Protein AF-0000000084527258 (afdb_homodimer)

InterPro domains:
  IPR002629 Cobalamin-independent methionine synthase MetE, C-terminal/archaeal [PF01717] (42-334)
  IPR002629 Cobalamin-independent methionine synthase MetE, C-terminal/archaeal [cd03311] (7-337)
  IPR038071 UROD/MetE-like superfamily [G3DSA:3.20.20.210] (1-342)
  IPR038071 UROD/MetE-like superfamily [SSF51726] (8-341)

Solvent-accessible surface area (backbone atoms only — not comparable to full-atom values): 35262 Å² total; per-residue (Å²): 127,83,88,56,65,39,46,26,31,68,64,41,33,35,41,66,55,71,54,49,30,44,59,68,66,50,69,74,44,75,74,47,42,45,90,58,74,83,39,44,65,49,56,79,90,33,31,66,61,45,28,51,51,47,23,52,50,41,40,49,52,42,50,73,29,52,43,47,34,45,40,51,18,52,46,86,37,90,27,85,38,22,66,62,67,70,61,32,44,28,50,36,74,90,55,58,30,60,28,58,44,97,85,66,44,79,37,65,10,37,16,28,69,42,73,55,38,61,78,66,77,80,57,28,66,58,36,37,55,48,52,75,72,47,90,57,49,35,41,48,70,40,55,22,24,44,29,50,53,58,51,29,23,76,70,54,62,91,44,71,53,57,51,15,41,32,36,4,51,30,44,24,56,40,52,52,43,31,42,73,38,59,38,56,29,45,30,33,39,29,39,44,38,50,76,38,38,66,62,21,71,72,36,26,55,62,14,50,41,52,28,43,58,89,63,82,73,48,30,30,39,34,41,37,86,63,54,42,86,76,40,77,82,71,67,81,65,77,81,38,61,58,69,53,56,77,42,86,52,47,28,41,31,36,54,26,38,72,64,61,42,70,42,68,63,46,53,50,34,79,86,41,28,33,33,37,12,42,34,47,66,74,51,79,69,59,57,49,34,65,58,26,26,53,49,54,53,59,36,50,88,40,41,61,63,86,31,38,25,46,22,37,32,48,58,34,50,85,41,58,53,71,43,42,47,44,35,46,29,18,48,29,48,3,36,51,54,50,37,59,69,73,100,126,82,87,54,63,39,46,25,32,68,66,41,33,34,41,64,55,71,53,48,29,45,60,66,66,50,66,72,43,75,73,48,42,44,91,59,73,82,39,46,64,48,57,78,92,32,32,66,62,45,27,52,53,47,24,52,50,40,41,48,51,41,51,73,29,51,43,48,34,45,39,50,19,52,46,86,38,92,27,84,40,22,67,62,66,71,60,31,43,28,51,36,74,91,57,57,30,59,26,58,44,99,84,66,46,79,35,64,12,36,16,28,68,40,73,53,38,62,78,66,75,79,58,28,67,58,36,37,53,48,53,74,72,47,91,58,50,36,41,48,71,40,54,21,25,44,30,51,54,60,52,30,22,76,70,55,63,91,45,72,54,59,50,17,40,32,35,4,51,31,43,23,54,40,52,52,44,31,43,73,38,59,40,56,28,46,30,33,39,27,40,43,37,49,74,39,39,65,62,22,71,72,38,25,56,62,14,49,41,52,28,43,59,88,61,84,72,46,30,30,38,34,40,36,87,62,54,41,85,77,41,80,80,71,66,83,64,76,81,38,60,58,69,52,55,78,42,86,51,47,27,41,30,36,53,28,38,72,65,61,43,72,42,67,64,46,53,50,34,78,86,41,30,32,32,37,12,42,36,46,67,75,51,77,69,58,56,50,34,65,58,26,26,53,50,54,54,61,36,49,88,40,41,61,62,86,33,37,25,45,23,38,30,47,57,33,49,86,41,58,52,71,42,41,48,44,37,44,29,17,46,29,48,3,36,50,54,48,35,59,68,72,100

Structure (mmCIF, N/CA/C/O backbone):
data_AF-0000000084527258-model_v1
#
loop_
_entity.id
_entity.type
_entity.pdbx_description
1 polymer 'Methionine synthase II (Cobalamin-independent)'
#
loop_
_atom_site.group_PDB
_atom_site.id
_atom_site.type_symbol
_atom_site.label_atom_id
_atom_site.label_alt_id
_atom_site.label_comp_id
_atom_site.label_asym_id
_atom_site.label_entity_id
_atom_site.label_seq_id
_atom_site.pdbx_PDB_ins_code
_atom_site.Cartn_x
_atom_site.Cartn_y
_atom_site.Cartn_z
_atom_site.occupancy
_atom_site.B_iso_or_equiv
_atom_site.auth_seq_id
_atom_site.auth_comp_id
_atom_site.auth_asym_id
_atom_site.auth_atom_id
_atom_site.pdbx_PDB_model_num
ATOM 1 N N . MET A 1 1 ? -19.328 -14.703 2.773 1 38.06 1 MET A N 1
ATOM 2 C CA . MET A 1 1 ? -19.266 -14.336 1.36 1 38.06 1 MET A CA 1
ATOM 3 C C . MET A 1 1 ? -19.922 -15.398 0.491 1 38.06 1 MET A C 1
ATOM 5 O O . MET A 1 1 ? -19.625 -16.594 0.613 1 38.06 1 MET A O 1
ATOM 9 N N . THR A 1 2 ? -21.016 -15.156 0.099 1 43.78 2 THR A N 1
ATOM 10 C CA . THR A 1 2 ? -21.844 -16.078 -0.66 1 43.78 2 THR A CA 1
ATOM 11 C C . THR A 1 2 ? -21.047 -16.734 -1.782 1 43.78 2 THR A C 1
ATOM 13 O O . THR A 1 2 ? -20.297 -16.047 -2.498 1 43.78 2 THR A O 1
ATOM 16 N N . GLN A 1 3 ? -20.656 -17.984 -1.571 1 64.56 3 GLN A N 1
ATOM 17 C CA . GLN A 1 3 ? -20.016 -18.828 -2.57 1 64.56 3 GLN A CA 1
ATOM 18 C C . GLN A 1 3 ? -20.766 -18.781 -3.9 1 64.56 3 GLN A C 1
ATOM 20 O O . GLN A 1 3 ? -21.844 -19.344 -4.027 1 64.56 3 GLN A O 1
ATOM 25 N N . HIS A 1 4 ? -20.516 -17.703 -4.688 1 84.12 4 HIS A N 1
ATOM 26 C CA . HIS A 1 4 ? -21.188 -17.562 -5.973 1 84.12 4 HIS A CA 1
ATOM 27 C C . HIS A 1 4 ? -20.438 -18.312 -7.07 1 84.12 4 HIS A C 1
ATOM 29 O O . HIS A 1 4 ? -19.312 -18.766 -6.867 1 84.12 4 HIS A O 1
ATOM 35 N N . LEU A 1 5 ? -21.219 -18.625 -8.109 1 95.88 5 LEU A N 1
ATOM 36 C CA . LEU A 1 5 ? -20.656 -19.297 -9.273 1 95.88 5 LEU A CA 1
ATOM 37 C C . LEU A 1 5 ? -19.516 -18.469 -9.875 1 95.88 5 LEU A C 1
ATOM 39 O O . LEU A 1 5 ? -19.516 -17.25 -9.781 1 95.88 5 LEU A O 1
ATOM 43 N N . PHE A 1 6 ? -18.562 -19.141 -10.359 1 97.81 6 PHE A N 1
ATOM 44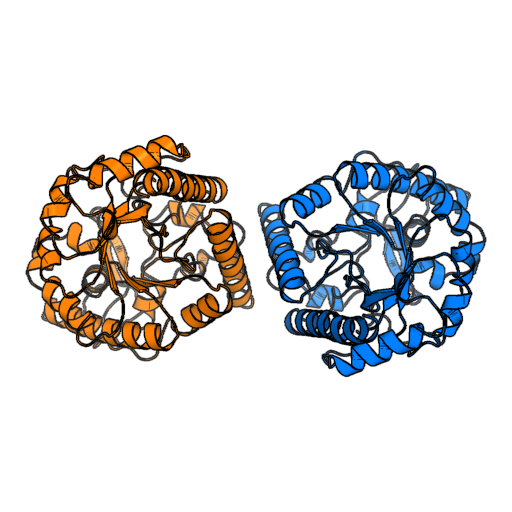 C CA . PHE A 1 6 ? -17.422 -18.578 -11.094 1 97.81 6 PHE A CA 1
ATOM 45 C C . PHE A 1 6 ? -16.609 -17.656 -10.211 1 97.81 6 PHE A C 1
ATOM 47 O O . PHE A 1 6 ? -16.344 -16.516 -10.578 1 97.81 6 PHE A O 1
ATOM 54 N N . PRO A 1 7 ? -16.234 -18.125 -9.031 1 98.12 7 PRO A N 1
ATOM 55 C CA . PRO A 1 7 ? -15.312 -17.281 -8.266 1 98.12 7 PRO A CA 1
ATOM 56 C C . PRO A 1 7 ? -14 -17.016 -9 1 98.12 7 PRO A C 1
ATOM 58 O O . PRO A 1 7 ? -13.453 -17.922 -9.641 1 98.12 7 PRO A O 1
ATOM 61 N N . THR A 1 8 ? -13.523 -15.789 -8.953 1 98.56 8 THR A N 1
ATOM 62 C CA . THR A 1 8 ? -12.352 -15.391 -9.719 1 98.56 8 THR A CA 1
ATOM 63 C C . THR A 1 8 ? -11.109 -15.375 -8.836 1 98.56 8 THR A C 1
ATOM 65 O O . THR A 1 8 ? -11.195 -15.148 -7.629 1 98.56 8 THR A O 1
ATOM 68 N N . SER A 1 9 ? -9.984 -15.609 -9.438 1 98.25 9 SER A N 1
ATOM 69 C CA . SER A 1 9 ? -8.711 -15.617 -8.734 1 98.25 9 SER A CA 1
ATOM 70 C C . SER A 1 9 ? -7.551 -15.352 -9.695 1 98.25 9 SER A C 1
ATOM 72 O O . SER A 1 9 ? -7.684 -15.531 -10.906 1 98.25 9 SER A O 1
ATOM 74 N N . LEU A 1 10 ? -6.473 -14.875 -9.125 1 98.62 10 LEU A N 1
ATOM 75 C CA . LEU A 1 10 ? -5.207 -14.977 -9.844 1 98.62 10 LEU A CA 1
ATOM 76 C C . LEU A 1 10 ? -4.645 -16.391 -9.766 1 98.62 10 LEU A C 1
ATOM 78 O O . LEU A 1 10 ? -5.074 -17.188 -8.93 1 98.62 10 LEU A O 1
ATOM 82 N N . VAL A 1 11 ? -3.725 -16.672 -10.727 1 97.94 11 VAL A N 1
ATOM 83 C CA . VAL A 1 11 ? -2.99 -17.922 -10.586 1 97.94 11 VAL A CA 1
ATOM 84 C C . VAL A 1 11 ? -2.047 -17.844 -9.391 1 97.94 11 VAL A C 1
ATOM 86 O O . VAL A 1 11 ? -2.02 -18.75 -8.555 1 97.94 11 VAL A O 1
ATOM 89 N N . GLY A 1 12 ? -1.3 -16.766 -9.305 1 97 12 GLY A N 1
ATOM 90 C CA . GLY A 1 12 ? -0.417 -16.594 -8.164 1 97 12 GLY A CA 1
ATOM 91 C C . GLY A 1 12 ? 0.171 -15.195 -8.078 1 97 12 GLY A C 1
ATOM 92 O O . GLY A 1 12 ? -0.131 -14.453 -7.145 1 97 12 GLY A O 1
ATOM 93 N N . SER A 1 13 ? 0.917 -14.82 -9.062 1 96.88 13 SER A N 1
ATOM 94 C CA . SER A 1 13 ? 1.695 -13.586 -8.992 1 96.88 13 SER A CA 1
ATOM 95 C C . SER A 1 13 ? 0.913 -12.406 -9.555 1 96.88 13 SER A C 1
ATOM 97 O O . SER A 1 13 ? 0.113 -12.57 -10.484 1 96.88 13 SER A O 1
ATOM 99 N N . TYR A 1 14 ? 1.072 -11.25 -9.008 1 97.88 14 TYR A N 1
ATOM 100 C CA . TYR A 1 14 ? 0.651 -9.938 -9.5 1 97.88 14 TYR A CA 1
ATOM 101 C C . TYR A 1 14 ? 1.853 -9.102 -9.922 1 97.88 14 TYR A C 1
ATOM 103 O O . TYR A 1 14 ? 2.998 -9.531 -9.781 1 97.88 14 TYR A O 1
ATOM 111 N N . ALA A 1 15 ? 1.594 -8 -10.578 1 96.25 15 ALA A N 1
ATOM 112 C CA . ALA A 1 15 ? 2.664 -7.102 -11.008 1 96.25 15 ALA A CA 1
ATOM 113 C C . ALA A 1 15 ? 3.344 -6.449 -9.805 1 96.25 15 ALA A C 1
ATOM 115 O O . ALA A 1 15 ? 2.701 -5.73 -9.039 1 96.25 15 ALA A O 1
ATOM 116 N N . GLN A 1 16 ? 4.668 -6.711 -9.648 1 96.69 16 GLN A N 1
ATOM 117 C CA . GLN A 1 16 ? 5.422 -6.051 -8.586 1 96.69 16 GLN A CA 1
ATOM 118 C C . GLN A 1 16 ? 5.707 -4.594 -8.945 1 96.69 16 GLN A C 1
ATOM 120 O O . GLN A 1 16 ? 5.98 -4.273 -10.102 1 96.69 16 GLN A O 1
ATOM 125 N N . PRO A 1 17 ? 5.617 -3.684 -7.953 1 97.56 17 PRO A N 1
ATOM 126 C CA . PRO A 1 17 ? 5.891 -2.271 -8.234 1 97.56 17 PRO A CA 1
ATOM 127 C C . PRO A 1 17 ? 7.309 -2.037 -8.75 1 97.56 17 PRO A C 1
ATOM 129 O O . PRO A 1 17 ? 8.25 -2.686 -8.289 1 97.56 17 PRO A O 1
ATOM 132 N N . ASP A 1 18 ? 7.43 -1.008 -9.586 1 96.75 18 ASP A N 1
ATOM 133 C CA . ASP A 1 18 ? 8.727 -0.667 -10.164 1 96.75 18 ASP A CA 1
ATOM 134 C C . ASP A 1 18 ? 9.688 -0.16 -9.094 1 96.75 18 ASP A C 1
ATOM 136 O O . ASP A 1 18 ? 10.906 -0.332 -9.211 1 96.75 18 ASP A O 1
ATOM 140 N N . TRP A 1 19 ? 9.156 0.474 -8.055 1 97.75 19 TRP A N 1
ATOM 141 C CA . TRP A 1 19 ? 10.008 1 -6.996 1 97.75 19 TRP A CA 1
ATOM 142 C C . TRP A 1 19 ? 10.57 -0.129 -6.137 1 97.75 19 TRP A C 1
ATOM 144 O O . TRP A 1 19 ? 11.562 0.055 -5.43 1 97.75 19 TRP A O 1
ATOM 154 N N . LEU A 1 20 ? 10.023 -1.337 -6.133 1 97.75 20 LEU A N 1
ATOM 155 C CA . LEU A 1 20 ? 10.414 -2.477 -5.312 1 97.75 20 LEU A CA 1
ATOM 156 C C . LEU A 1 20 ? 11.461 -3.328 -6.023 1 97.75 20 LEU A C 1
ATOM 158 O O . LEU A 1 20 ? 12.469 -3.705 -5.43 1 97.75 20 LEU A O 1
ATOM 162 N N . ILE A 1 21 ? 11.172 -3.588 -7.262 1 95.5 21 ILE A N 1
ATOM 163 C CA . ILE A 1 21 ? 12.016 -4.527 -7.984 1 95.5 21 ILE A CA 1
ATOM 164 C C . ILE A 1 21 ? 12.328 -3.98 -9.375 1 95.5 21 ILE A C 1
ATOM 166 O O . ILE A 1 21 ? 11.547 -3.211 -9.938 1 95.5 21 ILE A O 1
ATOM 170 N N . ASP A 1 22 ? 13.508 -4.359 -9.938 1 94.12 22 ASP A N 1
ATOM 171 C CA . ASP A 1 22 ? 13.898 -4.02 -11.305 1 94.12 22 ASP A CA 1
ATOM 172 C C . ASP A 1 22 ? 13.195 -4.926 -12.312 1 94.12 22 ASP A C 1
ATOM 174 O O . ASP A 1 22 ? 13.727 -5.977 -12.688 1 94.12 22 ASP A O 1
ATOM 178 N N . ARG A 1 23 ? 12.156 -4.496 -12.828 1 89.06 23 ARG A N 1
ATOM 179 C CA . ARG A 1 23 ? 11.32 -5.305 -13.711 1 89.06 23 ARG A CA 1
ATOM 180 C C . ARG A 1 23 ? 11.984 -5.484 -15.078 1 89.06 23 ARG A C 1
ATOM 182 O O . ARG A 1 23 ? 11.727 -6.473 -15.766 1 89.06 23 ARG A O 1
ATOM 189 N N . GLN A 1 24 ? 12.781 -4.547 -15.469 1 86.88 24 GLN A N 1
ATOM 190 C CA . GLN A 1 24 ? 13.484 -4.668 -16.734 1 86.88 24 GLN A CA 1
ATOM 191 C C . GLN A 1 24 ? 14.508 -5.801 -16.703 1 86.88 24 GLN A C 1
ATOM 193 O O . GLN A 1 24 ? 14.602 -6.594 -17.641 1 86.88 24 GLN A O 1
ATOM 198 N N . LYS A 1 25 ? 15.203 -5.84 -15.625 1 86.06 25 LYS A N 1
ATOM 199 C CA . LYS A 1 25 ? 16.172 -6.926 -15.438 1 86.06 25 LYS A CA 1
ATOM 200 C C . LYS A 1 25 ? 15.461 -8.273 -15.336 1 86.06 25 LYS A C 1
ATOM 202 O O . LYS A 1 25 ? 15.953 -9.281 -15.844 1 86.06 25 LYS A O 1
ATOM 207 N N . LEU A 1 26 ? 14.375 -8.266 -14.719 1 84.69 26 LEU A N 1
ATOM 208 C CA . LEU A 1 26 ? 13.586 -9.484 -14.586 1 84.69 26 LEU A CA 1
ATOM 209 C C . LEU A 1 26 ? 13.078 -9.961 -15.938 1 84.69 26 LEU A C 1
ATOM 211 O O . LEU A 1 26 ? 13.117 -11.156 -16.234 1 84.69 26 LEU A O 1
ATOM 215 N N . ALA A 1 27 ? 12.594 -9.07 -16.781 1 79.88 27 ALA A N 1
ATOM 216 C CA . ALA A 1 27 ? 12.023 -9.398 -18.078 1 79.88 27 ALA A CA 1
ATOM 217 C C . ALA A 1 27 ? 13.094 -9.891 -19.047 1 79.88 27 ALA A C 1
ATOM 219 O O . ALA A 1 27 ? 12.797 -10.602 -20.016 1 79.88 27 ALA A O 1
ATOM 220 N N . GLY A 1 28 ? 14.281 -9.516 -18.766 1 74.31 28 GLY A N 1
ATOM 221 C CA . GLY A 1 28 ? 15.359 -9.844 -19.688 1 74.31 28 GLY A CA 1
ATOM 222 C C . GLY A 1 28 ? 15.977 -11.203 -19.422 1 74.31 28 GLY A C 1
ATOM 223 O O . GLY A 1 28 ? 16.938 -11.594 -20.094 1 74.31 28 GLY A O 1
ATOM 224 N N . ARG A 1 29 ? 15.336 -11.867 -18.453 1 74.25 29 ARG A N 1
ATOM 225 C CA . ARG A 1 29 ? 15.906 -13.172 -18.109 1 74.25 29 ARG A CA 1
ATOM 226 C C . ARG A 1 29 ? 14.812 -14.156 -17.703 1 74.25 29 ARG A C 1
ATOM 228 O O . ARG A 1 29 ? 13.672 -13.766 -17.469 1 74.25 29 ARG A O 1
ATOM 235 N N . PHE A 1 30 ? 15.141 -15.438 -17.781 1 76.56 30 PHE A N 1
ATOM 236 C CA . PHE A 1 30 ? 14.266 -16.453 -17.219 1 76.56 30 PHE A CA 1
ATOM 237 C C . PHE A 1 30 ? 14.086 -16.25 -15.719 1 76.56 30 PHE A C 1
ATOM 239 O O . PHE A 1 30 ? 14.992 -15.758 -15.047 1 76.56 30 PHE A O 1
ATOM 246 N N . PRO A 1 31 ? 12.883 -16.609 -15.273 1 75.69 31 PRO A N 1
ATOM 247 C CA . PRO A 1 31 ? 12.688 -16.484 -13.828 1 75.69 31 PRO A CA 1
ATOM 248 C C . PRO A 1 31 ? 13.852 -17.047 -13.023 1 75.69 31 PRO A C 1
ATOM 250 O O . PRO A 1 31 ? 14.266 -18.188 -13.258 1 75.69 31 PRO A O 1
ATOM 253 N N . PRO A 1 32 ? 14.375 -16.203 -12.195 1 73.69 32 PRO A N 1
ATOM 254 C CA . PRO A 1 32 ? 15.508 -16.719 -11.414 1 73.69 32 PRO A CA 1
ATOM 255 C C . PRO A 1 32 ? 15.141 -17.938 -10.57 1 73.69 32 PRO A C 1
ATOM 257 O O . PRO A 1 32 ? 14.047 -17.984 -10.008 1 73.69 32 PRO A O 1
ATOM 260 N N . ARG A 1 33 ? 16.062 -18.828 -10.547 1 83.56 33 ARG A N 1
ATOM 261 C CA . ARG A 1 33 ? 15.844 -20.031 -9.75 1 83.56 33 ARG A CA 1
ATOM 262 C C . ARG A 1 33 ? 16.719 -20.031 -8.492 1 83.56 33 ARG A C 1
ATOM 264 O O . ARG A 1 33 ? 16.562 -20.891 -7.625 1 83.56 33 ARG A O 1
ATOM 271 N N . VAL A 1 34 ? 17.594 -19.094 -8.484 1 84.38 34 VAL A N 1
ATOM 272 C CA . VAL A 1 34 ? 18.406 -18.812 -7.293 1 84.38 34 VAL A CA 1
ATOM 273 C C . VAL A 1 34 ? 18.078 -17.422 -6.77 1 84.38 34 VAL A C 1
ATOM 275 O O . VAL A 1 34 ? 17.406 -16.641 -7.441 1 84.38 34 VAL A O 1
ATOM 278 N N . ARG A 1 35 ? 18.594 -17.172 -5.629 1 82.81 35 ARG A N 1
ATOM 279 C CA . ARG A 1 35 ? 18.344 -15.852 -5.082 1 82.81 35 ARG A CA 1
ATOM 280 C C . ARG A 1 35 ? 19.031 -14.773 -5.91 1 82.81 35 ARG A C 1
ATOM 282 O O . ARG A 1 35 ? 20.188 -14.922 -6.289 1 82.81 35 ARG A O 1
ATOM 289 N N . ALA A 1 36 ? 18.281 -13.859 -6.297 1 85.44 36 ALA A N 1
ATOM 290 C CA . ALA A 1 36 ? 18.766 -12.727 -7.078 1 85.44 36 ALA A CA 1
ATOM 291 C C . ALA A 1 36 ? 18.516 -11.414 -6.344 1 85.44 36 ALA A C 1
ATOM 293 O O . ALA A 1 36 ? 17.656 -10.625 -6.734 1 85.44 36 ALA A O 1
ATOM 294 N N . THR A 1 37 ? 19.297 -11.094 -5.422 1 86.81 37 THR A N 1
ATOM 295 C CA . THR A 1 37 ? 19.125 -9.953 -4.531 1 86.81 37 THR A CA 1
ATOM 296 C C . THR A 1 37 ? 19.266 -8.641 -5.301 1 86.81 37 THR A C 1
ATOM 298 O O . THR A 1 37 ? 18.703 -7.621 -4.902 1 86.81 37 THR A O 1
ATOM 301 N N . GLU A 1 38 ? 19.953 -8.758 -6.414 1 89.44 38 GLU A N 1
ATOM 302 C CA . GLU A 1 38 ? 20.234 -7.57 -7.207 1 89.44 38 GLU A CA 1
ATOM 303 C C . GLU A 1 38 ? 18.969 -7.035 -7.871 1 89.44 38 GLU A C 1
ATOM 305 O O . GLU A 1 38 ? 18.953 -5.906 -8.367 1 89.44 38 GLU A O 1
ATOM 310 N N . LEU A 1 39 ? 17.938 -7.852 -7.848 1 92.5 39 LEU A N 1
ATOM 311 C CA . LEU A 1 39 ? 16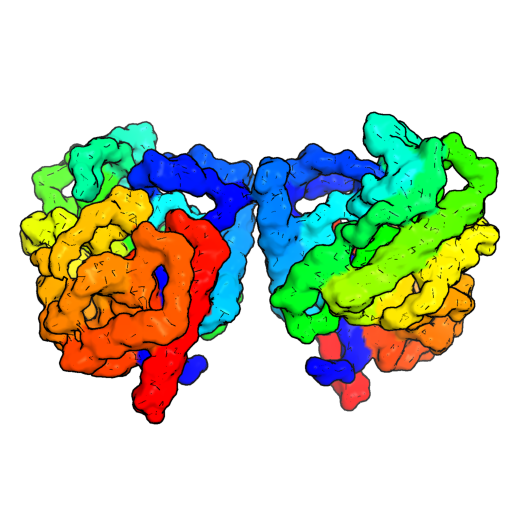.688 -7.434 -8.484 1 92.5 39 LEU A CA 1
ATOM 312 C C . LEU A 1 39 ? 15.938 -6.441 -7.605 1 92.5 39 LEU A C 1
ATOM 314 O O . LEU A 1 39 ? 15.102 -5.688 -8.094 1 92.5 39 LEU A O 1
ATOM 318 N N . TRP A 1 40 ? 16.156 -6.457 -6.34 1 95.12 40 TRP A N 1
ATOM 319 C CA . TRP A 1 40 ? 15.43 -5.602 -5.402 1 95.12 40 TRP A CA 1
ATOM 320 C C . TRP A 1 40 ? 16.031 -4.203 -5.359 1 95.12 40 TRP A C 1
ATOM 322 O O . TRP A 1 40 ? 17.25 -4.055 -5.234 1 95.12 40 TRP A O 1
ATOM 332 N N . ARG A 1 41 ? 15.242 -3.195 -5.473 1 96.56 41 ARG A N 1
ATOM 333 C CA . ARG A 1 41 ? 15.703 -1.812 -5.492 1 96.56 41 ARG A CA 1
ATOM 334 C C . ARG A 1 41 ? 15.789 -1.243 -4.078 1 96.56 41 ARG A C 1
ATOM 336 O O . ARG A 1 41 ? 16.453 -0.231 -3.85 1 96.56 41 ARG A O 1
ATOM 343 N N . VAL A 1 42 ? 15.094 -1.884 -3.117 1 96.31 42 VAL A N 1
ATOM 344 C CA . VAL A 1 42 ? 15.023 -1.423 -1.735 1 96.31 42 VAL A CA 1
ATOM 345 C C . VAL A 1 42 ? 16.156 -2.035 -0.922 1 96.31 42 VAL A C 1
ATOM 347 O O . VAL A 1 42 ? 16.469 -3.223 -1.065 1 96.31 42 VAL A O 1
ATOM 350 N N . ASP A 1 43 ? 16.797 -1.262 -0.07 1 94.88 43 ASP A N 1
ATOM 351 C CA . ASP A 1 43 ? 17.859 -1.756 0.799 1 94.88 43 ASP A CA 1
ATOM 352 C C . ASP A 1 43 ? 17.375 -2.932 1.645 1 94.88 43 ASP A C 1
ATOM 354 O O . ASP A 1 43 ? 16.25 -2.926 2.139 1 94.88 43 ASP A O 1
ATOM 358 N N . PRO A 1 44 ? 18.266 -3.951 1.886 1 95.06 44 PRO A N 1
ATOM 359 C CA . PRO A 1 44 ? 17.891 -5.152 2.633 1 95.06 44 PRO A CA 1
ATOM 360 C C . PRO A 1 44 ? 17.266 -4.832 3.992 1 95.06 44 PRO A C 1
ATOM 362 O O . PRO A 1 44 ? 16.359 -5.531 4.441 1 95.06 44 PRO A O 1
ATOM 365 N N . GLU A 1 45 ? 17.75 -3.738 4.59 1 95.56 45 GLU A N 1
ATOM 366 C CA . GLU A 1 45 ? 17.281 -3.367 5.922 1 95.56 45 GLU A CA 1
ATOM 367 C C . GLU A 1 45 ? 15.797 -3.02 5.91 1 95.56 45 GLU A C 1
ATOM 369 O O . GLU A 1 45 ? 15.109 -3.193 6.914 1 95.56 45 GLU A O 1
ATOM 374 N N . TYR A 1 46 ? 15.305 -2.551 4.746 1 96.62 46 TYR A N 1
ATOM 375 C CA . TYR A 1 46 ? 13.922 -2.082 4.672 1 96.62 46 TYR A CA 1
ATOM 376 C C . TYR A 1 46 ? 13.094 -2.971 3.748 1 96.62 46 TYR A C 1
ATOM 378 O O . TYR A 1 46 ? 11.914 -2.705 3.518 1 96.62 46 TYR A O 1
ATOM 386 N N . LEU A 1 47 ? 13.695 -4.012 3.248 1 96.94 47 LEU A N 1
ATOM 387 C CA . LEU A 1 47 ? 13.094 -4.824 2.199 1 96.94 47 LEU A CA 1
ATOM 388 C C . LEU A 1 47 ? 11.844 -5.531 2.713 1 96.94 47 LEU A C 1
ATOM 390 O O . LEU A 1 47 ? 10.828 -5.59 2.018 1 96.94 47 LEU A O 1
ATOM 394 N N . GLU A 1 48 ? 11.898 -6.098 3.887 1 96.81 48 GLU A N 1
ATOM 395 C CA . GLU A 1 48 ? 10.734 -6.785 4.438 1 96.81 48 GLU A CA 1
ATOM 396 C C . GLU A 1 48 ? 9.531 -5.852 4.531 1 96.81 48 GLU A C 1
ATOM 398 O O . GLU A 1 48 ? 8.43 -6.211 4.117 1 96.81 48 GLU A O 1
ATOM 403 N N . GLN A 1 49 ? 9.695 -4.621 5.039 1 97.38 49 GLN A N 1
ATOM 404 C CA . GLN A 1 49 ? 8.609 -3.646 5.133 1 97.38 49 GLN A CA 1
ATOM 405 C C . GLN A 1 49 ? 8.078 -3.287 3.75 1 97.38 49 GLN A C 1
ATOM 407 O O . GLN A 1 49 ? 6.863 -3.195 3.553 1 97.38 49 GLN A O 1
ATOM 412 N N . ALA A 1 50 ? 9 -3.092 2.838 1 98.25 50 ALA A N 1
ATOM 413 C CA . ALA A 1 50 ? 8.617 -2.746 1.472 1 98.25 50 ALA A CA 1
ATOM 414 C C . ALA A 1 50 ? 7.785 -3.859 0.836 1 98.25 50 ALA A C 1
ATOM 416 O O . ALA A 1 50 ? 6.762 -3.594 0.199 1 98.25 50 ALA A O 1
ATOM 417 N N . GLN A 1 51 ? 8.203 -5.059 1.056 1 98 51 GLN A N 1
ATOM 418 C CA . GLN A 1 51 ? 7.5 -6.215 0.506 1 98 51 GLN A CA 1
ATOM 419 C C . GLN A 1 51 ? 6.133 -6.391 1.162 1 98 51 GLN A C 1
ATOM 421 O O . GLN A 1 51 ? 5.156 -6.738 0.494 1 98 51 GLN A O 1
ATOM 426 N N . ASN A 1 52 ? 6.082 -6.203 2.428 1 98.12 52 ASN A N 1
ATOM 427 C CA . ASN A 1 52 ? 4.793 -6.23 3.113 1 98.12 52 ASN A CA 1
ATOM 428 C C . ASN A 1 52 ? 3.842 -5.176 2.555 1 98.12 52 ASN A C 1
ATOM 430 O O . ASN A 1 52 ? 2.68 -5.469 2.275 1 98.12 52 ASN A O 1
ATOM 434 N N . ASP A 1 53 ? 4.352 -3.986 2.381 1 98.31 53 ASP A N 1
ATOM 435 C CA . ASP A 1 53 ? 3.52 -2.904 1.861 1 98.31 53 ASP A CA 1
ATOM 436 C C . ASP A 1 53 ? 3.064 -3.197 0.434 1 98.31 53 ASP A C 1
ATOM 438 O O . ASP A 1 53 ? 1.908 -2.949 0.083 1 98.31 53 ASP A O 1
ATOM 442 N N . ALA A 1 54 ? 3.961 -3.746 -0.37 1 98.5 54 ALA A N 1
ATOM 443 C CA . ALA A 1 54 ? 3.598 -4.145 -1.727 1 98.5 54 ALA A CA 1
ATOM 444 C C . ALA A 1 54 ? 2.51 -5.215 -1.71 1 98.5 54 ALA A C 1
ATOM 446 O O . ALA A 1 54 ? 1.624 -5.223 -2.568 1 98.5 54 ALA A O 1
ATOM 447 N N . THR A 1 55 ? 2.578 -6.105 -0.735 1 98.62 55 THR A N 1
ATOM 448 C CA . THR A 1 55 ? 1.563 -7.145 -0.596 1 98.62 55 THR A CA 1
ATOM 449 C C . THR A 1 55 ? 0.206 -6.535 -0.26 1 98.62 55 THR A C 1
ATOM 451 O O . THR A 1 55 ? -0.817 -6.941 -0.816 1 98.62 55 THR A O 1
ATOM 454 N N . LEU A 1 56 ? 0.21 -5.547 0.597 1 97.88 56 LEU A N 1
ATOM 455 C CA . LEU A 1 56 ? -1.031 -4.852 0.917 1 97.88 56 LEU A CA 1
ATOM 456 C C . LEU A 1 56 ? -1.632 -4.207 -0.329 1 97.88 56 LEU A C 1
ATOM 458 O O . LEU A 1 56 ? -2.846 -4.27 -0.54 1 97.88 56 LEU A O 1
ATOM 462 N N . ILE A 1 57 ? -0.78 -3.645 -1.142 1 97.56 57 ILE A N 1
ATOM 463 C CA . ILE A 1 57 ? -1.224 -3.004 -2.375 1 97.56 57 ILE A CA 1
ATOM 464 C C . ILE A 1 57 ? -1.815 -4.051 -3.314 1 97.56 57 ILE A C 1
ATOM 466 O O . ILE A 1 57 ? -2.871 -3.834 -3.914 1 97.56 57 ILE A O 1
ATOM 470 N N . ALA A 1 58 ? -1.178 -5.16 -3.395 1 98.38 58 ALA A N 1
ATOM 471 C CA . ALA A 1 58 ? -1.662 -6.238 -4.254 1 98.38 58 ALA A CA 1
ATOM 472 C C . ALA A 1 58 ? -3.023 -6.746 -3.785 1 98.38 58 ALA A C 1
ATOM 474 O O . ALA A 1 58 ? -3.928 -6.957 -4.594 1 98.38 58 ALA A O 1
ATOM 475 N N . ILE A 1 59 ? -3.17 -6.973 -2.482 1 98.06 59 ILE A N 1
ATOM 476 C CA . ILE A 1 59 ? -4.43 -7.43 -1.903 1 98.06 59 ILE A CA 1
ATOM 477 C C . ILE A 1 59 ? -5.543 -6.445 -2.25 1 98.06 59 ILE A C 1
ATOM 479 O O . ILE A 1 59 ? -6.598 -6.84 -2.752 1 98.06 59 ILE A O 1
ATOM 483 N N . ARG A 1 60 ? -5.254 -5.188 -2.088 1 96 60 ARG A N 1
ATOM 484 C CA . ARG A 1 60 ? -6.27 -4.16 -2.309 1 96 60 ARG A CA 1
ATOM 485 C C . ARG A 1 60 ? -6.637 -4.062 -3.785 1 96 60 ARG A C 1
ATOM 487 O O . ARG A 1 60 ? -7.809 -3.896 -4.129 1 96 60 ARG A O 1
ATOM 494 N N . ASP A 1 61 ? -5.645 -4.09 -4.648 1 97.31 61 ASP A N 1
ATOM 495 C CA . ASP A 1 61 ? -5.914 -4.062 -6.086 1 97.31 61 ASP A CA 1
ATOM 496 C C . ASP A 1 61 ? -6.816 -5.223 -6.496 1 97.31 61 ASP A C 1
ATOM 498 O O . ASP A 1 61 ? -7.738 -5.047 -7.293 1 97.31 61 ASP A O 1
ATOM 502 N N . GLN A 1 62 ? -6.523 -6.418 -5.953 1 98.5 62 GLN A N 1
ATOM 503 C CA . GLN A 1 62 ? -7.336 -7.59 -6.27 1 98.5 62 GLN A CA 1
ATOM 504 C C . GLN A 1 62 ? -8.766 -7.414 -5.777 1 98.5 62 GLN A C 1
ATOM 506 O O . GLN A 1 62 ? -9.719 -7.723 -6.5 1 98.5 62 GLN A O 1
ATOM 511 N N . GLU A 1 63 ? -8.906 -6.875 -4.609 1 96.88 63 GLU A N 1
ATOM 512 C CA . GLU A 1 63 ? -10.234 -6.609 -4.062 1 96.88 63 GLU A CA 1
ATOM 513 C C . GLU A 1 63 ? -10.977 -5.566 -4.898 1 96.88 63 GLU A C 1
ATOM 515 O O . GLU A 1 63 ? -12.148 -5.746 -5.227 1 96.88 63 GLU A O 1
ATOM 520 N N . ARG A 1 64 ? -10.305 -4.496 -5.211 1 94.69 64 ARG A N 1
ATOM 521 C CA . ARG A 1 64 ? -10.898 -3.42 -6 1 94.69 64 ARG A CA 1
ATOM 522 C C . ARG A 1 64 ? -11.32 -3.92 -7.375 1 94.69 64 ARG A C 1
ATOM 524 O O . ARG A 1 64 ? -12.328 -3.467 -7.922 1 94.69 64 ARG A O 1
ATOM 531 N N . ALA A 1 65 ? -10.562 -4.828 -7.934 1 97.62 65 ALA A N 1
ATOM 532 C CA . ALA A 1 65 ? -10.883 -5.395 -9.242 1 97.62 65 ALA A CA 1
ATOM 533 C C . ALA A 1 65 ? -12.102 -6.312 -9.164 1 97.62 65 ALA A C 1
ATOM 535 O O . ALA A 1 65 ? -12.711 -6.633 -10.18 1 97.62 65 ALA A O 1
ATOM 536 N N . GLY A 1 66 ? -12.398 -6.809 -7.953 1 97.44 66 GLY A N 1
ATOM 537 C CA . GLY A 1 66 ? -13.578 -7.633 -7.762 1 97.44 66 GLY A CA 1
ATOM 538 C C . GLY A 1 66 ? -13.266 -9.109 -7.672 1 97.44 66 GLY A C 1
ATOM 539 O O . GLY A 1 66 ? -14.156 -9.953 -7.828 1 97.44 66 GLY A O 1
ATOM 540 N N . LEU A 1 67 ? -12.016 -9.477 -7.426 1 98.44 67 LEU A N 1
ATOM 541 C CA . LEU A 1 67 ? -11.656 -10.891 -7.34 1 98.44 67 LEU A CA 1
ATOM 542 C C . LEU A 1 67 ? -12.227 -11.516 -6.07 1 98.44 67 LEU A C 1
ATOM 544 O O . LEU A 1 67 ? -12.328 -10.852 -5.039 1 98.44 67 LEU A O 1
ATOM 548 N N . ASP A 1 68 ? -12.531 -12.766 -6.105 1 98.25 68 ASP A N 1
ATOM 549 C CA . ASP A 1 68 ? -13.164 -13.492 -5.008 1 98.25 68 ASP A CA 1
ATOM 550 C C . ASP A 1 68 ? -12.117 -14.195 -4.137 1 98.25 68 ASP A C 1
ATOM 552 O O . ASP A 1 68 ? -12.289 -14.312 -2.924 1 98.25 68 ASP A O 1
ATOM 556 N N . ILE A 1 69 ? -11.117 -14.711 -4.707 1 98.62 69 ILE A N 1
ATOM 557 C CA . ILE A 1 69 ? -10.023 -15.414 -4.047 1 98.62 69 ILE A CA 1
ATOM 558 C C . ILE A 1 69 ? -8.727 -14.617 -4.195 1 98.62 69 ILE A C 1
ATOM 560 O O . ILE A 1 69 ? -8.281 -14.344 -5.312 1 98.62 69 ILE A O 1
ATOM 564 N N . ILE A 1 70 ? -8.141 -14.266 -3.068 1 98.75 70 ILE A N 1
ATOM 565 C CA . ILE A 1 70 ? -7.043 -13.297 -3.045 1 98.75 70 ILE A CA 1
ATOM 566 C C . ILE A 1 70 ? -5.719 -14.031 -2.826 1 98.75 70 ILE A C 1
ATOM 568 O O . ILE A 1 70 ? -5.633 -14.938 -1.994 1 98.75 70 ILE A O 1
ATOM 572 N N . THR A 1 71 ? -4.73 -13.68 -3.574 1 98.75 71 THR A N 1
ATOM 573 C CA . THR A 1 71 ? -3.369 -14.164 -3.354 1 98.75 71 THR A CA 1
ATOM 574 C C . THR A 1 71 ? -2.486 -13.047 -2.799 1 98.75 71 THR A C 1
ATOM 576 O O . THR A 1 71 ? -2.914 -11.891 -2.713 1 98.75 71 THR A O 1
ATOM 579 N N . ASP A 1 72 ? -1.245 -13.367 -2.422 1 98.25 72 ASP A N 1
ATOM 580 C CA . ASP A 1 72 ? -0.318 -12.344 -1.938 1 98.25 72 ASP A CA 1
ATOM 581 C C . ASP A 1 72 ? 0.403 -11.664 -3.096 1 98.25 72 ASP A C 1
ATOM 583 O O . ASP A 1 72 ? 1.276 -10.82 -2.881 1 98.25 72 ASP A O 1
ATOM 587 N N . GLY A 1 73 ? 0.04 -12.117 -4.305 1 98.12 73 GLY A N 1
ATOM 588 C CA . GLY A 1 73 ? 0.633 -11.547 -5.504 1 98.12 73 GLY A CA 1
ATOM 589 C C . GLY A 1 73 ? 2.098 -11.906 -5.672 1 98.12 73 GLY A C 1
ATOM 590 O O . GLY A 1 73 ? 2.758 -11.422 -6.594 1 98.12 73 GLY A O 1
ATOM 591 N N . GLU A 1 74 ? 2.691 -12.672 -4.75 1 97.38 74 GLU A N 1
ATOM 592 C CA . GLU A 1 74 ? 4.09 -13.086 -4.734 1 97.38 74 GLU A CA 1
ATOM 593 C C . GLU A 1 74 ? 5.023 -11.875 -4.68 1 97.38 74 GLU A C 1
ATOM 595 O O . GLU A 1 74 ? 6.023 -11.828 -5.395 1 97.38 74 GLU A O 1
ATOM 600 N N . MET A 1 75 ? 4.672 -10.938 -3.875 1 97.44 75 MET A N 1
ATOM 601 C CA . MET A 1 75 ? 5.406 -9.68 -3.787 1 97.44 75 MET A CA 1
ATOM 602 C C . MET A 1 75 ? 6.762 -9.883 -3.115 1 97.44 75 MET A C 1
ATOM 604 O O . MET A 1 75 ? 7.668 -9.07 -3.273 1 97.44 75 MET A O 1
ATOM 608 N N . ARG A 1 76 ? 6.926 -11.023 -2.383 1 95.56 76 ARG A N 1
ATOM 609 C CA . ARG A 1 76 ? 8.117 -11.258 -1.572 1 95.56 76 ARG A CA 1
ATOM 610 C C . ARG A 1 76 ? 9.109 -12.148 -2.311 1 95.56 76 ARG A C 1
ATOM 612 O O . ARG A 1 76 ? 10.148 -12.523 -1.758 1 95.56 76 ARG A O 1
ATOM 619 N N . ARG A 1 77 ? 8.727 -12.461 -3.584 1 92.94 77 ARG A N 1
ATOM 620 C CA . ARG A 1 77 ? 9.492 -13.477 -4.297 1 92.94 77 ARG A CA 1
ATOM 621 C C . ARG A 1 77 ? 10.039 -12.93 -5.613 1 92.94 77 ARG A C 1
ATOM 623 O O . ARG A 1 77 ? 9.336 -12.219 -6.336 1 92.94 77 ARG A O 1
ATOM 630 N N . GLU A 1 78 ? 11.266 -13.312 -5.91 1 90.19 78 GLU A N 1
ATOM 631 C CA . GLU A 1 78 ? 11.805 -13 -7.23 1 90.19 78 GLU A CA 1
ATOM 632 C C . GLU A 1 78 ? 11.148 -13.852 -8.312 1 90.19 78 GLU A C 1
ATOM 634 O O . GLU A 1 78 ? 11.016 -13.414 -9.461 1 90.19 78 GLU A O 1
ATOM 639 N N . SER A 1 79 ? 10.852 -15 -7.867 1 89.5 79 SER A N 1
ATOM 640 C CA . SER A 1 79 ? 10.188 -15.961 -8.742 1 89.5 79 SER A CA 1
ATOM 641 C C . SER A 1 79 ? 9.273 -16.891 -7.953 1 89.5 79 SER A C 1
ATOM 643 O O . SER A 1 79 ? 9.328 -16.922 -6.723 1 89.5 79 SER A O 1
ATOM 645 N N . TYR A 1 80 ? 8.477 -17.641 -8.695 1 88.06 80 TYR A N 1
ATOM 646 C CA . TYR A 1 80 ? 7.465 -18.5 -8.07 1 88.06 80 TYR A CA 1
ATOM 647 C C . TYR A 1 80 ? 8.117 -19.625 -7.277 1 88.06 80 TYR A C 1
ATOM 649 O O . TYR A 1 80 ? 7.492 -20.203 -6.383 1 88.06 80 TYR A O 1
ATOM 657 N N . SER A 1 81 ? 9.414 -19.875 -7.492 1 88.81 81 SER A N 1
ATOM 658 C CA . SER A 1 81 ? 9.938 -21.109 -6.914 1 88.81 81 SER A CA 1
ATOM 659 C C . SER A 1 81 ? 11.078 -20.828 -5.945 1 88.81 81 SER A C 1
ATOM 661 O O . SER A 1 81 ? 11.336 -21.594 -5.027 1 88.81 81 SER A O 1
ATOM 663 N N . ASN A 1 82 ? 11.781 -19.812 -6.074 1 88.25 82 ASN A N 1
ATOM 664 C CA . ASN A 1 82 ? 13.102 -19.656 -5.477 1 88.25 82 ASN A CA 1
ATOM 665 C C . ASN A 1 82 ? 13.016 -19.531 -3.959 1 88.25 82 ASN A C 1
ATOM 667 O O . ASN A 1 82 ? 13.883 -20.031 -3.238 1 88.25 82 ASN A O 1
ATOM 671 N N . ARG A 1 83 ? 11.992 -18.906 -3.537 1 89.5 83 ARG A N 1
ATOM 672 C CA . ARG A 1 83 ? 11.898 -18.688 -2.098 1 89.5 83 ARG A CA 1
ATOM 673 C C . ARG A 1 83 ? 11.867 -20 -1.338 1 89.5 83 ARG A C 1
ATOM 675 O O . ARG A 1 83 ? 12.578 -20.172 -0.345 1 89.5 83 ARG A O 1
ATOM 682 N N . PHE A 1 84 ? 11.07 -20.906 -1.812 1 95.5 84 PHE A N 1
ATOM 683 C CA . PHE A 1 84 ? 10.953 -22.203 -1.148 1 95.5 84 PHE A CA 1
ATOM 684 C C . PHE A 1 84 ? 12.133 -23.094 -1.494 1 95.5 84 PHE A C 1
ATOM 686 O O . PHE A 1 84 ? 12.75 -23.688 -0.607 1 95.5 84 PHE A O 1
ATOM 693 N N . ALA A 1 85 ? 12.5 -23.109 -2.742 1 94 85 ALA A N 1
ATOM 694 C CA . ALA A 1 85 ? 13.516 -24.031 -3.24 1 94 85 ALA A CA 1
ATOM 695 C C . ALA A 1 85 ? 14.867 -23.766 -2.564 1 94 85 ALA A C 1
ATOM 697 O O . ALA A 1 85 ? 15.656 -24.703 -2.367 1 94 85 ALA A O 1
ATOM 698 N N . THR A 1 86 ? 15.117 -22.547 -2.17 1 93.12 86 THR A N 1
ATOM 699 C CA . THR A 1 86 ? 16.422 -22.188 -1.631 1 93.12 86 THR A CA 1
ATOM 700 C C . THR A 1 86 ? 16.406 -22.219 -0.105 1 93.12 86 THR A C 1
ATOM 702 O O . THR A 1 86 ? 17.406 -21.875 0.539 1 93.12 86 THR A O 1
ATOM 705 N N . ALA A 1 87 ? 15.328 -22.609 0.467 1 94.94 87 ALA A N 1
ATOM 706 C CA . ALA A 1 87 ? 15.203 -22.625 1.923 1 94.94 87 ALA A CA 1
ATOM 707 C C . ALA A 1 87 ? 15.359 -24.047 2.469 1 94.94 87 ALA A C 1
ATOM 709 O O . ALA A 1 87 ? 15.18 -24.266 3.668 1 94.94 87 ALA A O 1
ATOM 710 N N . LEU A 1 88 ? 15.719 -24.984 1.661 1 97 88 LEU A N 1
ATOM 711 C CA . LEU A 1 88 ? 15.727 -26.406 2.021 1 97 88 LEU A CA 1
ATOM 712 C C . LEU A 1 88 ? 17.141 -26.859 2.379 1 97 88 LEU A C 1
ATOM 714 O O . LEU A 1 88 ? 18.125 -26.312 1.88 1 97 88 LEU A O 1
ATOM 718 N N . GLU A 1 89 ? 17.203 -27.844 3.311 1 96.94 89 GLU A N 1
ATOM 719 C CA . GLU A 1 89 ? 18.438 -28.562 3.535 1 96.94 89 GLU A CA 1
ATOM 720 C C . GLU A 1 89 ? 18.875 -29.344 2.287 1 96.94 89 GLU A C 1
ATOM 722 O O . GLU A 1 89 ? 18.031 -29.734 1.478 1 96.94 89 GLU A O 1
ATOM 727 N N . GLY A 1 90 ? 20.188 -29.5 2.098 1 97.44 90 GLY A N 1
ATOM 728 C CA . GLY A 1 90 ? 20.703 -30.297 0.996 1 97.44 90 GLY A CA 1
ATOM 729 C C . GLY A 1 90 ? 21 -29.469 -0.245 1 97.44 90 GLY A C 1
ATOM 730 O O . GLY A 1 90 ? 21.469 -30 -1.254 1 97.44 90 GLY A O 1
ATOM 731 N N . VAL A 1 91 ? 20.672 -28.188 -0.216 1 95.12 91 VAL A N 1
ATOM 732 C CA . VAL A 1 91 ? 20.875 -27.297 -1.353 1 95.12 91 VAL A CA 1
ATOM 733 C C . VAL A 1 91 ? 22.094 -26.391 -1.103 1 95.12 91 VAL A C 1
ATOM 735 O O . VAL A 1 91 ? 22.188 -25.766 -0.051 1 95.12 91 VAL A O 1
ATOM 738 N N . ASP A 1 92 ? 23.031 -26.359 -2.027 1 93.44 92 ASP A N 1
ATOM 739 C CA . ASP A 1 92 ? 24.203 -25.484 -1.975 1 93.44 92 ASP A CA 1
ATOM 740 C C . ASP A 1 92 ? 23.922 -24.156 -2.67 1 93.44 92 ASP A C 1
ATOM 742 O O . ASP A 1 92 ? 24.031 -24.047 -3.895 1 93.44 92 ASP A O 1
ATOM 746 N N . LEU A 1 93 ? 23.672 -23.219 -1.987 1 85.44 93 LEU A N 1
ATOM 747 C CA . LEU A 1 93 ? 23.266 -21.922 -2.521 1 85.44 93 LEU A CA 1
ATOM 748 C C . LEU A 1 93 ? 24.484 -21.094 -2.928 1 85.44 93 LEU A C 1
ATOM 750 O O . LEU A 1 93 ? 24.391 -20.203 -3.762 1 85.44 93 LEU A O 1
ATOM 754 N N . ASP A 1 94 ? 25.562 -21.359 -2.311 1 89.88 94 ASP A N 1
ATOM 755 C CA . ASP A 1 94 ? 26.781 -20.609 -2.566 1 89.88 94 ASP A CA 1
ATOM 756 C C . ASP A 1 94 ? 27.406 -20.984 -3.908 1 89.88 94 ASP A C 1
ATOM 758 O O . ASP A 1 94 ? 28.078 -20.172 -4.539 1 89.88 94 ASP A O 1
ATOM 762 N N . ASN A 1 95 ? 27.172 -22.156 -4.262 1 93.25 95 ASN A N 1
ATOM 763 C CA . ASN A 1 95 ? 27.672 -22.688 -5.527 1 93.25 95 ASN A CA 1
ATOM 764 C C . ASN A 1 95 ? 26.531 -23.188 -6.414 1 93.25 95 ASN A C 1
ATOM 766 O O . ASN A 1 95 ? 26.297 -24.391 -6.5 1 93.25 95 ASN A O 1
ATOM 770 N N . PRO A 1 96 ? 25.953 -22.266 -7.121 1 91.75 96 PRO A N 1
ATOM 771 C CA . PRO A 1 96 ? 24.812 -22.688 -7.945 1 91.75 96 PRO A CA 1
ATOM 772 C C . PRO A 1 96 ? 25.219 -23.641 -9.062 1 91.75 96 PRO A C 1
ATOM 774 O O . PRO A 1 96 ? 26.375 -23.656 -9.484 1 91.75 96 PRO A O 1
ATOM 777 N N . GLY A 1 97 ? 24.312 -24.5 -9.414 1 93.75 97 GLY A N 1
ATOM 778 C CA . GLY A 1 97 ? 24.484 -25.359 -10.57 1 93.75 97 GLY A CA 1
ATOM 779 C C . GLY A 1 97 ? 23.891 -24.781 -11.836 1 93.75 97 GLY A C 1
ATOM 780 O O . GLY A 1 97 ? 23.688 -23.578 -11.945 1 93.75 97 GLY A O 1
ATOM 781 N N . THR A 1 98 ? 23.781 -25.641 -12.812 1 91.88 98 THR A N 1
ATOM 782 C CA . THR A 1 98 ? 23.203 -25.25 -14.094 1 91.88 98 THR A CA 1
ATOM 783 C C . THR A 1 98 ? 22.188 -26.297 -14.562 1 91.88 98 THR A C 1
ATOM 785 O O . THR A 1 98 ? 22.406 -27.5 -14.391 1 91.88 98 THR A O 1
ATOM 788 N N . ALA A 1 99 ? 21.078 -25.859 -15.023 1 86.81 99 ALA A N 1
ATOM 789 C CA . ALA A 1 99 ? 20.094 -26.734 -15.641 1 86.81 99 ALA A CA 1
ATOM 790 C C . ALA A 1 99 ? 19.484 -26.078 -16.875 1 86.81 99 ALA A C 1
ATOM 792 O O . ALA A 1 99 ? 19.453 -24.844 -16.984 1 86.81 99 ALA A O 1
ATOM 793 N N . LEU A 1 100 ? 19.031 -26.906 -17.781 1 82.56 100 LEU A N 1
ATOM 794 C CA . LEU A 1 100 ? 18.359 -26.391 -18.984 1 82.56 100 LEU A CA 1
ATOM 795 C C . LEU A 1 100 ? 16.953 -25.922 -18.656 1 82.56 100 LEU A C 1
ATOM 797 O O . LEU A 1 100 ? 16.188 -26.625 -18 1 82.56 100 LEU A O 1
ATOM 801 N N . ASP A 1 101 ? 16.656 -24.766 -19.078 1 79.94 101 ASP A N 1
ATOM 802 C CA . ASP A 1 101 ? 15.305 -24.266 -18.859 1 79.94 101 ASP A CA 1
ATOM 803 C C . ASP A 1 101 ? 14.344 -24.828 -19.922 1 79.94 101 ASP A C 1
ATOM 805 O O . ASP A 1 101 ? 14.711 -25.703 -20.688 1 79.94 101 ASP A O 1
ATOM 809 N N . ARG A 1 102 ? 13.086 -24.422 -19.844 1 75.94 102 ARG A N 1
ATOM 810 C CA . ARG A 1 102 ? 12.039 -24.969 -20.703 1 75.94 102 ARG A CA 1
ATOM 811 C C . ARG A 1 102 ? 12.312 -24.656 -22.172 1 75.94 102 ARG A C 1
ATOM 813 O O . ARG A 1 102 ? 11.773 -25.312 -23.062 1 75.94 102 ARG A O 1
ATOM 820 N N . SER A 1 103 ? 13.172 -23.641 -22.344 1 72.5 103 SER A N 1
ATOM 821 C CA . SER A 1 103 ? 13.531 -23.25 -23.703 1 72.5 103 SER A CA 1
ATOM 822 C C . SER A 1 103 ? 14.828 -23.906 -24.156 1 72.5 103 SER A C 1
ATOM 824 O O . SER A 1 103 ? 15.297 -23.672 -25.266 1 72.5 103 SER A O 1
ATOM 826 N N . GLY A 1 104 ? 15.438 -24.562 -23.281 1 74.19 104 GLY A N 1
ATOM 827 C CA . GLY A 1 104 ? 16.641 -25.297 -23.641 1 74.19 104 GLY A CA 1
ATOM 828 C C . GLY A 1 104 ? 17.922 -24.516 -23.375 1 74.19 104 GLY A C 1
ATOM 829 O O . GLY A 1 104 ? 18.984 -24.891 -23.844 1 74.19 104 GLY A O 1
ATOM 830 N N . HIS A 1 105 ? 17.844 -23.453 -22.656 1 81.25 105 HIS A N 1
ATOM 831 C CA . HIS A 1 105 ? 19.016 -22.656 -22.328 1 81.25 105 HIS A CA 1
ATOM 832 C C . HIS A 1 105 ? 19.484 -22.906 -20.891 1 81.25 105 HIS A C 1
ATOM 834 O O . HIS A 1 105 ? 18.656 -23.094 -20 1 81.25 105 HIS A O 1
ATOM 840 N N . PRO A 1 106 ? 20.781 -22.859 -20.766 1 85.44 106 PRO A N 1
ATOM 841 C CA . PRO A 1 106 ? 21.297 -23.078 -19.406 1 85.44 106 PRO A CA 1
ATOM 842 C C . PRO A 1 106 ? 20.984 -21.906 -18.484 1 85.44 106 PRO A C 1
ATOM 844 O O . PRO A 1 106 ? 21.109 -20.75 -18.875 1 85.44 106 PRO A O 1
ATOM 847 N N . ASN A 1 107 ? 20.516 -22.219 -17.359 1 87.62 107 ASN A N 1
ATOM 848 C CA . ASN A 1 107 ? 20.203 -21.25 -16.312 1 87.62 107 ASN A CA 1
ATOM 849 C C . ASN A 1 107 ? 20.75 -21.672 -14.961 1 87.62 107 ASN A C 1
ATOM 851 O O . ASN A 1 107 ? 20.797 -22.859 -14.648 1 87.62 107 ASN A O 1
ATOM 855 N N . PRO A 1 108 ? 21.219 -20.625 -14.227 1 89.81 108 PRO A N 1
ATOM 856 C CA . PRO A 1 108 ? 21.641 -20.969 -12.875 1 89.81 108 PRO A CA 1
ATOM 857 C C . PRO A 1 108 ? 20.5 -21.531 -12.016 1 89.81 108 PRO A C 1
ATOM 859 O O . PRO A 1 108 ? 19.406 -20.953 -12.008 1 89.81 108 PRO A O 1
ATOM 862 N N . VAL A 1 109 ? 20.766 -22.625 -11.367 1 92.75 109 VAL A N 1
ATOM 863 C CA . VAL A 1 109 ? 19.766 -23.281 -10.531 1 92.75 109 VAL A CA 1
ATOM 864 C C . VAL A 1 109 ? 20.406 -23.75 -9.227 1 92.75 109 VAL A C 1
ATOM 866 O O . VAL A 1 109 ? 21.641 -23.766 -9.102 1 92.75 109 VAL A O 1
ATOM 869 N N . PRO A 1 110 ? 19.594 -24.078 -8.203 1 93.75 110 PRO A N 1
ATOM 870 C CA . PRO A 1 110 ? 20.141 -24.656 -6.973 1 93.75 110 PRO A CA 1
ATOM 871 C C . PRO A 1 110 ? 20.906 -25.953 -7.227 1 93.75 110 PRO A C 1
ATOM 873 O O . PRO A 1 110 ? 20.484 -26.766 -8.062 1 93.75 110 PRO A O 1
ATOM 876 N N . ARG A 1 111 ? 21.984 -26.125 -6.504 1 96.31 111 ARG A N 1
ATOM 877 C CA . ARG A 1 111 ? 22.766 -27.359 -6.562 1 96.31 111 ARG A CA 1
ATOM 878 C C . ARG A 1 111 ? 22.453 -28.25 -5.359 1 96.31 111 ARG A C 1
ATOM 880 O O . ARG A 1 111 ? 22.609 -27.828 -4.211 1 96.31 111 ARG A O 1
ATOM 887 N N . VAL A 1 112 ? 21.984 -29.484 -5.633 1 97.75 112 VAL A N 1
ATOM 888 C CA . VAL A 1 112 ? 21.641 -30.422 -4.566 1 97.75 112 VAL A CA 1
ATOM 889 C C . VAL A 1 112 ? 22.859 -31.266 -4.215 1 97.75 112 VAL A C 1
ATOM 891 O O . VAL A 1 112 ? 23.328 -32.094 -5.023 1 97.75 112 VAL A O 1
ATOM 894 N N . THR A 1 113 ? 23.391 -31.078 -3.039 1 97.75 113 THR A N 1
ATOM 895 C CA . THR A 1 113 ? 24.609 -31.75 -2.627 1 97.75 113 THR A CA 1
ATOM 896 C C . THR A 1 113 ? 24.375 -32.625 -1.399 1 97.75 113 THR A C 1
ATOM 898 O O . THR A 1 113 ? 25.312 -33.188 -0.835 1 97.75 113 THR A O 1
ATOM 901 N N . GLY A 1 114 ? 23.219 -32.656 -0.953 1 97.81 114 GLY A N 1
ATOM 902 C CA . GLY A 1 114 ? 22.766 -33.5 0.162 1 97.81 114 GLY A CA 1
ATOM 903 C C . GLY A 1 114 ? 21.281 -33.844 0.094 1 97.81 114 GLY A C 1
ATOM 904 O O . GLY A 1 114 ? 20.594 -33.438 -0.859 1 97.81 114 GLY A O 1
ATOM 905 N N . ARG A 1 115 ? 20.844 -34.562 1.125 1 97.94 115 ARG A N 1
ATOM 906 C CA . ARG A 1 115 ? 19.438 -34.969 1.139 1 97.94 115 ARG A CA 1
ATOM 907 C C . ARG A 1 115 ? 18.516 -33.75 1.337 1 97.94 115 ARG A C 1
ATOM 909 O O . ARG A 1 115 ? 18.75 -32.938 2.232 1 97.94 115 ARG A O 1
ATOM 916 N N . ILE A 1 116 ? 17.484 -33.656 0.538 1 98.12 116 ILE A N 1
ATOM 917 C CA . ILE A 1 116 ? 16.531 -32.562 0.604 1 98.12 116 ILE A CA 1
ATOM 918 C C . ILE A 1 116 ? 15.602 -32.781 1.798 1 98.12 116 ILE A C 1
ATOM 920 O O . ILE A 1 116 ? 15.008 -33.844 1.962 1 98.12 116 ILE A O 1
ATOM 924 N N . ARG A 1 117 ? 15.531 -31.828 2.623 1 97.25 117 ARG A N 1
ATOM 925 C CA . ARG A 1 117 ? 14.617 -31.797 3.762 1 97.25 117 ARG A CA 1
ATOM 926 C C . ARG A 1 117 ? 14.188 -30.375 4.086 1 97.25 117 ARG A C 1
ATOM 928 O O . ARG A 1 117 ? 14.977 -29.438 3.955 1 97.25 117 ARG A O 1
ATOM 935 N N . ARG A 1 118 ? 12.961 -30.297 4.402 1 97.62 118 ARG A N 1
ATOM 936 C CA . ARG A 1 118 ? 12.477 -29 4.883 1 97.62 118 ARG A CA 1
ATOM 937 C C . ARG A 1 118 ? 12.891 -28.766 6.332 1 97.62 118 ARG A C 1
ATOM 939 O O . ARG A 1 118 ? 12.758 -29.656 7.176 1 97.62 118 ARG A O 1
ATOM 946 N N . MET A 1 119 ? 13.367 -27.578 6.703 1 96.88 119 MET A N 1
ATOM 947 C CA . MET A 1 119 ? 13.898 -27.266 8.031 1 96.88 119 MET A CA 1
ATOM 948 C C . MET A 1 119 ? 12.883 -26.484 8.859 1 96.88 119 MET A C 1
ATOM 950 O O . MET A 1 119 ? 12.898 -26.547 10.086 1 96.88 119 MET A O 1
ATOM 954 N N . HIS A 1 120 ? 12.047 -25.734 8.281 1 97.5 120 HIS A N 1
ATOM 955 C CA . HIS A 1 120 ? 11.039 -24.891 8.922 1 97.5 120 HIS A CA 1
ATOM 956 C C . HIS A 1 120 ? 9.945 -24.484 7.93 1 97.5 120 HIS A C 1
ATOM 958 O O . HIS A 1 120 ? 10.086 -24.719 6.727 1 97.5 120 HIS A O 1
ATOM 964 N N . ALA A 1 121 ? 8.852 -24.016 8.461 1 98 121 ALA A N 1
ATOM 965 C CA . ALA A 1 121 ? 7.82 -23.453 7.59 1 98 121 ALA A CA 1
ATOM 966 C C . ALA A 1 121 ? 8.344 -22.219 6.852 1 98 121 ALA A C 1
ATOM 968 O O . ALA A 1 121 ? 8.82 -21.266 7.477 1 98 121 ALA A O 1
ATOM 969 N N . VAL A 1 122 ? 8.281 -22.25 5.594 1 97.56 122 VAL A N 1
ATOM 970 C CA . VAL A 1 122 ? 8.906 -21.203 4.789 1 97.56 122 VAL A CA 1
ATOM 971 C C . VAL A 1 122 ? 7.922 -20.062 4.547 1 97.56 122 VAL A C 1
ATOM 973 O O . VAL A 1 122 ? 8.281 -18.891 4.66 1 97.56 122 VAL A O 1
ATOM 976 N N . GLU A 1 123 ? 6.645 -20.375 4.234 1 97.94 123 GLU A N 1
ATOM 977 C CA . GLU A 1 123 ? 5.707 -19.344 3.787 1 97.94 123 GLU A CA 1
ATOM 978 C C . GLU A 1 123 ? 4.555 -19.188 4.773 1 97.94 123 GLU A C 1
ATOM 980 O O . GLU A 1 123 ? 3.549 -18.547 4.457 1 97.94 123 GLU A O 1
ATOM 985 N N . ALA A 1 124 ? 4.613 -19.797 5.941 1 98.5 124 ALA A N 1
ATOM 986 C CA . ALA A 1 124 ? 3.527 -19.719 6.914 1 98.5 124 ALA A CA 1
ATOM 987 C C . ALA A 1 124 ? 3.246 -18.281 7.309 1 98.5 124 ALA A C 1
ATOM 989 O O . ALA A 1 124 ? 2.086 -17.859 7.402 1 98.5 124 ALA A O 1
ATOM 990 N N . ASP A 1 125 ? 4.309 -17.531 7.566 1 97.81 125 ASP A N 1
ATOM 991 C CA . ASP A 1 125 ? 4.141 -16.125 7.953 1 97.81 125 ASP A CA 1
ATOM 992 C C . ASP A 1 125 ? 3.516 -15.32 6.82 1 97.81 125 ASP A C 1
ATOM 994 O O . ASP A 1 125 ? 2.764 -14.375 7.07 1 97.81 125 ASP A O 1
ATOM 998 N N . ASP A 1 126 ? 3.85 -15.664 5.578 1 97.81 126 ASP A N 1
ATOM 999 C CA . ASP A 1 126 ? 3.211 -15.023 4.434 1 97.81 126 ASP A CA 1
ATOM 1000 C C . ASP A 1 126 ? 1.699 -15.234 4.457 1 97.81 126 ASP A C 1
ATOM 1002 O O . ASP A 1 126 ? 0.933 -14.305 4.18 1 97.81 126 ASP A O 1
ATOM 1006 N N . VAL A 1 127 ? 1.284 -16.438 4.805 1 98.69 127 VAL A N 1
ATOM 1007 C CA . VAL A 1 127 ? -0.133 -16.781 4.848 1 98.69 127 VAL A CA 1
ATOM 1008 C C . VAL A 1 127 ? -0.813 -16.031 5.988 1 98.69 127 VAL A C 1
ATOM 1010 O O . VAL A 1 127 ? -1.908 -15.484 5.82 1 98.69 127 VAL A O 1
ATOM 1013 N N . ARG A 1 128 ? -0.205 -16 7.125 1 98.56 128 ARG A N 1
ATOM 1014 C CA . ARG A 1 128 ? -0.78 -15.289 8.258 1 98.56 128 ARG A CA 1
ATOM 1015 C C . ARG A 1 128 ? -0.968 -13.805 7.93 1 98.56 128 ARG A C 1
ATOM 1017 O O . ARG A 1 128 ? -1.984 -13.211 8.289 1 98.56 128 ARG A O 1
ATOM 1024 N N . PHE A 1 129 ? 0.026 -13.211 7.277 1 98.25 129 PHE A N 1
ATOM 1025 C CA . PHE A 1 129 ? -0.068 -11.82 6.848 1 98.25 129 PHE A CA 1
ATOM 1026 C C . PHE A 1 129 ? -1.231 -11.633 5.887 1 98.25 129 PHE A C 1
ATOM 1028 O O . PHE A 1 129 ? -2.006 -10.68 6.02 1 98.25 129 PHE A O 1
ATOM 1035 N N . LEU A 1 130 ? -1.289 -12.508 4.934 1 98.25 130 LEU A N 1
ATOM 1036 C CA . LEU A 1 130 ? -2.371 -12.469 3.955 1 98.25 130 LEU A CA 1
ATOM 1037 C C . LEU A 1 130 ? -3.729 -12.57 4.641 1 98.25 130 LEU A C 1
ATOM 1039 O O . LEU A 1 130 ? -4.625 -11.766 4.375 1 98.25 130 LEU A O 1
ATOM 1043 N N . ARG A 1 131 ? -3.914 -13.508 5.531 1 98.19 131 ARG A N 1
ATOM 1044 C CA . ARG A 1 131 ? -5.16 -13.727 6.258 1 98.19 131 ARG A CA 1
ATOM 1045 C C . ARG A 1 131 ? -5.531 -12.516 7.098 1 98.19 131 ARG A C 1
ATOM 1047 O O . ARG A 1 131 ? -6.699 -12.125 7.152 1 98.19 131 ARG A O 1
ATOM 1054 N N . ALA A 1 132 ? -4.566 -11.898 7.645 1 96.38 132 ALA A N 1
ATOM 1055 C CA . ALA A 1 132 ? -4.793 -10.758 8.531 1 96.38 132 ALA A CA 1
ATOM 1056 C C . ALA A 1 132 ? -5.262 -9.539 7.746 1 96.38 132 ALA A C 1
ATOM 1058 O O . ALA A 1 132 ? -5.77 -8.578 8.328 1 96.38 132 ALA A O 1
ATOM 1059 N N . ASN A 1 133 ? -5.137 -9.57 6.426 1 96.5 133 ASN A N 1
ATOM 1060 C CA . ASN A 1 133 ? -5.34 -8.328 5.691 1 96.5 133 ASN A CA 1
ATOM 1061 C C . ASN A 1 133 ? -6.465 -8.461 4.668 1 96.5 133 ASN A C 1
ATOM 1063 O O . ASN A 1 133 ? -6.648 -7.582 3.822 1 96.5 133 ASN A O 1
ATOM 1067 N N . THR A 1 134 ? -7.262 -9.539 4.719 1 96.56 134 THR A N 1
ATOM 1068 C CA . THR A 1 134 ? -8.461 -9.68 3.902 1 96.56 134 THR A CA 1
ATOM 1069 C C . THR A 1 134 ? -9.438 -10.664 4.539 1 96.56 134 THR A C 1
ATOM 1071 O O . THR A 1 134 ? -9.023 -11.625 5.195 1 96.56 134 THR A O 1
ATOM 1074 N N . ASP A 1 135 ? -10.68 -10.461 4.289 1 95.5 135 ASP A N 1
ATOM 1075 C CA . ASP A 1 135 ? -11.711 -11.367 4.789 1 95.5 135 ASP A CA 1
ATOM 1076 C C . ASP A 1 135 ? -12.156 -12.344 3.705 1 95.5 135 ASP A C 1
ATOM 1078 O O . ASP A 1 135 ? -12.984 -13.227 3.955 1 95.5 135 ASP A O 1
ATOM 1082 N N . ARG A 1 136 ? -11.633 -12.227 2.512 1 97.44 136 ARG A N 1
ATOM 1083 C CA . ARG A 1 136 ? -11.969 -13.117 1.408 1 97.44 136 ARG A CA 1
ATOM 1084 C C . ARG A 1 136 ? -11.164 -14.406 1.482 1 97.44 136 ARG A C 1
ATOM 1086 O O . ARG A 1 136 ? -10.266 -14.539 2.32 1 97.44 136 ARG A O 1
ATOM 1093 N N . ARG A 1 137 ? -11.562 -15.352 0.699 1 98.06 137 ARG A N 1
ATOM 1094 C CA . ARG A 1 137 ? -10.766 -1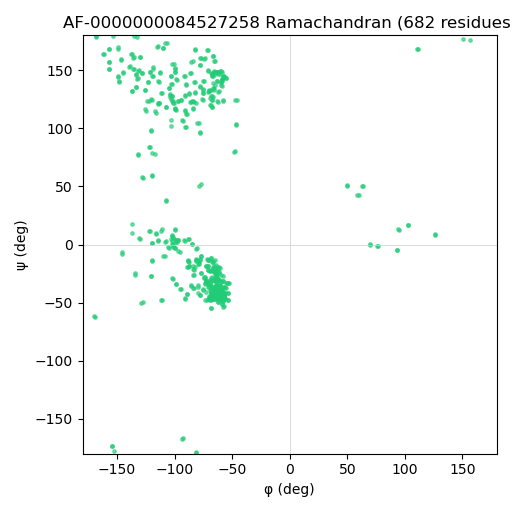6.578 0.593 1 98.06 137 ARG A CA 1
ATOM 1095 C C . ARG A 1 137 ? -9.359 -16.266 0.09 1 98.06 137 ARG A C 1
ATOM 1097 O O . ARG A 1 137 ? -9.18 -15.422 -0.787 1 98.06 137 ARG A O 1
ATOM 1104 N N . ILE A 1 138 ? -8.398 -16.969 0.692 1 98.69 138 ILE A N 1
ATOM 1105 C CA . ILE A 1 138 ? -7.023 -16.688 0.292 1 98.69 138 ILE A CA 1
ATOM 1106 C C . ILE A 1 138 ? -6.391 -17.953 -0.289 1 98.69 138 ILE A C 1
ATOM 1108 O O . ILE A 1 138 ? -6.688 -19.062 0.157 1 98.69 138 ILE A O 1
ATOM 1112 N N . LYS A 1 139 ? -5.539 -17.766 -1.276 1 98.75 139 LYS A N 1
ATOM 1113 C CA . LYS A 1 139 ? -4.781 -18.812 -1.95 1 98.75 139 LYS A CA 1
ATOM 1114 C C . LYS A 1 139 ? -3.285 -18.516 -1.934 1 98.75 139 LYS A C 1
ATOM 1116 O O . LYS A 1 139 ? -2.879 -17.359 -2.143 1 98.75 139 LYS A O 1
ATOM 1121 N N . ILE A 1 140 ? -2.48 -19.469 -1.6 1 98.62 140 ILE A N 1
ATOM 1122 C CA . ILE A 1 140 ? -1.025 -19.359 -1.623 1 98.62 140 ILE A CA 1
ATOM 1123 C C . ILE A 1 140 ? -0.445 -20.422 -2.545 1 98.62 140 ILE A C 1
ATOM 1125 O O . ILE A 1 140 ? -1.055 -21.484 -2.744 1 98.62 140 ILE A O 1
ATOM 1129 N N . THR A 1 141 ? 0.659 -20.109 -3.174 1 98.44 141 THR A N 1
ATOM 1130 C CA . THR A 1 141 ? 1.259 -21.031 -4.129 1 98.44 141 THR A CA 1
ATOM 1131 C C . THR A 1 141 ? 2.596 -21.547 -3.611 1 98.44 141 THR A C 1
ATOM 1133 O O . THR A 1 141 ? 3.309 -20.844 -2.895 1 98.44 141 THR A O 1
ATOM 1136 N N . VAL A 1 142 ? 2.918 -22.75 -3.943 1 98.12 142 VAL A N 1
ATOM 1137 C CA . VAL A 1 142 ? 4.219 -23.359 -3.701 1 98.12 142 VAL A CA 1
ATOM 1138 C C . VAL A 1 142 ? 4.699 -24.078 -4.965 1 98.12 142 VAL A C 1
ATOM 1140 O O . VAL A 1 142 ? 3.889 -24.562 -5.758 1 98.12 142 VAL A O 1
ATOM 1143 N N . PRO A 1 143 ? 6.023 -24.062 -5.176 1 97.5 143 PRO A N 1
ATOM 1144 C CA . PRO A 1 143 ? 6.516 -24.859 -6.309 1 97.5 143 PRO A CA 1
ATOM 1145 C C . PRO A 1 143 ? 6.328 -26.359 -6.105 1 97.5 143 PRO A C 1
ATOM 1147 O O . PRO A 1 143 ? 6.449 -26.859 -4.98 1 97.5 143 PRO A O 1
ATOM 1150 N N . GLY A 1 144 ? 6.059 -27.031 -7.141 1 98.12 144 GLY A N 1
ATOM 1151 C CA . GLY A 1 144 ? 5.848 -28.469 -7.066 1 98.12 144 GLY A CA 1
ATOM 1152 C C . GLY A 1 144 ? 7.141 -29.266 -6.969 1 98.12 144 GLY A C 1
ATOM 1153 O O . GLY A 1 144 ? 8.203 -28.781 -7.379 1 98.12 144 GLY A O 1
ATOM 1154 N N . PRO A 1 145 ? 7.02 -30.438 -6.391 1 98.44 145 PRO A N 1
ATOM 1155 C CA . PRO A 1 145 ? 8.219 -31.266 -6.207 1 98.44 145 PRO A CA 1
ATOM 1156 C C . PRO A 1 145 ? 8.867 -31.656 -7.527 1 98.44 145 PRO A C 1
ATOM 1158 O O . PRO A 1 145 ? 10.102 -31.672 -7.637 1 98.44 145 PRO A O 1
ATOM 1161 N N . PHE A 1 146 ? 8.117 -31.984 -8.547 1 98.12 146 PHE A N 1
ATOM 1162 C CA . PHE A 1 146 ? 8.695 -32.375 -9.828 1 98.12 146 PHE A CA 1
ATOM 1163 C C . PHE A 1 146 ? 9.383 -31.172 -10.477 1 98.12 146 PHE A C 1
ATOM 1165 O O . PHE A 1 146 ? 10.531 -31.281 -10.93 1 98.12 146 PHE A O 1
ATOM 1172 N N . THR A 1 147 ? 8.672 -30.031 -10.492 1 96.69 147 THR A N 1
ATOM 1173 C CA . THR A 1 147 ? 9.242 -28.812 -11.07 1 96.69 147 THR A CA 1
ATOM 1174 C C . THR A 1 147 ? 10.562 -28.469 -10.391 1 96.69 147 THR A C 1
ATOM 1176 O O . THR A 1 147 ? 11.555 -28.172 -11.062 1 96.69 147 THR A O 1
ATOM 1179 N N . MET A 1 148 ? 10.602 -28.531 -9.07 1 96.56 148 MET A N 1
ATOM 1180 C CA . MET A 1 148 ? 11.836 -28.219 -8.359 1 96.56 148 MET A CA 1
ATOM 1181 C C . MET A 1 148 ? 12.945 -29.188 -8.719 1 96.56 148 MET A C 1
ATOM 1183 O O . MET A 1 148 ? 14.102 -28.797 -8.867 1 96.56 148 MET A O 1
ATOM 1187 N N . SER A 1 149 ? 12.617 -30.469 -8.93 1 96.56 149 SER A N 1
ATOM 1188 C CA . SER A 1 149 ? 13.609 -31.484 -9.281 1 96.56 149 SER A CA 1
ATOM 1189 C C . SER A 1 149 ? 14.172 -31.234 -10.68 1 96.56 149 SER A C 1
ATOM 1191 O O . SER A 1 149 ? 15.32 -31.594 -10.969 1 96.56 149 SER A O 1
ATOM 1193 N N . GLN A 1 150 ? 13.336 -30.594 -11.57 1 94.56 150 GLN A N 1
ATOM 1194 C CA . GLN A 1 150 ? 13.766 -30.297 -12.93 1 94.56 150 GLN A CA 1
ATOM 1195 C C . GLN A 1 150 ? 14.586 -29.016 -12.984 1 94.56 150 GLN A C 1
ATOM 1197 O O . GLN A 1 150 ? 15.305 -28.766 -13.953 1 94.56 150 GLN A O 1
ATOM 1202 N N . GLN A 1 151 ? 14.43 -28.203 -11.93 1 92.88 151 GLN A N 1
ATOM 1203 C CA . GLN A 1 151 ? 15.094 -26.906 -11.859 1 92.88 151 GLN A CA 1
ATOM 1204 C C . GLN A 1 151 ? 16.234 -26.922 -10.836 1 92.88 151 GLN A C 1
ATOM 1206 O O . GLN A 1 151 ? 16.391 -25.984 -10.062 1 92.88 151 GLN A O 1
ATOM 1211 N N . ALA A 1 152 ? 16.922 -27.984 -10.758 1 94.25 152 ALA A N 1
ATOM 1212 C CA . ALA A 1 152 ? 18.062 -28.156 -9.867 1 94.25 152 ALA A CA 1
ATOM 1213 C C . ALA A 1 152 ? 19.141 -29.031 -10.516 1 94.25 152 ALA A C 1
ATOM 1215 O O . ALA A 1 152 ? 18.828 -29.828 -11.406 1 94.25 152 ALA A O 1
ATOM 1216 N N . GLN A 1 153 ? 20.359 -28.734 -10.18 1 95.38 153 GLN A N 1
ATOM 1217 C CA . GLN A 1 153 ? 21.422 -29.688 -10.5 1 95.38 153 GLN A CA 1
ATOM 1218 C C . GLN A 1 153 ? 21.562 -30.75 -9.406 1 95.38 153 GLN A C 1
ATOM 1220 O O . GLN A 1 153 ? 21.75 -30.406 -8.234 1 95.38 153 GLN A O 1
ATOM 1225 N N . ASN A 1 154 ? 21.438 -32 -9.773 1 96.75 154 ASN A N 1
ATOM 1226 C CA . ASN A 1 154 ? 21.484 -33.125 -8.828 1 96.75 154 ASN A CA 1
ATOM 1227 C C . ASN A 1 154 ? 22.906 -33.688 -8.711 1 96.75 154 ASN A C 1
ATOM 1229 O O . ASN A 1 154 ? 23.359 -34.406 -9.609 1 96.75 154 ASN A O 1
ATOM 1233 N N . ASP A 1 155 ? 23.547 -33.438 -7.648 1 97.44 155 ASP A N 1
ATOM 1234 C CA . ASP A 1 155 ? 24.891 -33.969 -7.406 1 97.44 155 ASP A CA 1
ATOM 1235 C C . ASP A 1 155 ? 24.875 -35 -6.273 1 97.44 155 ASP A C 1
ATOM 1237 O O . ASP A 1 155 ? 25.938 -35.375 -5.777 1 97.44 155 ASP A O 1
ATOM 1241 N N . TRP A 1 156 ? 23.781 -35.438 -5.844 1 97.69 156 TRP A N 1
ATOM 1242 C CA . TRP A 1 156 ? 23.734 -36.25 -4.645 1 97.69 156 TRP A CA 1
ATOM 1243 C C . TRP A 1 156 ? 22.969 -37.562 -4.91 1 97.69 156 TRP A C 1
ATOM 1245 O O . TRP A 1 156 ? 23.453 -38.656 -4.602 1 97.69 156 TRP A O 1
ATOM 1255 N N . TYR A 1 157 ? 21.828 -37.438 -5.492 1 98 157 TYR A N 1
ATOM 1256 C CA . TYR A 1 157 ? 20.953 -38.594 -5.668 1 98 157 TYR A CA 1
ATOM 1257 C C . TYR A 1 157 ? 21.359 -39.406 -6.895 1 98 157 TYR A C 1
ATOM 1259 O O . TYR A 1 157 ? 21.656 -38.844 -7.949 1 98 157 TYR A O 1
ATOM 1267 N N . ASP A 1 158 ? 21.328 -40.719 -6.82 1 97.19 158 ASP A N 1
ATOM 1268 C CA . ASP A 1 158 ? 21.547 -41.594 -7.969 1 97.19 158 ASP A CA 1
ATOM 1269 C C . ASP A 1 158 ? 20.281 -41.688 -8.82 1 97.19 158 ASP A C 1
ATOM 1271 O O . ASP A 1 158 ? 20.359 -41.75 -10.047 1 97.19 158 ASP A O 1
ATOM 1275 N N . ASP A 1 159 ? 19.172 -41.688 -8.195 1 96 159 ASP A N 1
ATOM 1276 C CA . ASP A 1 159 ? 17.859 -41.781 -8.812 1 96 159 ASP A CA 1
ATOM 1277 C C . ASP A 1 159 ? 17.109 -40.469 -8.758 1 96 159 ASP A C 1
ATOM 1279 O O . ASP A 1 159 ? 16.766 -40 -7.672 1 96 159 ASP A O 1
ATOM 1283 N N . PRO A 1 160 ? 16.797 -39.938 -9.977 1 94.94 160 PRO A N 1
ATOM 1284 C CA . PRO A 1 160 ? 16.047 -38.688 -9.977 1 94.94 160 PRO A CA 1
ATOM 1285 C C . PRO A 1 160 ? 14.695 -38.781 -9.273 1 94.94 160 PRO A C 1
ATOM 1287 O O . PRO A 1 160 ? 14.234 -37.812 -8.672 1 94.94 160 PRO A O 1
ATOM 1290 N N . GLY A 1 161 ? 14.109 -39.906 -9.328 1 97.44 161 GLY A N 1
ATOM 1291 C CA . GLY A 1 161 ? 12.844 -40.125 -8.633 1 97.44 161 GLY A CA 1
ATOM 1292 C C . GLY A 1 161 ? 12.961 -39.969 -7.129 1 97.44 161 GLY A C 1
ATOM 1293 O O . GLY A 1 161 ? 12.023 -39.531 -6.473 1 97.44 161 GLY A O 1
ATOM 1294 N N . GLU A 1 162 ? 14.07 -40.438 -6.594 1 98.06 162 GLU A N 1
ATOM 1295 C CA . GLU A 1 162 ? 14.297 -40.312 -5.16 1 98.06 162 GLU A CA 1
ATOM 1296 C C . GLU A 1 162 ? 14.383 -38.844 -4.742 1 98.06 162 GLU A C 1
ATOM 1298 O O . GLU A 1 162 ? 13.852 -38.438 -3.701 1 98.06 162 GLU A O 1
ATOM 1303 N N . MET A 1 163 ? 15.094 -38.031 -5.516 1 98.06 163 MET A N 1
ATOM 1304 C CA . MET A 1 163 ? 15.156 -36.594 -5.25 1 98.06 163 MET A CA 1
ATOM 1305 C C . MET A 1 163 ? 13.766 -35.969 -5.27 1 98.06 163 MET A C 1
ATOM 1307 O O . MET A 1 163 ? 13.414 -35.188 -4.379 1 98.06 163 MET A O 1
ATOM 1311 N N . ALA A 1 164 ? 12.969 -36.312 -6.27 1 98.56 164 ALA A N 1
ATOM 1312 C CA . ALA A 1 164 ? 11.609 -35.781 -6.395 1 98.56 164 ALA A CA 1
ATOM 1313 C C . ALA A 1 164 ? 10.766 -36.188 -5.188 1 98.56 164 ALA A C 1
ATOM 1315 O O . ALA A 1 164 ? 9.945 -35.375 -4.715 1 98.56 164 ALA A O 1
ATOM 1316 N N . GLN A 1 165 ? 10.984 -37.375 -4.676 1 98.56 165 GLN A N 1
ATOM 1317 C CA . GLN A 1 165 ? 10.227 -37.844 -3.516 1 98.56 165 GLN A CA 1
ATOM 1318 C C . GLN A 1 165 ? 10.602 -37.062 -2.266 1 98.56 165 GLN A C 1
ATOM 1320 O O . GLN A 1 165 ? 9.75 -36.781 -1.421 1 98.56 165 GLN A O 1
ATOM 1325 N N . ASP A 1 166 ? 11.859 -36.75 -2.105 1 98.69 166 ASP A N 1
ATOM 1326 C CA . ASP A 1 166 ? 12.281 -35.938 -0.967 1 98.69 166 ASP A CA 1
ATOM 1327 C C . ASP A 1 166 ? 11.734 -34.5 -1.076 1 98.69 166 ASP A C 1
ATOM 1329 O O . ASP A 1 166 ? 11.328 -33.906 -0.076 1 98.69 166 ASP A O 1
ATOM 1333 N N . TYR A 1 167 ? 11.773 -33.906 -2.289 1 98.56 167 TYR A N 1
ATOM 1334 C CA . TYR A 1 167 ? 11.094 -32.625 -2.502 1 98.56 167 TYR A CA 1
ATOM 1335 C C . TYR A 1 167 ? 9.617 -32.719 -2.131 1 98.56 167 TYR A C 1
ATOM 1337 O O . TYR A 1 167 ? 9.055 -31.812 -1.521 1 98.56 167 TYR A O 1
ATOM 1345 N N . ALA A 1 168 ? 8.984 -33.844 -2.521 1 98.81 168 ALA A N 1
ATOM 1346 C CA . ALA A 1 168 ? 7.566 -34.062 -2.252 1 98.81 168 ALA A CA 1
ATOM 1347 C C . ALA A 1 168 ? 7.285 -34.062 -0.752 1 98.81 168 ALA A C 1
ATOM 1349 O O . ALA A 1 168 ? 6.301 -33.469 -0.3 1 98.81 168 ALA A O 1
ATOM 1350 N N . ALA A 1 169 ? 8.117 -34.719 -0.022 1 98.75 169 ALA A N 1
ATOM 1351 C CA . ALA A 1 169 ? 7.973 -34.719 1.432 1 98.75 169 ALA A CA 1
ATOM 1352 C C . ALA A 1 169 ? 8.078 -33.312 2 1 98.75 169 ALA A C 1
ATOM 1354 O O . ALA A 1 169 ? 7.309 -32.938 2.895 1 98.75 169 ALA A O 1
ATOM 1355 N N . ALA A 1 170 ? 9.055 -32.562 1.529 1 98.69 170 ALA A N 1
ATOM 1356 C CA . ALA A 1 170 ? 9.234 -31.188 1.962 1 98.69 170 ALA A CA 1
ATOM 1357 C C . ALA A 1 170 ? 8 -30.344 1.638 1 98.69 170 ALA A C 1
ATOM 1359 O O . ALA A 1 170 ? 7.527 -29.578 2.479 1 98.69 170 ALA A O 1
ATOM 1360 N N . VAL A 1 171 ? 7.465 -30.469 0.465 1 98.75 171 VAL A N 1
ATOM 1361 C CA . VAL A 1 171 ? 6.293 -29.719 0.019 1 98.75 171 VAL A CA 1
ATOM 1362 C C . VAL A 1 171 ? 5.078 -30.109 0.855 1 98.75 171 VAL A C 1
ATOM 1364 O O . VAL A 1 171 ? 4.277 -29.266 1.238 1 98.75 171 VAL A O 1
ATOM 1367 N N . ASN A 1 172 ? 4.91 -31.422 1.079 1 98.81 172 ASN A N 1
ATOM 1368 C CA . ASN A 1 172 ? 3.809 -31.906 1.907 1 98.81 172 ASN A CA 1
ATOM 1369 C C . ASN A 1 172 ? 3.801 -31.234 3.277 1 98.81 172 ASN A C 1
ATOM 1371 O O . ASN A 1 172 ? 2.764 -30.75 3.727 1 98.81 172 ASN A O 1
ATOM 1375 N N . GLU A 1 173 ? 4.98 -31.203 3.889 1 98.69 173 GLU A N 1
ATOM 1376 C CA . GLU A 1 173 ? 5.109 -30.547 5.184 1 98.69 173 GLU A CA 1
ATOM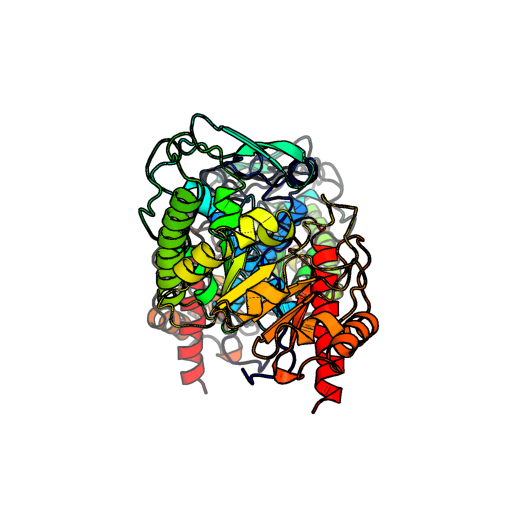 1377 C C . GLU A 1 173 ? 4.75 -29.078 5.09 1 98.69 173 GLU A C 1
ATOM 1379 O O . GLU A 1 173 ? 4.086 -28.531 5.977 1 98.69 173 GLU A O 1
ATOM 1384 N N . GLU A 1 174 ? 5.211 -28.453 4.066 1 98.75 174 GLU A N 1
ATOM 1385 C CA . GLU A 1 174 ? 4.918 -27.031 3.865 1 98.75 174 GLU A CA 1
ATOM 1386 C C . GLU A 1 174 ? 3.418 -26.797 3.705 1 98.75 174 GLU A C 1
ATOM 1388 O O . GLU A 1 174 ? 2.85 -25.906 4.348 1 98.75 174 GLU A O 1
ATOM 1393 N N . ILE A 1 175 ? 2.771 -27.578 2.885 1 98.81 175 ILE A N 1
ATOM 1394 C CA . ILE A 1 175 ? 1.345 -27.453 2.615 1 98.81 175 ILE A CA 1
ATOM 1395 C C . ILE A 1 175 ? 0.559 -27.547 3.92 1 98.81 175 ILE A C 1
ATOM 1397 O O . ILE A 1 175 ? -0.34 -26.75 4.176 1 98.81 175 ILE A O 1
ATOM 1401 N N . ARG A 1 176 ? 0.902 -28.516 4.711 1 98.62 176 ARG A N 1
ATOM 1402 C CA . ARG A 1 176 ? 0.223 -28.688 5.988 1 98.62 176 ARG A CA 1
ATOM 1403 C C . ARG A 1 176 ? 0.369 -27.453 6.867 1 98.62 176 ARG A C 1
ATOM 1405 O O . ARG A 1 176 ? -0.601 -27 7.48 1 98.62 176 ARG A O 1
ATOM 1412 N N . ASP A 1 177 ? 1.561 -26.922 6.906 1 98.62 177 ASP A N 1
ATOM 1413 C CA . ASP A 1 177 ? 1.802 -25.719 7.707 1 98.62 177 ASP A CA 1
ATOM 1414 C C . ASP A 1 177 ? 1.06 -24.516 7.133 1 98.62 177 ASP A C 1
ATOM 1416 O O . ASP A 1 177 ? 0.613 -23.641 7.883 1 98.62 177 ASP A O 1
ATOM 1420 N N . LEU A 1 178 ? 0.97 -24.422 5.82 1 98.81 178 LEU A N 1
ATOM 1421 C CA . LEU A 1 178 ? 0.254 -23.328 5.191 1 98.81 178 LEU A CA 1
ATOM 1422 C C . LEU A 1 178 ? -1.229 -23.359 5.543 1 98.81 178 LEU A C 1
ATOM 1424 O O . LEU A 1 178 ? -1.835 -22.328 5.824 1 98.81 178 LEU A O 1
ATOM 1428 N N . PHE A 1 179 ? -1.872 -24.531 5.555 1 98.81 179 PHE A N 1
ATOM 1429 C CA . PHE A 1 179 ? -3.26 -24.672 5.984 1 98.81 179 PHE A CA 1
ATOM 1430 C C . PHE A 1 179 ? -3.404 -24.328 7.461 1 98.81 179 PHE A C 1
ATOM 1432 O O . PHE A 1 179 ? -4.352 -23.656 7.859 1 98.81 179 PHE A O 1
ATOM 1439 N N . ALA A 1 180 ? -2.439 -24.797 8.25 1 98.44 180 ALA A N 1
ATOM 1440 C CA . ALA A 1 180 ? -2.461 -24.484 9.672 1 98.44 180 ALA A CA 1
ATOM 1441 C C . ALA A 1 180 ? -2.363 -22.969 9.898 1 98.44 180 ALA A C 1
ATOM 1443 O O . ALA A 1 180 ? -2.916 -22.438 10.867 1 98.44 180 ALA A O 1
ATOM 1444 N N . ALA A 1 181 ? -1.691 -22.312 9 1 98.56 181 ALA A N 1
ATOM 1445 C CA . ALA A 1 181 ? -1.486 -20.859 9.109 1 98.56 181 ALA A CA 1
ATOM 1446 C C . ALA A 1 181 ? -2.727 -20.094 8.656 1 98.56 181 ALA A C 1
ATOM 1448 O O . ALA A 1 181 ? -2.84 -18.891 8.891 1 98.56 181 ALA A O 1
ATOM 1449 N N . GLY A 1 182 ? -3.639 -20.781 7.926 1 98.38 182 GLY A N 1
ATOM 1450 C CA . GLY A 1 182 ? -4.906 -20.125 7.629 1 98.38 182 GLY A CA 1
ATOM 1451 C C . GLY A 1 182 ? -5.227 -20.094 6.145 1 98.38 182 GLY A C 1
ATOM 1452 O O . GLY A 1 182 ? -6.195 -19.453 5.727 1 98.38 182 GLY A O 1
ATOM 1453 N N . ALA A 1 183 ? -4.484 -20.766 5.301 1 98.62 183 ALA A N 1
ATOM 1454 C CA . ALA A 1 183 ? -4.766 -20.812 3.867 1 98.62 183 ALA A CA 1
ATOM 1455 C C . ALA A 1 183 ? -6.086 -21.516 3.584 1 98.62 183 ALA A C 1
ATOM 1457 O O . ALA A 1 183 ? -6.398 -22.531 4.219 1 98.62 183 ALA A O 1
ATOM 1458 N N . ASP A 1 184 ? -6.898 -20.984 2.676 1 98.5 184 ASP A N 1
ATOM 1459 C CA . ASP A 1 184 ? -8.094 -21.688 2.209 1 98.5 184 ASP A CA 1
ATOM 1460 C C . ASP A 1 184 ? -7.758 -22.641 1.065 1 98.5 184 ASP A C 1
ATOM 1462 O O . ASP A 1 184 ? -8.375 -23.703 0.934 1 98.5 184 ASP A O 1
ATOM 1466 N N . ILE A 1 185 ? -6.801 -22.234 0.216 1 98.81 185 ILE A N 1
ATOM 1467 C CA . ILE A 1 185 ? -6.367 -23.016 -0.941 1 98.81 185 ILE A CA 1
ATOM 1468 C C . ILE A 1 185 ? -4.844 -22.984 -1.04 1 98.81 185 ILE A C 1
ATOM 1470 O O . ILE A 1 185 ? -4.227 -21.922 -0.892 1 98.81 185 ILE A O 1
ATOM 1474 N N . VAL A 1 186 ? -4.266 -24.109 -1.224 1 98.88 186 VAL A N 1
ATOM 1475 C CA . VAL A 1 186 ? -2.842 -24.188 -1.541 1 98.88 186 VAL A CA 1
ATOM 1476 C C . VAL A 1 186 ? -2.65 -24.75 -2.947 1 98.88 186 VAL A C 1
ATOM 1478 O O . VAL A 1 186 ? -3.152 -25.828 -3.264 1 98.88 186 VAL A O 1
ATOM 1481 N N . GLN A 1 187 ? -2.01 -23.984 -3.77 1 98.88 187 GLN A N 1
ATOM 1482 C CA . GLN A 1 187 ? -1.765 -24.359 -5.156 1 98.88 187 GLN A CA 1
ATOM 1483 C C . GLN A 1 187 ? -0.317 -24.797 -5.359 1 98.88 187 GLN A C 1
ATOM 1485 O O . GLN A 1 187 ? 0.612 -24.109 -4.938 1 98.88 187 GLN A O 1
ATOM 1490 N N . ILE A 1 188 ? -0.156 -25.922 -5.953 1 98.75 188 ILE A N 1
ATOM 1491 C CA . ILE A 1 188 ? 1.157 -26.422 -6.34 1 98.75 188 ILE A CA 1
ATOM 1492 C C . ILE A 1 188 ? 1.427 -26.094 -7.805 1 98.75 188 ILE A C 1
ATOM 1494 O O . ILE A 1 188 ? 0.646 -26.469 -8.688 1 98.75 188 ILE A O 1
ATOM 1498 N N . ASP A 1 189 ? 2.5 -25.406 -8.078 1 97.94 189 ASP A N 1
ATOM 1499 C CA . ASP A 1 189 ? 2.859 -25.031 -9.438 1 97.94 189 ASP A CA 1
ATOM 1500 C C . ASP A 1 189 ? 3.76 -26.094 -10.086 1 97.94 189 ASP A C 1
ATOM 1502 O O . ASP A 1 189 ? 4.906 -26.266 -9.664 1 97.94 189 ASP A O 1
ATOM 1506 N N . GLU A 1 190 ? 3.277 -26.734 -11.125 1 96.94 190 GLU A N 1
ATOM 1507 C CA . GLU A 1 190 ? 4.004 -27.812 -11.781 1 96.94 190 GLU A CA 1
ATOM 1508 C C . GLU A 1 190 ? 4.09 -27.578 -13.289 1 96.94 190 GLU A C 1
ATOM 1510 O O . GLU A 1 190 ? 3.721 -28.453 -14.078 1 96.94 190 GLU A O 1
ATOM 1515 N N . PRO A 1 191 ? 4.652 -26.453 -13.711 1 93.75 191 PRO A N 1
ATOM 1516 C CA . PRO A 1 191 ? 4.719 -26.188 -15.156 1 93.75 191 PRO A CA 1
ATOM 1517 C C . PRO A 1 191 ? 5.602 -27.203 -15.891 1 93.75 191 PRO A C 1
ATOM 1519 O O . PRO A 1 191 ? 5.391 -27.453 -17.078 1 93.75 191 PRO A O 1
ATOM 1522 N N . TYR A 1 192 ? 6.523 -27.812 -15.203 1 94.44 192 TYR A N 1
ATOM 1523 C CA . TYR A 1 192 ? 7.48 -28.688 -15.867 1 94.44 192 TYR A CA 1
ATOM 1524 C C . TYR A 1 192 ? 6.859 -30.047 -16.156 1 94.44 192 TYR A C 1
ATOM 1526 O O . TYR A 1 192 ? 7.41 -30.844 -16.922 1 94.44 192 TYR A O 1
ATOM 1534 N N . MET A 1 193 ? 5.715 -30.375 -15.531 1 95.75 193 MET A N 1
ATOM 1535 C CA . MET A 1 193 ? 5.023 -31.609 -15.898 1 95.75 193 MET A CA 1
ATOM 1536 C C . MET A 1 193 ? 4.531 -31.562 -17.344 1 95.75 193 MET A C 1
ATOM 1538 O O . MET A 1 193 ? 4.531 -32.562 -18.047 1 95.75 193 MET A O 1
ATOM 1542 N N . GLN A 1 194 ? 4.129 -30.375 -17.719 1 92.62 194 GLN A N 1
ATOM 1543 C CA . GLN A 1 194 ? 3.723 -30.156 -19.094 1 92.62 194 GLN A CA 1
ATOM 1544 C C . GLN A 1 194 ? 4.934 -30.078 -20.016 1 92.62 194 GLN A C 1
ATOM 1546 O O . GLN A 1 194 ? 4.914 -30.594 -21.141 1 92.62 194 GLN A O 1
ATOM 1551 N N . ALA A 1 195 ? 6 -29.469 -19.594 1 90.69 195 ALA A N 1
ATOM 1552 C CA . ALA A 1 195 ? 7.188 -29.25 -20.422 1 90.69 195 ALA A CA 1
ATOM 1553 C C . ALA A 1 195 ? 7.957 -30.547 -20.625 1 90.69 195 ALA A C 1
ATOM 1555 O O . ALA A 1 195 ? 8.609 -30.734 -21.656 1 90.69 195 ALA A O 1
ATOM 1556 N N . ARG A 1 196 ? 7.926 -31.453 -19.641 1 93.81 196 ARG A N 1
ATOM 1557 C CA . ARG A 1 196 ? 8.625 -32.719 -19.672 1 93.81 196 ARG A CA 1
ATOM 1558 C C . ARG A 1 196 ? 7.699 -33.875 -19.266 1 93.81 196 ARG A C 1
ATOM 1560 O O . ARG A 1 196 ? 7.883 -34.469 -18.219 1 93.81 196 ARG A O 1
ATOM 1567 N N . PRO A 1 197 ? 6.82 -34.281 -20.219 1 95.25 197 PRO A N 1
ATOM 1568 C CA . PRO A 1 197 ? 5.77 -35.25 -19.875 1 95.25 197 PRO A CA 1
ATOM 1569 C C . PRO A 1 197 ? 6.32 -36.625 -19.578 1 95.25 197 PRO A C 1
ATOM 1571 O O . PRO A 1 197 ? 5.77 -37.375 -18.75 1 95.25 197 PRO A O 1
ATOM 1574 N N . ASP A 1 198 ? 7.418 -37.031 -20.219 1 96.44 198 ASP A N 1
ATOM 1575 C CA . ASP A 1 198 ? 7.926 -38.406 -20.062 1 96.44 198 ASP A CA 1
ATOM 1576 C C . ASP A 1 198 ? 8.453 -38.625 -18.641 1 96.44 198 ASP A C 1
ATOM 1578 O O . ASP A 1 198 ? 7.988 -39.531 -17.938 1 96.44 198 ASP A O 1
ATOM 1582 N N . PRO A 1 199 ? 9.375 -37.781 -18.203 1 96.56 199 PRO A N 1
ATOM 1583 C CA . PRO A 1 199 ? 9.773 -37.969 -16.812 1 96.56 199 PRO A CA 1
ATOM 1584 C C . PRO A 1 199 ? 8.641 -37.719 -15.828 1 96.56 199 PRO A C 1
ATOM 1586 O O . PRO A 1 199 ? 8.586 -38.344 -14.766 1 96.56 199 PRO A O 1
ATOM 1589 N N . ALA A 1 200 ? 7.723 -36.812 -16.141 1 97.25 200 ALA A N 1
ATOM 1590 C CA . ALA A 1 200 ? 6.57 -36.594 -15.281 1 97.25 200 ALA A CA 1
ATOM 1591 C C . ALA A 1 200 ? 5.758 -37.844 -15.07 1 97.25 200 ALA A C 1
ATOM 1593 O O . ALA A 1 200 ? 5.324 -38.156 -13.953 1 97.25 200 ALA A O 1
ATOM 1594 N N . ARG A 1 201 ? 5.574 -38.625 -16.156 1 97.31 201 ARG A N 1
ATOM 1595 C CA . ARG A 1 201 ? 4.867 -39.906 -16.062 1 97.31 201 ARG A CA 1
ATOM 1596 C C . ARG A 1 201 ? 5.676 -40.938 -15.266 1 97.31 201 ARG A C 1
ATOM 1598 O O . ARG A 1 201 ? 5.109 -41.75 -14.523 1 97.31 201 ARG A O 1
ATOM 1605 N N . ALA A 1 202 ? 6.98 -40.844 -15.445 1 97.5 202 ALA A N 1
ATOM 1606 C CA . ALA A 1 202 ? 7.863 -41.844 -14.82 1 97.5 202 ALA A CA 1
ATOM 1607 C C . ALA A 1 202 ? 7.879 -41.656 -13.305 1 97.5 202 ALA A C 1
ATOM 1609 O O . ALA A 1 202 ? 7.836 -42.656 -12.562 1 97.5 202 ALA A O 1
ATOM 1610 N N . TYR A 1 203 ? 8.008 -40.406 -12.828 1 97.75 203 TYR A N 1
ATOM 1611 C CA . TYR A 1 203 ? 8.141 -40.281 -11.383 1 97.75 203 TYR A CA 1
ATOM 1612 C C . TYR A 1 203 ? 7.469 -39 -10.875 1 97.75 203 TYR A C 1
ATOM 1614 O O . TYR A 1 203 ? 7.352 -38.812 -9.672 1 97.75 203 TYR A O 1
ATOM 1622 N N . GLY A 1 204 ? 7.008 -38.156 -11.75 1 97.88 204 GLY A N 1
ATOM 1623 C CA . GLY A 1 204 ? 6.41 -36.875 -11.352 1 97.88 204 GLY A CA 1
ATOM 1624 C C . GLY A 1 204 ? 5.059 -37.062 -10.68 1 97.88 204 GLY A C 1
ATOM 1625 O O . GLY A 1 204 ? 4.773 -36.375 -9.68 1 97.88 204 GLY A O 1
ATOM 1626 N N . VAL A 1 205 ? 4.18 -37.875 -11.266 1 98 205 VAL A N 1
ATOM 1627 C CA . VAL A 1 205 ? 2.85 -38.125 -10.719 1 98 205 VAL A CA 1
ATOM 1628 C C . VAL A 1 205 ? 2.963 -38.688 -9.305 1 98 205 VAL A C 1
ATOM 1630 O O . VAL A 1 205 ? 2.264 -38.25 -8.391 1 98 205 VAL A O 1
ATOM 1633 N N . ALA A 1 206 ? 3.871 -39.656 -9.148 1 97.94 206 ALA A N 1
ATOM 1634 C CA . ALA A 1 206 ? 4.086 -40.25 -7.84 1 97.94 206 ALA A CA 1
ATOM 1635 C C . ALA A 1 206 ? 4.559 -39.219 -6.828 1 97.94 206 ALA A C 1
ATOM 1637 O O . ALA A 1 206 ? 4.145 -39.219 -5.668 1 97.94 206 ALA A O 1
ATOM 1638 N N . ALA A 1 207 ? 5.457 -38.344 -7.219 1 98.44 207 ALA A N 1
ATOM 1639 C CA . ALA A 1 207 ? 5.949 -37.281 -6.348 1 98.44 207 ALA A CA 1
ATOM 1640 C C . ALA A 1 207 ? 4.824 -36.312 -5.949 1 98.44 207 ALA A C 1
ATOM 1642 O O . ALA A 1 207 ? 4.715 -35.938 -4.785 1 98.44 207 ALA A O 1
ATOM 1643 N N . LEU A 1 208 ? 4.035 -35.938 -6.883 1 98.69 208 LEU A N 1
ATOM 1644 C CA . LEU A 1 208 ? 2.914 -35.031 -6.621 1 98.69 208 LEU A CA 1
ATOM 1645 C C . LEU A 1 208 ? 1.916 -35.688 -5.664 1 98.69 208 LEU A C 1
ATOM 1647 O O . LEU A 1 208 ? 1.395 -35.031 -4.766 1 98.69 208 LEU A O 1
ATOM 1651 N N . GLN A 1 209 ? 1.634 -36.969 -5.871 1 98.38 209 GLN A N 1
ATOM 1652 C CA . GLN A 1 209 ? 0.754 -37.719 -4.969 1 98.38 209 GLN A CA 1
ATOM 1653 C C . GLN A 1 209 ? 1.312 -37.719 -3.547 1 98.38 209 GLN A C 1
ATOM 1655 O O . GLN A 1 209 ? 0.566 -37.531 -2.582 1 98.38 209 GLN A O 1
ATOM 1660 N N . ARG A 1 210 ? 2.57 -37.938 -3.447 1 98.38 210 ARG A N 1
ATOM 1661 C CA . ARG A 1 210 ? 3.219 -37.906 -2.141 1 98.38 210 ARG A CA 1
ATOM 1662 C C . ARG A 1 210 ? 3.104 -36.531 -1.493 1 98.38 210 ARG A C 1
ATOM 1664 O O . ARG A 1 210 ? 2.881 -36.438 -0.285 1 98.38 210 ARG A O 1
ATOM 1671 N N . ALA A 1 211 ? 3.289 -35.438 -2.256 1 98.75 211 ALA A N 1
ATOM 1672 C CA . ALA A 1 211 ? 3.195 -34.094 -1.758 1 98.75 211 ALA A CA 1
ATOM 1673 C C . ALA A 1 211 ? 1.803 -33.781 -1.204 1 98.75 211 ALA A C 1
ATOM 1675 O O . ALA A 1 211 ? 1.642 -32.938 -0.317 1 98.75 211 ALA A O 1
ATOM 1676 N N . LEU A 1 212 ? 0.798 -34.5 -1.65 1 98.69 212 LEU A N 1
ATOM 1677 C CA . LEU A 1 212 ? -0.588 -34.219 -1.29 1 98.69 212 LEU A CA 1
ATOM 1678 C C . LEU A 1 212 ? -1.104 -35.25 -0.287 1 98.69 212 LEU A C 1
ATOM 1680 O O . LEU A 1 212 ? -2.246 -35.156 0.169 1 98.69 212 LEU A O 1
ATOM 1684 N N . GLU A 1 213 ? -0.269 -36.219 0.04 1 98.06 213 GLU A N 1
ATOM 1685 C CA . GLU A 1 213 ? -0.68 -37.281 0.921 1 98.06 213 GLU A CA 1
ATOM 1686 C C . GLU A 1 213 ? -1.155 -36.75 2.271 1 98.06 213 GLU A C 1
ATOM 1688 O O . GLU A 1 213 ? -0.423 -36.031 2.953 1 98.06 213 GLU A O 1
ATOM 1693 N N . GLY A 1 214 ? -2.334 -37.094 2.619 1 97.5 214 GLY A N 1
ATOM 1694 C CA . GLY A 1 214 ? -2.863 -36.781 3.938 1 97.5 214 GLY A CA 1
ATOM 1695 C C . GLY A 1 214 ? -3.266 -35.312 4.094 1 97.5 214 GLY A C 1
ATOM 1696 O O . GLY A 1 214 ? -3.617 -34.875 5.188 1 97.5 214 GLY A O 1
ATOM 1697 N N . VAL A 1 215 ? -3.09 -34.531 3.107 1 97.5 215 VAL A N 1
ATOM 1698 C CA . VAL A 1 215 ? -3.441 -33.125 3.172 1 97.5 215 VAL A CA 1
ATOM 1699 C C . VAL A 1 215 ? -4.957 -32.969 3.252 1 97.5 215 VAL A C 1
ATOM 1701 O O . VAL A 1 215 ? -5.695 -33.594 2.498 1 97.5 215 VAL A O 1
ATOM 1704 N N . GLU A 1 216 ? -5.25 -32.125 4.371 1 92 216 GLU A N 1
ATOM 1705 C CA . GLU A 1 216 ? -6.656 -31.766 4.559 1 92 216 GLU A CA 1
ATOM 1706 C C . GLU A 1 216 ? -6.938 -30.344 4.098 1 92 216 GLU A C 1
ATOM 1708 O O . GLU A 1 216 ? -6.125 -29.438 4.324 1 92 216 GLU A O 1
ATOM 1713 N N . GLY A 1 217 ? -7.559 -30 3.07 1 96.75 217 GLY A N 1
ATOM 1714 C CA . GLY A 1 217 ? -7.898 -28.703 2.518 1 96.75 217 GLY A CA 1
ATOM 1715 C C . GLY A 1 217 ? -8.008 -28.703 1.004 1 96.75 217 GLY A C 1
ATOM 1716 O O . GLY A 1 217 ? -7.688 -29.703 0.357 1 96.75 217 GLY A O 1
ATOM 1717 N N . GLU A 1 218 ? -8.359 -27.594 0.579 1 98.38 218 GLU A N 1
ATOM 1718 C CA . GLU A 1 218 ? -8.523 -27.5 -0.868 1 98.38 218 GLU A CA 1
ATOM 1719 C C . GLU A 1 218 ? -7.191 -27.25 -1.562 1 98.38 218 GLU A C 1
ATOM 1721 O O . GLU A 1 218 ? -6.484 -26.297 -1.234 1 98.38 218 GLU A O 1
ATOM 1726 N N . THR A 1 219 ? -6.816 -28.094 -2.463 1 98.75 219 THR A N 1
ATOM 1727 C CA . THR A 1 219 ? -5.535 -27.984 -3.152 1 98.75 219 THR A CA 1
ATOM 1728 C C . THR A 1 219 ? -5.746 -27.812 -4.656 1 98.75 219 THR A C 1
ATOM 1730 O O . THR A 1 219 ? -6.777 -28.219 -5.191 1 98.75 219 THR A O 1
ATOM 1733 N N . ALA A 1 220 ? -4.84 -27.156 -5.262 1 98.75 220 ALA A N 1
ATOM 1734 C CA . ALA A 1 220 ? -4.84 -26.953 -6.711 1 98.75 220 ALA A CA 1
ATOM 1735 C C . ALA A 1 220 ? -3.477 -27.297 -7.309 1 98.75 220 ALA A C 1
ATOM 1737 O O . ALA A 1 220 ? -2.455 -27.219 -6.621 1 98.75 220 ALA A O 1
ATOM 1738 N N . VAL A 1 221 ? -3.447 -27.734 -8.508 1 98.69 221 VAL A N 1
ATOM 1739 C CA . VAL A 1 221 ? -2.223 -27.922 -9.273 1 98.69 221 VAL A CA 1
ATOM 1740 C C . VAL A 1 221 ? -2.258 -27.062 -10.539 1 98.69 221 VAL A C 1
ATOM 1742 O O . VAL A 1 221 ? -3.213 -27.125 -11.312 1 98.69 221 VAL A O 1
ATOM 1745 N N . HIS A 1 222 ? -1.274 -26.25 -10.727 1 98.25 222 HIS A N 1
ATOM 1746 C CA . HIS A 1 222 ? -1.198 -25.359 -11.883 1 98.25 222 HIS A CA 1
ATOM 1747 C C . HIS A 1 222 ? -0.235 -25.906 -12.93 1 98.25 222 HIS A C 1
ATOM 1749 O O . HIS A 1 222 ? 0.929 -26.188 -12.633 1 98.25 222 HIS A O 1
ATOM 1755 N N . ILE A 1 223 ? -0.771 -26.062 -14.094 1 95.38 223 ILE A N 1
ATOM 1756 C CA . ILE A 1 223 ? 0.028 -26.516 -15.219 1 95.38 223 ILE A CA 1
ATOM 1757 C C . ILE A 1 223 ? -0.106 -25.531 -16.375 1 95.38 223 ILE A C 1
ATOM 1759 O O . ILE A 1 223 ? -1.212 -25.281 -16.859 1 95.38 223 ILE A O 1
ATOM 1763 N N . CYS A 1 224 ? 1.006 -24.922 -16.734 1 91.69 224 CYS A N 1
ATOM 1764 C CA . CYS A 1 224 ? 0.968 -23.953 -17.828 1 91.69 224 CYS A CA 1
ATOM 1765 C C . CYS A 1 224 ? 2.125 -24.172 -18.781 1 91.69 224 CYS A C 1
ATOM 1767 O O . CYS A 1 224 ? 2.873 -25.141 -18.656 1 91.69 224 CYS A O 1
ATOM 1769 N N . PHE A 1 225 ? 2.139 -23.344 -19.797 1 89.94 225 PHE A N 1
ATOM 1770 C CA . PHE A 1 225 ? 3.15 -23.453 -20.844 1 89.94 225 PHE A CA 1
ATOM 1771 C C . PHE A 1 225 ? 4.285 -22.469 -20.609 1 89.94 225 PHE A C 1
ATOM 1773 O O . PHE A 1 225 ? 5.211 -22.375 -21.406 1 89.94 225 PHE A O 1
ATOM 1780 N N . GLY A 1 226 ? 4.191 -21.734 -19.516 1 84.56 226 GLY A N 1
ATOM 1781 C CA . GLY A 1 226 ? 5.188 -20.719 -19.188 1 84.56 226 GLY A CA 1
ATOM 1782 C C . GLY A 1 226 ? 4.656 -19.312 -19.312 1 84.56 226 GLY A C 1
ATOM 1783 O O . GLY A 1 226 ? 3.602 -19.078 -19.906 1 84.56 226 GLY A O 1
ATOM 1784 N N . TYR A 1 227 ? 5.434 -18.422 -18.797 1 84.19 227 TYR A N 1
ATOM 1785 C CA . TYR A 1 227 ? 5.074 -17 -18.906 1 84.19 227 TYR A CA 1
ATOM 1786 C C . TYR A 1 227 ? 5.113 -16.547 -20.359 1 84.19 227 TYR A C 1
ATOM 1788 O O . TYR A 1 227 ? 6.105 -16.766 -21.062 1 84.19 227 TYR A O 1
ATOM 1796 N N . ALA A 1 228 ? 4.094 -15.836 -20.703 1 82.56 228 ALA A N 1
ATOM 1797 C CA . ALA A 1 228 ? 3.977 -15.391 -22.094 1 82.56 228 ALA A CA 1
ATOM 1798 C C . ALA A 1 228 ? 5.109 -14.43 -22.453 1 82.56 228 ALA A C 1
ATOM 1800 O O . ALA A 1 228 ? 5.523 -14.367 -23.609 1 82.56 228 ALA A O 1
ATOM 1801 N N . ALA A 1 229 ? 5.59 -13.758 -21.5 1 78.31 229 ALA A N 1
ATOM 1802 C CA . ALA A 1 229 ? 6.676 -12.805 -21.719 1 78.31 229 ALA A CA 1
ATOM 1803 C C . ALA A 1 229 ? 7.965 -13.523 -22.109 1 78.31 229 ALA A C 1
ATOM 1805 O O . ALA A 1 229 ? 8.875 -12.914 -22.672 1 78.31 229 ALA A O 1
ATOM 1806 N N . ILE A 1 230 ? 8.023 -14.75 -21.781 1 78.31 230 ILE A N 1
ATOM 1807 C CA . ILE A 1 230 ? 9.266 -15.508 -21.938 1 78.31 230 ILE A CA 1
ATOM 1808 C C . ILE A 1 230 ? 9.086 -16.562 -23.031 1 78.31 230 ILE A C 1
ATOM 1810 O O . ILE A 1 230 ? 9.953 -16.719 -23.906 1 78.31 230 ILE A O 1
ATOM 1814 N N . ILE A 1 231 ? 7.98 -17.25 -22.891 1 79 231 ILE A N 1
ATOM 1815 C CA . ILE A 1 231 ? 7.668 -18.312 -23.844 1 79 231 ILE A CA 1
ATOM 1816 C C . ILE A 1 231 ? 6.66 -17.797 -24.875 1 79 231 ILE A C 1
ATOM 1818 O O . ILE A 1 231 ? 5.484 -17.609 -24.547 1 79 231 ILE A O 1
ATOM 1822 N N . HIS A 1 232 ? 7.07 -17.75 -26.141 1 79.38 232 HIS A N 1
ATOM 1823 C CA . HIS A 1 232 ? 6.234 -17.125 -27.156 1 79.38 232 HIS A CA 1
ATOM 1824 C C . HIS A 1 232 ? 5.445 -18.172 -27.938 1 79.38 232 HIS A C 1
ATOM 1826 O O . HIS A 1 232 ? 4.309 -17.922 -28.344 1 79.38 232 HIS A O 1
ATOM 1832 N N . GLU A 1 233 ? 6.086 -19.297 -28.109 1 81.06 233 GLU A N 1
ATOM 1833 C CA . GLU A 1 233 ? 5.406 -20.359 -28.844 1 81.06 233 GLU A CA 1
ATOM 1834 C C . GLU A 1 233 ? 4.617 -21.266 -27.891 1 81.06 233 GLU A C 1
ATOM 1836 O O . GLU A 1 233 ? 5.156 -21.75 -26.891 1 81.06 233 GLU A O 1
ATOM 1841 N N . ARG A 1 234 ? 3.346 -21.453 -28.219 1 84.38 234 ARG A N 1
ATOM 1842 C CA . ARG A 1 234 ? 2.473 -22.281 -27.406 1 84.38 234 ARG A CA 1
ATOM 1843 C C . ARG A 1 234 ? 2.047 -23.531 -28.172 1 84.38 234 ARG A C 1
ATOM 1845 O O . ARG A 1 234 ? 1.773 -23.469 -29.359 1 84.38 234 ARG A O 1
ATOM 1852 N N . PRO A 1 235 ? 2.039 -24.594 -27.406 1 85.19 235 PRO A N 1
ATOM 1853 C CA . PRO A 1 235 ? 1.515 -25.797 -28.062 1 85.19 235 PRO A CA 1
ATOM 1854 C C . PRO A 1 235 ? 0.008 -25.719 -28.297 1 85.19 235 PRO A C 1
ATOM 1856 O O . PRO A 1 235 ? -0.667 -24.844 -27.766 1 85.19 235 PRO A O 1
ATOM 1859 N N . GLU A 1 236 ? -0.487 -26.656 -29.125 1 84.19 236 GLU A N 1
ATOM 1860 C CA . GLU A 1 236 ? -1.903 -26.703 -29.469 1 84.19 236 GLU A CA 1
ATOM 1861 C C . GLU A 1 236 ? -2.721 -27.391 -28.375 1 84.19 236 GLU A C 1
ATOM 1863 O O . GLU A 1 236 ? -3.951 -27.297 -28.375 1 84.19 236 GLU A O 1
ATOM 1868 N N . GLY A 1 237 ? -2.041 -28 -27.531 1 89.31 237 GLY A N 1
ATOM 1869 C CA . GLY A 1 237 ? -2.738 -28.703 -26.453 1 89.31 237 GLY A CA 1
ATOM 1870 C C . GLY A 1 237 ? -1.814 -29.156 -25.344 1 89.31 237 GLY A C 1
ATOM 1871 O O . GLY A 1 237 ? -0.612 -28.891 -25.375 1 89.31 237 GLY A O 1
ATOM 1872 N N . TYR A 1 238 ? -2.43 -29.781 -24.344 1 92.38 238 TYR A N 1
ATOM 1873 C CA . TYR A 1 238 ? -1.679 -30.312 -23.219 1 92.38 238 TYR A CA 1
ATOM 1874 C C . TYR A 1 238 ? -1.2 -31.734 -23.5 1 92.38 238 TYR A C 1
ATOM 1876 O O . TYR A 1 238 ? -1.982 -32.594 -23.938 1 92.38 238 TYR A O 1
ATOM 1884 N N . SER A 1 239 ? 0.049 -32.031 -23.297 1 89.62 239 SER A N 1
ATOM 1885 C CA . SER A 1 239 ? 0.63 -33.344 -23.469 1 89.62 239 SER A CA 1
ATOM 1886 C C . SER A 1 239 ? 0.511 -34.156 -22.188 1 89.62 239 SER A C 1
ATOM 1888 O O . SER A 1 239 ? 0.712 -35.375 -22.188 1 89.62 239 SER A O 1
ATOM 1890 N N . PHE A 1 240 ? 0.19 -33.594 -21.094 1 93.88 240 PHE A N 1
ATOM 1891 C CA . PHE A 1 240 ? 0.227 -34.281 -19.797 1 93.88 240 PHE A CA 1
ATOM 1892 C C . PHE A 1 240 ? -1.009 -33.938 -18.984 1 93.88 240 PHE A C 1
ATOM 1894 O O . PHE A 1 240 ? -1.234 -34.5 -17.922 1 93.88 240 PHE A O 1
ATOM 1901 N N . LEU A 1 241 ? -2.01 -33.375 -19.266 1 95.44 241 LEU A N 1
ATOM 1902 C CA . LEU A 1 241 ? -3.135 -32.906 -18.484 1 95.44 241 LEU A CA 1
ATOM 1903 C C . LEU A 1 241 ? -4.004 -34.062 -18 1 95.44 241 LEU A C 1
ATOM 1905 O O . LEU A 1 241 ? -4.363 -34.125 -16.828 1 95.44 241 LEU A O 1
ATOM 1909 N N . PRO A 1 242 ? -4.312 -35.125 -18.781 1 95.56 242 PRO A N 1
ATOM 1910 C CA . PRO A 1 242 ? -5.199 -36.219 -18.359 1 95.56 242 PRO A CA 1
ATOM 1911 C C . PRO A 1 242 ? -4.641 -37 -17.172 1 95.56 242 PRO A C 1
ATOM 1913 O O . PRO A 1 242 ? -5.406 -37.562 -16.375 1 95.56 242 PRO A O 1
ATOM 1916 N N . GLU A 1 243 ? -3.33 -37.031 -17.031 1 96.31 243 GLU A N 1
ATOM 1917 C CA . GLU A 1 243 ? -2.676 -37.781 -15.953 1 96.31 243 GLU A CA 1
ATOM 1918 C C . GLU A 1 243 ? -3.039 -37.188 -14.594 1 96.31 243 GLU A C 1
ATOM 1920 O O . GLU A 1 243 ? -2.943 -37.875 -13.57 1 96.31 243 GLU A O 1
ATOM 1925 N N . LEU A 1 244 ? -3.502 -35.906 -14.539 1 97.12 244 LEU A N 1
ATOM 1926 C CA . LEU A 1 244 ? -3.822 -35.25 -13.281 1 97.12 244 LEU A CA 1
ATOM 1927 C C . LEU A 1 244 ? -5.164 -35.719 -12.742 1 97.12 244 LEU A C 1
ATOM 1929 O O . LEU A 1 244 ? -5.496 -35.469 -11.578 1 97.12 244 LEU A O 1
ATOM 1933 N N . ALA A 1 245 ? -5.969 -36.406 -13.57 1 96.38 245 ALA A N 1
ATOM 1934 C CA . ALA A 1 245 ? -7.246 -36.938 -13.102 1 96.38 245 ALA A CA 1
ATOM 1935 C C . ALA A 1 245 ? -7.043 -37.875 -11.914 1 96.38 245 ALA A C 1
ATOM 1937 O O . ALA A 1 245 ? -7.891 -37.938 -11.016 1 96.38 245 ALA A O 1
ATOM 1938 N N . ALA A 1 246 ? -5.93 -38.562 -11.859 1 93.25 246 ALA A N 1
ATOM 1939 C CA . ALA A 1 246 ? -5.668 -39.562 -10.82 1 93.25 246 ALA A CA 1
ATOM 1940 C C . ALA A 1 246 ? -5.027 -38.906 -9.594 1 93.25 246 ALA A C 1
ATOM 1942 O O . ALA A 1 246 ? -4.895 -39.562 -8.547 1 93.25 246 ALA A O 1
ATOM 1943 N N . VAL A 1 247 ? -4.547 -37.719 -9.695 1 96.44 247 VAL A N 1
ATOM 1944 C CA . VAL A 1 247 ? -3.9 -37 -8.602 1 96.44 247 VAL A CA 1
ATOM 1945 C C . VAL A 1 247 ? -4.953 -36.5 -7.609 1 96.44 247 VAL A C 1
ATOM 1947 O O . VAL A 1 247 ? -5.996 -35.969 -8.016 1 96.44 247 VAL A O 1
ATOM 1950 N N . PRO A 1 248 ? -4.727 -36.688 -6.312 1 96.62 248 PRO A N 1
ATOM 1951 C CA . PRO A 1 248 ? -5.734 -36.312 -5.32 1 96.62 248 PRO A CA 1
ATOM 1952 C C . PRO A 1 248 ? -5.738 -34.812 -5.039 1 96.62 248 PRO A C 1
ATOM 1954 O O . PRO A 1 248 ? -5.633 -34.406 -3.881 1 96.62 248 PRO A O 1
ATOM 1957 N N . CYS A 1 249 ? -5.789 -33.938 -5.988 1 97.88 249 CYS A N 1
ATOM 1958 C CA . CYS A 1 249 ? -6.016 -32.5 -5.848 1 97.88 249 CYS A CA 1
ATOM 1959 C C . CYS A 1 249 ? -7.457 -32.156 -6.18 1 97.88 249 CYS A C 1
ATOM 1961 O O . CYS A 1 249 ? -8.148 -32.906 -6.875 1 97.88 249 CYS A O 1
ATOM 1963 N N . ASP A 1 250 ? -7.91 -31.047 -5.633 1 98.12 250 ASP A N 1
ATOM 1964 C CA . ASP A 1 250 ? -9.297 -30.625 -5.832 1 98.12 250 ASP A CA 1
ATOM 1965 C C . ASP A 1 250 ? -9.453 -29.859 -7.145 1 98.12 250 ASP A C 1
ATOM 1967 O O . ASP A 1 250 ? -10.469 -30 -7.832 1 98.12 250 ASP A O 1
ATOM 1971 N N . CYS A 1 251 ? -8.445 -29.047 -7.5 1 98.38 251 CYS A N 1
ATOM 1972 C CA . CYS A 1 251 ? -8.523 -28.141 -8.641 1 98.38 251 CYS A CA 1
ATOM 1973 C C . CYS A 1 251 ? -7.324 -28.328 -9.562 1 98.38 251 CYS A C 1
ATOM 1975 O O . CYS A 1 251 ? -6.23 -28.672 -9.109 1 98.38 251 CYS A O 1
ATOM 1977 N N . VAL A 1 252 ? -7.543 -28.125 -10.812 1 98.56 252 VAL A N 1
ATOM 1978 C CA . VAL A 1 252 ? -6.465 -28.047 -11.797 1 98.56 252 VAL A CA 1
ATOM 1979 C C . VAL A 1 252 ? -6.547 -26.719 -12.539 1 98.56 252 VAL A C 1
ATOM 1981 O O . VAL A 1 252 ? -7.609 -26.344 -13.039 1 98.56 252 VAL A O 1
ATOM 1984 N N . SER A 1 253 ? -5.496 -25.969 -12.516 1 98.31 253 SER A N 1
ATOM 1985 C CA . SER A 1 253 ? -5.383 -24.672 -13.172 1 98.31 253 SER A CA 1
ATOM 1986 C C . SER A 1 253 ? -4.746 -24.812 -14.555 1 98.31 253 SER A C 1
ATOM 1988 O O . SER A 1 253 ? -3.635 -25.328 -14.68 1 98.31 253 SER A O 1
ATOM 1990 N N . ILE A 1 254 ? -5.43 -24.328 -15.602 1 97.25 254 ILE A N 1
ATOM 1991 C CA . ILE A 1 254 ? -4.922 -24.5 -16.953 1 97.25 254 ILE A CA 1
ATOM 1992 C C . ILE A 1 254 ? -5.055 -23.188 -17.734 1 97.25 254 ILE A C 1
ATOM 1994 O O . ILE A 1 254 ? -5.801 -22.297 -17.328 1 97.25 254 ILE A O 1
ATOM 1998 N N . GLU A 1 255 ? -4.301 -23.094 -18.828 1 95.88 255 GLU A N 1
ATOM 1999 C CA . GLU A 1 255 ? -4.387 -21.938 -19.734 1 95.88 255 GLU A CA 1
ATOM 2000 C C . GLU A 1 255 ? -5.184 -22.281 -20.984 1 95.88 255 GLU A C 1
ATOM 2002 O O . GLU A 1 255 ? -5.027 -23.359 -21.547 1 95.88 255 GLU A O 1
ATOM 2007 N N . THR A 1 256 ? -6.02 -21.375 -21.391 1 96.5 256 THR A N 1
ATOM 2008 C CA . THR A 1 256 ? -6.781 -21.625 -22.609 1 96.5 256 THR A CA 1
ATOM 2009 C C . THR A 1 256 ? -6.777 -20.391 -23.516 1 96.5 256 THR A C 1
ATOM 2011 O O . THR A 1 256 ? -6.961 -20.5 -24.719 1 96.5 256 THR A O 1
ATOM 2014 N N . ALA A 1 257 ? -6.613 -19.203 -22.953 1 96.06 257 ALA A N 1
ATOM 2015 C CA . ALA A 1 257 ? -6.863 -17.953 -23.656 1 96.06 257 ALA A CA 1
ATOM 2016 C C . ALA A 1 257 ? -5.781 -17.688 -24.703 1 96.06 257 ALA A C 1
ATOM 2018 O O . ALA A 1 257 ? -6.082 -17.375 -25.859 1 96.06 257 ALA A O 1
ATOM 2019 N N . GLN A 1 258 ? -4.531 -17.828 -24.312 1 93.38 258 GLN A N 1
ATOM 2020 C CA . GLN A 1 258 ? -3.414 -17.453 -25.172 1 93.38 258 GLN A CA 1
ATOM 2021 C C . GLN A 1 258 ? -3.389 -18.312 -26.438 1 93.38 258 GLN A C 1
ATOM 2023 O O . GLN A 1 258 ? -3.162 -17.797 -27.531 1 93.38 258 GLN A O 1
ATOM 2028 N N . SER A 1 259 ? -3.637 -19.625 -26.312 1 90.69 259 SER A N 1
ATOM 2029 C CA . SER A 1 259 ? -3.543 -20.547 -27.438 1 90.69 259 SER A CA 1
ATOM 2030 C C . SER A 1 259 ? -4.922 -20.906 -27.969 1 90.69 259 SER A C 1
ATOM 2032 O O . SER A 1 259 ? -5.043 -21.719 -28.891 1 90.69 259 SER A O 1
ATOM 2034 N N . ASN A 1 260 ? -5.906 -20.297 -27.391 1 93 260 ASN A N 1
ATOM 2035 C CA . ASN A 1 260 ? -7.273 -20.641 -27.766 1 93 260 ASN A CA 1
ATOM 2036 C C . ASN A 1 260 ? -7.5 -22.156 -27.734 1 93 260 ASN A C 1
ATOM 2038 O O . ASN A 1 260 ? -7.957 -22.734 -28.719 1 93 260 ASN A O 1
ATOM 2042 N N . LEU A 1 261 ? -7.156 -22.766 -26.703 1 94.75 261 LEU A N 1
ATOM 2043 C CA . LEU A 1 261 ? -7.207 -24.219 -26.594 1 94.75 261 LEU A CA 1
ATOM 2044 C C . LEU A 1 261 ? -8.648 -24.703 -26.609 1 94.75 261 LEU A C 1
ATOM 2046 O O . LEU A 1 261 ? -9.547 -24.031 -26.109 1 94.75 261 LEU A O 1
ATOM 2050 N N . ASP A 1 262 ? -8.812 -25.875 -27.203 1 95.38 262 ASP A N 1
ATOM 2051 C CA . ASP A 1 262 ? -10.102 -26.562 -27.203 1 95.38 262 ASP A CA 1
ATOM 2052 C C . ASP A 1 262 ? -10.477 -27.031 -25.797 1 95.38 262 ASP A C 1
ATOM 2054 O O . ASP A 1 262 ? -9.758 -27.828 -25.188 1 95.38 262 ASP A O 1
ATOM 2058 N N . CYS A 1 263 ? -11.633 -26.656 -25.266 1 96.38 263 CYS A N 1
ATOM 2059 C CA . CYS A 1 263 ? -12.016 -26.906 -23.891 1 96.38 263 CYS A CA 1
ATOM 2060 C C . CYS A 1 263 ? -12.531 -28.328 -23.719 1 96.38 263 CYS A C 1
ATOM 2062 O O . CYS A 1 263 ? -12.781 -28.781 -22.594 1 96.38 263 CYS A O 1
ATOM 2064 N N . SER A 1 264 ? -12.641 -29.125 -24.781 1 96.56 264 SER A N 1
ATOM 2065 C CA . SER A 1 264 ? -13.039 -30.516 -24.656 1 96.56 264 SER A CA 1
ATOM 2066 C C . SER A 1 264 ? -12.055 -31.297 -23.797 1 96.56 264 SER A C 1
ATOM 2068 O O . SER A 1 264 ? -12.391 -32.344 -23.234 1 96.56 264 SER A O 1
ATOM 2070 N N . ILE A 1 265 ? -10.844 -30.766 -23.656 1 95.44 265 ILE A N 1
ATOM 2071 C CA . ILE A 1 265 ? -9.797 -31.406 -22.859 1 95.44 265 ILE A CA 1
ATOM 2072 C C . ILE A 1 265 ? -10.227 -31.469 -21.391 1 95.44 265 ILE A C 1
ATOM 2074 O O . ILE A 1 265 ? -9.734 -32.312 -20.641 1 95.44 265 ILE A O 1
ATOM 2078 N N . LEU A 1 266 ? -11.133 -30.609 -20.984 1 96.94 266 LEU A N 1
ATOM 2079 C CA . LEU A 1 266 ? -11.617 -30.562 -19.609 1 96.94 266 LEU A CA 1
ATOM 2080 C C . LEU A 1 266 ? -12.344 -31.859 -19.25 1 96.94 266 LEU A C 1
ATOM 2082 O O . LEU A 1 266 ? -12.453 -32.219 -18.062 1 96.94 266 LEU A O 1
ATOM 2086 N N . GLU A 1 267 ? -12.852 -32.562 -20.234 1 97.31 267 GLU A N 1
ATOM 2087 C CA . GLU A 1 267 ? -13.57 -33.812 -20.016 1 97.31 267 GLU A CA 1
ATOM 2088 C C . GLU A 1 267 ? -12.648 -34.875 -19.484 1 97.31 267 GLU A C 1
ATOM 2090 O O . GLU A 1 267 ? -13.117 -35.875 -18.922 1 97.31 267 GLU A O 1
ATOM 2095 N N . THR A 1 268 ? -11.359 -34.688 -19.656 1 96.75 268 THR A N 1
ATOM 2096 C CA . THR A 1 268 ? -10.391 -35.625 -19.125 1 96.75 268 THR A CA 1
ATOM 2097 C C . THR A 1 268 ? -10.211 -35.438 -17.609 1 96.75 268 THR A C 1
ATOM 2099 O O . THR A 1 268 ? -9.562 -36.25 -16.953 1 96.75 268 THR A O 1
ATOM 2102 N N . LEU A 1 269 ? -10.742 -34.406 -17 1 97.5 269 LEU A N 1
ATOM 2103 C CA . LEU A 1 269 ? -10.703 -34.094 -15.578 1 97.5 269 LEU A CA 1
ATOM 2104 C C . LEU A 1 269 ? -12.109 -34.031 -14.992 1 97.5 269 LEU A C 1
ATOM 2106 O O . LEU A 1 269 ? -12.5 -33.031 -14.406 1 97.5 269 LEU A O 1
ATOM 2110 N N . PRO A 1 270 ? -12.867 -35.094 -15.078 1 94.12 270 PRO A N 1
ATOM 2111 C CA . PRO A 1 270 ? -14.297 -35.062 -14.789 1 94.12 270 PRO A CA 1
ATOM 2112 C C . PRO A 1 270 ? -14.594 -34.719 -13.328 1 94.12 270 PRO A C 1
ATOM 2114 O O . PRO A 1 270 ? -15.664 -34.188 -13.023 1 94.12 270 PRO A O 1
ATOM 2117 N N . GLU A 1 271 ? -13.742 -34.969 -12.422 1 94.88 271 GLU A N 1
ATOM 2118 C CA . GLU A 1 271 ? -14.047 -34.781 -11.008 1 94.88 271 GLU A CA 1
ATOM 2119 C C . GLU A 1 271 ? -13.32 -33.562 -10.43 1 94.88 271 GLU A C 1
ATOM 2121 O O . GLU A 1 271 ? -13.375 -33.312 -9.227 1 94.88 271 GLU A O 1
ATOM 2126 N N . LYS A 1 272 ? -12.602 -32.844 -11.25 1 98.06 272 LYS A N 1
ATOM 2127 C CA . LYS A 1 272 ? -11.797 -31.734 -10.773 1 98.06 272 LYS A CA 1
ATOM 2128 C C . LYS A 1 272 ? -12.516 -30.406 -10.984 1 98.06 272 LYS A C 1
ATOM 2130 O O . LYS A 1 272 ? -13.234 -30.219 -11.977 1 98.06 272 LYS A O 1
ATOM 2135 N N . LYS A 1 273 ? -12.367 -29.484 -10.008 1 97.94 273 LYS A N 1
ATOM 2136 C CA . LYS A 1 273 ? -12.602 -28.078 -10.328 1 97.94 273 LYS A CA 1
ATOM 2137 C C . LYS A 1 273 ? -11.523 -27.547 -11.273 1 97.94 273 LYS A C 1
ATOM 2139 O O . LYS A 1 273 ? -10.375 -27.984 -11.227 1 97.94 273 LYS A O 1
ATOM 2144 N N . ILE A 1 274 ? -11.977 -26.609 -12.125 1 98.38 274 ILE A N 1
ATOM 2145 C CA . ILE A 1 274 ? -11.055 -26.109 -13.141 1 98.38 274 ILE A CA 1
ATOM 2146 C C . ILE A 1 274 ? -10.797 -24.625 -12.914 1 98.38 274 ILE A C 1
ATOM 2148 O O . ILE A 1 274 ? -11.719 -23.812 -12.984 1 98.38 274 ILE A O 1
ATOM 2152 N N . ILE A 1 275 ? -9.586 -24.281 -12.555 1 98.69 275 ILE A N 1
ATOM 2153 C CA . ILE A 1 275 ? -9.156 -22.891 -12.648 1 98.69 275 ILE A CA 1
ATOM 2154 C C . ILE A 1 275 ? -8.805 -22.547 -14.094 1 98.69 275 ILE A C 1
ATOM 2156 O O . ILE A 1 275 ? -7.75 -22.953 -14.594 1 98.69 275 ILE A O 1
ATOM 2160 N N . LEU A 1 276 ? -9.664 -21.844 -14.711 1 98.69 276 LEU A N 1
ATOM 2161 C CA . LEU A 1 276 ? -9.672 -21.703 -16.156 1 98.69 276 LEU A CA 1
ATOM 2162 C C . LEU A 1 276 ? -9.008 -20.406 -16.578 1 98.69 276 LEU A C 1
ATOM 2164 O O . LEU A 1 276 ? -9.516 -19.312 -16.281 1 98.69 276 LEU A O 1
ATOM 2168 N N . GLY A 1 277 ? -7.898 -20.547 -17.297 1 98.62 277 GLY A N 1
ATOM 2169 C CA . GLY A 1 277 ? -7.262 -19.359 -17.859 1 98.62 277 GLY A CA 1
ATOM 2170 C C . GLY A 1 277 ? -8.078 -18.719 -18.969 1 98.62 277 GLY A C 1
ATOM 2171 O O . GLY A 1 277 ? -8.312 -19.328 -20.016 1 98.62 277 GLY A O 1
ATOM 2172 N N . VAL A 1 278 ? -8.43 -17.453 -18.703 1 98.75 278 VAL A N 1
ATOM 2173 C CA . VAL A 1 278 ? -9.305 -16.797 -19.656 1 98.75 278 VAL A CA 1
ATOM 2174 C C . VAL A 1 278 ? -8.734 -15.43 -20.031 1 98.75 278 VAL A C 1
ATOM 2176 O O . VAL A 1 278 ? -9.406 -14.625 -20.688 1 98.75 278 VAL A O 1
ATOM 2179 N N . LEU A 1 279 ? -7.605 -15.109 -19.562 1 98.62 279 LEU A N 1
ATOM 2180 C CA . LEU A 1 279 ? -6.918 -13.883 -19.922 1 98.62 279 LEU A CA 1
ATOM 2181 C C . LEU A 1 279 ? -5.668 -14.18 -20.75 1 98.62 279 LEU A C 1
ATOM 2183 O O . LEU A 1 279 ? -4.855 -15.023 -20.375 1 98.62 279 LEU A O 1
ATOM 2187 N N . ASP A 1 280 ? -5.531 -13.484 -21.859 1 96.88 280 ASP A N 1
ATOM 2188 C CA . ASP A 1 280 ? -4.359 -13.586 -22.719 1 96.88 280 ASP A CA 1
ATOM 2189 C C . ASP A 1 280 ? -3.23 -12.68 -22.234 1 96.88 280 ASP A C 1
ATOM 2191 O O . ASP A 1 280 ? -3.35 -11.453 -22.281 1 96.88 280 ASP A O 1
ATOM 2195 N N . LEU A 1 281 ? -2.121 -13.258 -21.859 1 96.06 281 LEU A N 1
ATOM 2196 C CA . LEU A 1 281 ? -1.033 -12.5 -21.25 1 96.06 281 LEU A CA 1
ATOM 2197 C C . LEU A 1 281 ? 0.075 -12.234 -22.266 1 96.06 281 LEU A C 1
ATOM 2199 O O . LEU A 1 281 ? 1.125 -11.688 -21.922 1 96.06 281 LEU A O 1
ATOM 2203 N N . SER A 1 282 ? -0.144 -12.602 -23.547 1 93.62 282 SER A N 1
ATOM 2204 C CA . SER A 1 282 ? 0.85 -12.391 -24.594 1 93.62 282 SER A CA 1
ATOM 2205 C C . SER A 1 282 ? 0.811 -10.961 -25.125 1 93.62 282 SER A C 1
ATOM 2207 O O . SER A 1 282 ? 1.705 -10.539 -25.859 1 93.62 282 SER A O 1
ATOM 2209 N N . THR A 1 283 ? -0.251 -10.25 -24.781 1 94.38 283 THR A N 1
ATOM 2210 C CA . THR A 1 283 ? -0.396 -8.852 -25.172 1 94.38 283 THR A CA 1
ATOM 2211 C C . THR A 1 283 ? -0.759 -7.988 -23.969 1 94.38 283 THR A C 1
ATOM 2213 O O . THR A 1 283 ? -1.272 -8.492 -22.969 1 94.38 283 THR A O 1
ATOM 2216 N N . HIS A 1 284 ? -0.526 -6.695 -24.141 1 96.25 284 HIS A N 1
ATOM 2217 C CA . HIS A 1 284 ? -0.863 -5.754 -23.094 1 96.25 284 HIS A CA 1
ATOM 2218 C C . HIS A 1 284 ? -2.279 -5.215 -23.25 1 96.25 284 HIS A C 1
ATOM 2220 O O . HIS A 1 284 ? -2.721 -4.359 -22.484 1 96.25 284 HIS A O 1
ATOM 2226 N N . GLU A 1 285 ? -2.945 -5.715 -24.219 1 97.62 285 GLU A N 1
ATOM 2227 C CA . GLU A 1 285 ? -4.324 -5.281 -24.422 1 97.62 285 GLU A CA 1
ATOM 2228 C C . GLU A 1 285 ? -5.234 -5.816 -23.312 1 97.62 285 GLU A C 1
ATOM 2230 O O . GLU A 1 285 ? -5.199 -7.004 -23 1 97.62 285 GLU A O 1
ATOM 2235 N N . VAL A 1 286 ? -6.035 -4.953 -22.766 1 98.5 286 VAL A N 1
ATOM 2236 C CA . VAL A 1 286 ? -6.996 -5.348 -21.734 1 98.5 286 VAL A CA 1
ATOM 2237 C C . VAL A 1 286 ? -8.266 -5.875 -22.406 1 98.5 286 VAL A C 1
ATOM 2239 O O . VAL A 1 286 ? -8.875 -5.191 -23.234 1 98.5 286 VAL A O 1
ATOM 2242 N N . GLU A 1 287 ? -8.633 -7.062 -22.078 1 98.62 287 GLU A N 1
ATOM 2243 C CA . GLU A 1 287 ? -9.844 -7.668 -22.625 1 98.62 287 GLU A CA 1
ATOM 2244 C C . GLU A 1 287 ? -11.094 -6.91 -22.188 1 98.62 287 GLU A C 1
ATOM 2246 O O . GLU A 1 287 ? -11.109 -6.316 -21.109 1 98.62 287 GLU A O 1
ATOM 2251 N N . THR A 1 288 ? -12.117 -6.887 -23.031 1 98.56 288 THR A N 1
ATOM 2252 C CA . THR A 1 288 ? -13.43 -6.457 -22.562 1 98.56 288 THR A CA 1
ATOM 2253 C C . THR A 1 288 ? -14.07 -7.527 -21.688 1 98.56 288 THR A C 1
ATOM 2255 O O . THR A 1 288 ? -13.68 -8.695 -21.75 1 98.56 288 THR A O 1
ATOM 2258 N N . ALA A 1 289 ? -15.031 -7.09 -20.906 1 98.69 289 ALA A N 1
ATOM 2259 C CA . ALA A 1 289 ? -15.797 -8.039 -20.094 1 98.69 289 ALA A CA 1
ATOM 2260 C C . ALA A 1 289 ? -16.438 -9.109 -20.969 1 98.69 289 ALA A C 1
ATOM 2262 O O . ALA A 1 289 ? -16.469 -10.289 -20.609 1 98.69 289 ALA A O 1
ATOM 2263 N N . GLU A 1 290 ? -16.891 -8.719 -22.125 1 98.69 290 GLU A N 1
ATOM 2264 C CA . GLU A 1 290 ? -17.562 -9.641 -23.031 1 98.69 290 GLU A CA 1
ATOM 2265 C C . GLU A 1 290 ? -16.609 -10.688 -23.578 1 98.69 290 GLU A C 1
ATOM 2267 O O . GLU A 1 290 ? -16.984 -11.852 -23.75 1 98.69 290 GLU A O 1
ATOM 2272 N N . THR A 1 291 ? -15.414 -10.305 -23.891 1 98.75 291 THR A N 1
ATOM 2273 C CA . THR A 1 291 ? -14.406 -11.25 -24.359 1 98.75 291 THR A CA 1
ATOM 2274 C C . THR A 1 291 ? -14.125 -12.312 -23.312 1 98.75 291 THR A C 1
ATOM 2276 O O . THR A 1 291 ? -14.078 -13.5 -23.609 1 98.75 291 THR A O 1
ATOM 2279 N N . VAL A 1 292 ? -14 -11.883 -22.062 1 98.88 292 VAL A N 1
ATOM 2280 C CA . VAL A 1 292 ? -13.727 -12.797 -20.953 1 98.88 292 VAL A CA 1
ATOM 2281 C C . VAL A 1 292 ? -14.914 -13.734 -20.75 1 98.88 292 VAL A C 1
ATOM 2283 O O . VAL A 1 292 ? -14.742 -14.945 -20.609 1 98.88 292 VAL A O 1
ATOM 2286 N N . ALA A 1 293 ? -16.125 -13.141 -20.797 1 98.81 293 ALA A N 1
ATOM 2287 C CA . ALA A 1 293 ? -17.328 -13.945 -20.656 1 98.81 293 ALA A CA 1
ATOM 2288 C C . ALA A 1 293 ? -17.406 -15.031 -21.734 1 98.81 293 ALA A C 1
ATOM 2290 O O . ALA A 1 293 ? -17.734 -16.188 -21.438 1 98.81 293 ALA A O 1
ATOM 2291 N N . ALA A 1 294 ? -17.109 -14.656 -22.953 1 98.69 294 ALA A N 1
ATOM 2292 C CA . ALA A 1 294 ? -17.125 -15.609 -24.062 1 98.69 294 ALA A CA 1
ATOM 2293 C C . ALA A 1 294 ? -16.141 -16.75 -23.828 1 98.69 294 ALA A C 1
ATOM 2295 O O . ALA A 1 294 ? -16.438 -17.906 -24.125 1 98.69 294 ALA A O 1
ATOM 2296 N N . ARG A 1 295 ? -15.016 -16.469 -23.281 1 98.69 295 ARG A N 1
ATOM 2297 C CA . ARG A 1 295 ? -13.992 -17.469 -23.031 1 98.69 295 ARG A CA 1
ATOM 2298 C C . ARG A 1 295 ? -14.406 -18.406 -21.906 1 98.69 295 ARG A C 1
ATOM 2300 O O . ARG A 1 295 ? -14.109 -19.609 -21.938 1 98.69 295 ARG A O 1
ATOM 2307 N N . ILE A 1 296 ? -15.094 -17.859 -20.891 1 98.62 296 ILE A N 1
ATOM 2308 C CA . ILE A 1 296 ? -15.641 -18.703 -19.828 1 98.62 296 ILE A CA 1
ATOM 2309 C C . ILE A 1 296 ? -16.688 -19.656 -20.406 1 98.62 296 ILE A C 1
ATOM 2311 O O . ILE A 1 296 ? -16.688 -20.844 -20.125 1 98.62 296 ILE A O 1
ATOM 2315 N N . ARG A 1 297 ? -17.531 -19.172 -21.328 1 98.19 297 ARG A N 1
ATOM 2316 C CA . ARG A 1 297 ? -18.625 -19.938 -21.922 1 98.19 297 ARG A CA 1
ATOM 2317 C C . ARG A 1 297 ? -18.094 -21.125 -22.703 1 98.19 297 ARG A C 1
ATOM 2319 O O . ARG A 1 297 ? -18.75 -22.172 -22.781 1 98.19 297 ARG A O 1
ATOM 2326 N N . ARG A 1 298 ? -16.953 -20.969 -23.25 1 98.06 298 ARG A N 1
ATOM 2327 C CA . ARG A 1 298 ? -16.359 -22.047 -24.031 1 98.06 298 ARG A CA 1
ATOM 2328 C C . ARG A 1 298 ? -16.188 -23.312 -23.203 1 98.06 298 ARG A C 1
ATOM 2330 O O . ARG A 1 298 ? -16.172 -24.422 -23.734 1 98.06 298 ARG A O 1
ATOM 2337 N N . ALA A 1 299 ? -16.047 -23.172 -21.891 1 97.94 299 ALA A N 1
ATOM 2338 C CA . ALA A 1 299 ? -15.766 -24.297 -21.016 1 97.94 299 ALA A CA 1
ATOM 2339 C C . ALA A 1 299 ? -17.047 -24.984 -20.562 1 97.94 299 ALA A C 1
ATOM 2341 O O . ALA A 1 299 ? -17.031 -26.141 -20.141 1 97.94 299 ALA A O 1
ATOM 2342 N N . LEU A 1 300 ? -18.172 -24.344 -20.656 1 97.5 300 LEU A N 1
ATOM 2343 C CA . LEU A 1 300 ? -19.422 -24.734 -20 1 97.5 300 LEU A CA 1
ATOM 2344 C C . LEU A 1 300 ? -20 -25.984 -20.641 1 97.5 300 LEU A C 1
ATOM 2346 O O . LEU A 1 300 ? -20.672 -26.781 -19.969 1 97.5 300 LEU A O 1
ATOM 2350 N N . PRO A 1 301 ? -19.812 -26.234 -21.969 1 97.62 301 PRO A N 1
ATOM 2351 C CA . PRO A 1 301 ? -20.281 -27.516 -22.531 1 97.62 301 PRO A CA 1
ATOM 2352 C C . PRO A 1 301 ? -19.5 -28.719 -21.984 1 97.62 301 PRO A C 1
ATOM 2354 O O . PRO A 1 301 ? -19.938 -29.859 -22.125 1 97.62 301 PRO A O 1
ATOM 2357 N N . HIS A 1 302 ? -18.391 -28.516 -21.344 1 97.94 302 HIS A N 1
ATOM 2358 C CA . HIS A 1 302 ? -17.469 -29.609 -21.031 1 97.94 302 HIS A CA 1
ATOM 2359 C C . HIS A 1 302 ? -17.281 -29.75 -19.516 1 97.94 302 HIS A C 1
ATOM 2361 O O . HIS A 1 302 ? -16.734 -30.75 -19.047 1 97.94 302 HIS A O 1
ATOM 2367 N N . ALA A 1 303 ? -17.656 -28.859 -18.734 1 96.69 303 ALA A N 1
ATOM 2368 C CA . ALA A 1 303 ? -17.578 -28.859 -17.266 1 96.69 303 ALA A CA 1
ATOM 2369 C C . ALA A 1 303 ? -18.719 -28.062 -16.656 1 96.69 303 ALA A C 1
ATOM 2371 O O . ALA A 1 303 ? -19.125 -27.031 -17.172 1 96.69 303 ALA A O 1
ATOM 2372 N N . ASP A 1 304 ? -19.203 -28.562 -15.508 1 96.06 304 ASP A N 1
ATOM 2373 C CA . ASP A 1 304 ? -20.281 -27.875 -14.797 1 96.06 304 ASP A CA 1
ATOM 2374 C C . ASP A 1 304 ? -19.828 -26.484 -14.344 1 96.06 304 ASP A C 1
ATOM 2376 O O . ASP A 1 304 ? -18.688 -26.312 -13.906 1 96.06 304 ASP A O 1
ATOM 2380 N N . ALA A 1 305 ? -20.781 -25.547 -14.344 1 96.5 305 ALA A N 1
ATOM 2381 C CA . ALA A 1 305 ? -20.516 -24.172 -13.945 1 96.5 305 ALA A CA 1
ATOM 2382 C C . ALA A 1 305 ? -19.906 -24.109 -12.547 1 96.5 305 ALA A C 1
ATOM 2384 O O . ALA A 1 305 ? -19.031 -23.297 -12.273 1 96.5 305 ALA A O 1
ATOM 2385 N N . ALA A 1 306 ? -20.359 -24.953 -11.711 1 95.94 306 ALA A N 1
ATOM 2386 C CA . ALA A 1 306 ? -19.953 -24.938 -10.305 1 95.94 306 ALA A CA 1
ATOM 2387 C C . ALA A 1 306 ? -18.5 -25.344 -10.156 1 95.94 306 ALA A C 1
ATOM 2389 O O . ALA A 1 306 ? -17.891 -25.125 -9.102 1 95.94 306 ALA A O 1
ATOM 2390 N N . ARG A 1 307 ? -17.875 -25.875 -11.234 1 97.38 307 ARG A N 1
ATOM 2391 C CA . ARG A 1 307 ? -16.5 -26.375 -11.164 1 97.38 307 ARG A CA 1
ATOM 2392 C C . ARG A 1 307 ? -15.531 -25.359 -11.766 1 97.38 307 ARG A C 1
ATOM 2394 O O . ARG A 1 307 ? -14.32 -25.578 -11.758 1 97.38 307 ARG A O 1
ATOM 2401 N N . ILE A 1 308 ? -16.062 -24.266 -12.266 1 98.06 308 ILE A N 1
ATOM 2402 C CA . ILE A 1 308 ? -15.211 -23.375 -13.039 1 98.06 308 ILE A CA 1
ATOM 2403 C C . ILE A 1 308 ? -14.805 -22.172 -12.18 1 98.06 308 ILE A C 1
ATOM 2405 O O . ILE A 1 308 ? -15.656 -21.516 -11.586 1 98.06 308 ILE A O 1
ATOM 2409 N N . VAL A 1 309 ? -13.523 -21.906 -12.102 1 98.44 309 VAL A N 1
ATOM 2410 C CA . VAL A 1 309 ? -12.93 -20.75 -11.438 1 98.44 309 VAL A CA 1
ATOM 2411 C C . VAL A 1 309 ? -12.117 -19.938 -12.453 1 98.44 309 VAL A C 1
ATOM 2413 O O . VAL A 1 309 ? -10.961 -20.266 -12.734 1 98.44 309 VAL A O 1
ATOM 2416 N N . PRO A 1 310 ? -12.688 -18.859 -13 1 98.75 310 PRO A N 1
ATOM 2417 C CA . PRO A 1 310 ? -11.961 -18.062 -13.992 1 98.75 310 PRO A CA 1
ATOM 2418 C C . PRO A 1 310 ? -10.695 -17.422 -13.422 1 98.75 310 PRO A C 1
ATOM 2420 O O . PRO A 1 310 ? -10.703 -16.938 -12.289 1 98.75 310 PRO A O 1
ATOM 2423 N N . ALA A 1 311 ? -9.656 -17.391 -14.156 1 98.75 311 ALA A N 1
ATOM 2424 C CA . ALA A 1 311 ? -8.336 -16.875 -13.781 1 98.75 311 ALA A CA 1
ATOM 2425 C C . ALA A 1 311 ? -7.527 -16.484 -15.016 1 98.75 311 ALA A C 1
ATOM 2427 O O . ALA A 1 311 ? -7.953 -16.719 -16.141 1 98.75 311 ALA A O 1
ATOM 2428 N N . PRO A 1 312 ? -6.402 -15.781 -14.836 1 98.69 312 PRO A N 1
ATOM 2429 C CA . PRO A 1 312 ? -5.488 -15.602 -15.961 1 98.69 312 PRO A CA 1
ATOM 2430 C C . PRO A 1 312 ? -4.828 -16.906 -16.406 1 98.69 312 PRO A C 1
ATOM 2432 O O . PRO A 1 312 ? -4.816 -17.875 -15.648 1 98.69 312 PRO A O 1
ATOM 2435 N N . ASP A 1 313 ? -4.297 -16.891 -17.609 1 97.62 313 ASP A N 1
ATOM 2436 C CA . ASP A 1 313 ? -3.609 -18.062 -18.125 1 97.62 313 ASP A CA 1
ATOM 2437 C C . ASP A 1 313 ? -2.406 -18.422 -17.25 1 97.62 313 ASP A C 1
ATOM 2439 O O . ASP A 1 313 ? -2.027 -19.594 -17.156 1 97.62 313 ASP A O 1
ATOM 2443 N N . CYS A 1 314 ? -1.794 -17.453 -16.734 1 96.19 314 CYS A N 1
ATOM 2444 C CA . CYS A 1 314 ? -0.605 -17.594 -15.898 1 96.19 314 CYS A CA 1
ATOM 2445 C C . CYS A 1 314 ? -0.474 -16.406 -14.945 1 96.19 314 CYS A C 1
ATOM 2447 O O . CYS A 1 314 ? -1.438 -15.672 -14.727 1 96.19 314 CYS A O 1
ATOM 2449 N N . GLY A 1 315 ? 0.61 -16.328 -14.227 1 95.69 315 GLY A N 1
ATOM 2450 C CA . GLY A 1 315 ? 0.842 -15.195 -13.344 1 95.69 315 GLY A CA 1
ATOM 2451 C C . GLY A 1 315 ? 1.005 -13.875 -14.086 1 95.69 315 GLY A C 1
ATOM 2452 O O . GLY A 1 315 ? 1.448 -13.852 -15.234 1 95.69 315 GLY A O 1
ATOM 2453 N N . LEU A 1 316 ? 0.77 -12.766 -13.414 1 96.69 316 LEU A N 1
ATOM 2454 C CA . LEU A 1 316 ? 0.753 -11.445 -14.039 1 96.69 316 LEU A CA 1
ATOM 2455 C C . LEU A 1 316 ? 2.07 -10.711 -13.797 1 96.69 316 LEU A C 1
ATOM 2457 O O . LEU A 1 316 ? 2.186 -9.523 -14.078 1 96.69 316 LEU A O 1
ATOM 2461 N N . LYS A 1 317 ? 3.053 -11.383 -13.352 1 93.5 317 LYS A N 1
ATOM 2462 C CA . LYS A 1 317 ? 4.305 -10.82 -12.844 1 93.5 317 LYS A CA 1
ATOM 2463 C C . LYS A 1 317 ? 4.949 -9.906 -13.875 1 93.5 317 LYS A C 1
ATOM 2465 O O . LYS A 1 317 ? 5.531 -8.875 -13.523 1 93.5 317 LYS A O 1
ATOM 2470 N N . TYR A 1 318 ? 4.816 -10.164 -15.094 1 92.94 318 TYR A N 1
ATOM 2471 C CA . TYR A 1 318 ? 5.617 -9.492 -16.109 1 92.94 318 TYR A CA 1
ATOM 2472 C C . TYR A 1 318 ? 4.812 -8.398 -16.812 1 92.94 318 TYR A C 1
ATOM 2474 O O . TYR A 1 318 ? 5.309 -7.742 -17.719 1 92.94 318 TYR A O 1
ATOM 2482 N N . LEU A 1 319 ? 3.629 -8.188 -16.469 1 95.12 319 LEU A N 1
ATOM 2483 C CA . LEU A 1 319 ? 2.797 -7.125 -17.016 1 95.12 319 LEU A CA 1
ATOM 2484 C C . LEU A 1 319 ? 3 -5.816 -16.266 1 95.12 319 LEU A C 1
ATOM 2486 O O . LEU A 1 319 ? 3.256 -5.828 -15.055 1 95.12 319 LEU A O 1
ATOM 2490 N N . PRO A 1 320 ? 2.871 -4.691 -17.031 1 95.12 320 PRO A N 1
ATOM 2491 C CA . PRO A 1 320 ? 2.729 -3.441 -16.281 1 95.12 320 PRO A CA 1
ATOM 2492 C C . PRO A 1 320 ? 1.534 -3.457 -15.328 1 95.12 320 PRO A C 1
ATOM 2494 O O . PRO A 1 320 ? 0.499 -4.051 -15.648 1 95.12 320 PRO A O 1
ATOM 2497 N N . ARG A 1 321 ? 1.701 -2.836 -14.234 1 96.12 321 ARG A N 1
ATOM 2498 C CA . ARG A 1 321 ? 0.696 -2.918 -13.18 1 96.12 321 ARG A CA 1
ATOM 2499 C C . ARG A 1 321 ? -0.663 -2.439 -13.68 1 96.12 321 ARG A C 1
ATOM 2501 O O . ARG A 1 321 ? -1.695 -3.02 -13.336 1 96.12 321 ARG A O 1
ATOM 2508 N N . ASP A 1 322 ? -0.707 -1.319 -14.453 1 96.12 322 ASP A N 1
ATOM 2509 C CA . ASP A 1 322 ? -1.974 -0.801 -14.953 1 96.12 322 ASP A CA 1
ATOM 2510 C C . ASP A 1 322 ? -2.652 -1.811 -15.883 1 96.12 322 ASP A C 1
ATOM 2512 O O . ASP A 1 322 ? -3.875 -1.968 -15.844 1 96.12 322 ASP A O 1
ATOM 2516 N N . VAL A 1 323 ? -1.896 -2.518 -16.672 1 97.94 323 VAL A N 1
ATOM 2517 C CA . VAL A 1 323 ? -2.406 -3.562 -17.547 1 97.94 323 VAL A CA 1
ATOM 2518 C C . VAL A 1 323 ? -2.916 -4.738 -16.719 1 97.94 323 VAL A C 1
ATOM 2520 O O . VAL A 1 323 ? -4.016 -5.242 -16.953 1 97.94 323 VAL A O 1
ATOM 2523 N N . ALA A 1 324 ? -2.102 -5.133 -15.766 1 98.38 324 ALA A N 1
ATOM 2524 C CA . ALA A 1 324 ? -2.494 -6.234 -14.891 1 98.38 324 ALA A CA 1
ATOM 2525 C C . ALA A 1 324 ? -3.814 -5.934 -14.188 1 98.38 324 ALA A C 1
ATOM 2527 O O . ALA A 1 324 ? -4.707 -6.785 -14.133 1 98.38 324 ALA A O 1
ATOM 2528 N N . PHE A 1 325 ? -3.959 -4.742 -13.664 1 98.31 325 PHE A N 1
ATOM 2529 C CA . PHE A 1 325 ? -5.191 -4.352 -12.984 1 98.31 325 PHE A CA 1
ATOM 2530 C C . PHE A 1 325 ? -6.371 -4.383 -13.953 1 98.31 325 PHE A C 1
ATOM 2532 O O . PHE A 1 325 ? -7.441 -4.891 -13.609 1 98.31 325 PHE A O 1
ATOM 2539 N N . GLY A 1 326 ? -6.164 -3.742 -15.094 1 98.62 326 GLY A N 1
ATOM 2540 C CA . GLY A 1 326 ? -7.219 -3.756 -16.094 1 98.62 326 GLY A CA 1
ATOM 2541 C C . GLY A 1 326 ? -7.684 -5.156 -16.453 1 98.62 326 GLY A C 1
ATOM 2542 O O . GLY A 1 326 ? -8.883 -5.406 -16.578 1 98.62 326 GLY A O 1
ATOM 2543 N N . LYS A 1 327 ? -6.773 -6.051 -16.594 1 98.75 327 LYS A N 1
ATOM 2544 C CA . LYS A 1 327 ? -7.102 -7.434 -16.938 1 98.75 327 LYS A CA 1
ATOM 2545 C C . LYS A 1 327 ? -7.844 -8.117 -15.789 1 98.75 327 LYS A C 1
ATOM 2547 O O . LYS A 1 327 ? -8.773 -8.891 -16.016 1 98.75 327 LYS A O 1
ATOM 2552 N N . MET A 1 328 ? -7.441 -7.828 -14.547 1 98.69 328 MET A N 1
ATOM 2553 C CA . MET A 1 328 ? -8.164 -8.367 -13.391 1 98.69 328 MET A CA 1
ATOM 2554 C C . MET A 1 328 ? -9.609 -7.879 -13.375 1 98.69 328 MET A C 1
ATOM 2556 O O . MET A 1 328 ? -10.523 -8.656 -13.102 1 98.69 328 MET A O 1
ATOM 2560 N N . LYS A 1 329 ? -9.766 -6.574 -13.641 1 98.5 329 LYS A N 1
ATOM 2561 C CA . LYS A 1 329 ? -11.117 -6.012 -13.672 1 98.5 329 LYS A CA 1
ATOM 2562 C C . LYS A 1 329 ? -11.961 -6.664 -14.758 1 98.5 329 LYS A C 1
ATOM 2564 O O . LYS A 1 329 ? -13.117 -7.012 -14.531 1 98.5 329 LYS A O 1
ATOM 2569 N N . ALA A 1 330 ? -11.352 -6.84 -15.906 1 98.81 330 ALA A N 1
ATOM 2570 C CA . ALA A 1 330 ? -12.039 -7.531 -17 1 98.81 330 ALA A CA 1
ATOM 2571 C C . ALA A 1 330 ? -12.438 -8.945 -16.578 1 98.81 330 ALA A C 1
ATOM 2573 O O . ALA A 1 330 ? -13.523 -9.414 -16.922 1 98.81 330 ALA A O 1
ATOM 2574 N N . LEU A 1 331 ? -11.57 -9.625 -15.898 1 98.81 331 LEU A N 1
ATOM 2575 C CA . LEU A 1 331 ? -11.82 -10.969 -15.398 1 98.81 331 LEU A CA 1
ATOM 2576 C C . LEU A 1 331 ? -13.055 -11.008 -14.508 1 98.81 331 LEU A C 1
ATOM 2578 O O . LEU A 1 331 ? -13.953 -11.828 -14.719 1 98.81 331 LEU A O 1
ATOM 2582 N N . ALA A 1 332 ? -13.102 -10.133 -13.484 1 98.62 332 ALA A N 1
ATOM 2583 C CA . ALA A 1 332 ? -14.211 -10.078 -12.539 1 98.62 332 ALA A CA 1
ATOM 2584 C C . ALA A 1 332 ? -15.516 -9.703 -13.242 1 98.62 332 ALA A C 1
ATOM 2586 O O . ALA A 1 332 ? -16.547 -10.32 -13.008 1 98.62 332 ALA A O 1
ATOM 2587 N N . ASP A 1 333 ? -15.414 -8.711 -14.141 1 98.62 333 ASP A N 1
ATOM 2588 C CA . ASP A 1 333 ? -16.594 -8.25 -14.852 1 98.62 333 ASP A CA 1
ATOM 2589 C C . ASP A 1 333 ? -17.125 -9.328 -15.797 1 98.62 333 ASP A C 1
ATOM 2591 O O . ASP A 1 333 ? -18.344 -9.508 -15.922 1 98.62 333 ASP A O 1
ATOM 2595 N N . GLY A 1 334 ? -16.219 -9.977 -16.5 1 98.81 334 GLY A N 1
ATOM 2596 C CA . GLY A 1 334 ? -16.641 -11.062 -17.375 1 98.81 334 GLY A CA 1
ATOM 2597 C C . GLY A 1 334 ? -17.281 -12.211 -16.641 1 98.81 334 GLY A C 1
ATOM 2598 O O . GLY A 1 334 ? -18.297 -12.758 -17.078 1 98.81 334 GLY A O 1
ATOM 2599 N N . ALA A 1 335 ? -16.688 -12.586 -15.516 1 98.56 335 ALA A N 1
ATOM 2600 C CA . ALA A 1 335 ? -17.266 -13.641 -14.688 1 98.56 335 ALA A CA 1
ATOM 2601 C C . ALA A 1 335 ? -18.656 -13.242 -14.195 1 98.56 335 ALA A C 1
ATOM 2603 O O . ALA A 1 335 ? -19.547 -14.086 -14.117 1 98.56 335 ALA A O 1
ATOM 2604 N N . ALA A 1 336 ? -18.828 -12 -13.82 1 97.88 336 ALA A N 1
ATOM 2605 C CA . ALA A 1 336 ? -20.109 -11.5 -13.359 1 97.88 336 ALA A CA 1
ATOM 2606 C C . ALA A 1 336 ? -21.188 -11.664 -14.438 1 97.88 336 ALA A C 1
ATOM 2608 O O . ALA A 1 336 ? -22.328 -11.984 -14.141 1 97.88 336 ALA A O 1
ATOM 2609 N N . ILE A 1 337 ? -20.781 -11.391 -15.688 1 98.06 337 ILE A N 1
ATOM 2610 C CA . ILE A 1 337 ? -21.703 -11.539 -16.812 1 98.06 337 ILE A CA 1
ATOM 2611 C C . ILE A 1 337 ? -22.203 -12.984 -16.875 1 98.06 337 ILE A C 1
ATOM 2613 O O . ILE A 1 337 ? -23.406 -13.227 -16.938 1 98.06 337 ILE A O 1
ATOM 2617 N N . VAL A 1 338 ? -21.312 -13.938 -16.859 1 98.06 338 VAL A N 1
ATOM 2618 C CA . VAL A 1 338 ? -21.672 -15.344 -16.984 1 98.06 338 VAL A CA 1
ATOM 2619 C C . VAL A 1 338 ? -22.453 -15.797 -15.766 1 98.06 338 VAL A C 1
ATOM 2621 O O . VAL A 1 338 ? -23.375 -16.609 -15.875 1 98.06 338 VAL A O 1
ATOM 2624 N N . ARG A 1 339 ? -22.062 -15.289 -14.578 1 96.25 339 ARG A N 1
ATOM 2625 C CA . ARG A 1 339 ? -22.781 -15.602 -13.344 1 96.25 339 ARG A CA 1
ATOM 2626 C C . ARG A 1 339 ? -24.234 -15.18 -13.43 1 96.25 339 ARG A C 1
ATOM 2628 O O . ARG A 1 339 ? -25.125 -15.898 -12.969 1 96.25 339 ARG A O 1
ATOM 2635 N N . ALA A 1 340 ? -24.484 -14.07 -13.953 1 94.94 340 ALA A N 1
ATOM 2636 C CA . ALA A 1 340 ? -25.844 -13.547 -14.094 1 94.94 340 ALA A CA 1
ATOM 2637 C C . ALA A 1 340 ? -26.672 -14.422 -15.047 1 94.94 340 ALA A C 1
ATOM 2639 O O . ALA A 1 340 ? -27.875 -14.547 -14.883 1 94.94 340 ALA A O 1
ATOM 2640 N N . GLU A 1 341 ? -25.953 -14.977 -15.969 1 93.94 341 GLU A N 1
ATOM 2641 C CA . GLU A 1 341 ? -26.625 -15.859 -16.922 1 93.94 341 GLU A CA 1
ATOM 2642 C C . GLU A 1 341 ? -27 -17.188 -16.281 1 93.94 341 GLU A C 1
ATOM 2644 O O . GLU A 1 341 ? -27.938 -17.859 -16.719 1 93.94 341 GLU A O 1
ATOM 2649 N N . ALA A 1 342 ? -26.156 -17.609 -15.359 1 86.06 342 ALA A N 1
ATOM 2650 C CA . ALA A 1 342 ? -26.344 -18.922 -14.727 1 86.06 342 ALA A CA 1
ATOM 2651 C C . ALA A 1 342 ? -27.344 -18.828 -13.57 1 86.06 342 ALA A C 1
ATOM 2653 O O . ALA A 1 342 ? -27.891 -19.844 -13.141 1 86.06 342 ALA A O 1
ATOM 2654 N N . SER A 1 343 ? -27.641 -17.688 -12.93 1 71.75 343 SER A N 1
ATOM 2655 C CA . SER A 1 343 ? -28.609 -17.5 -11.852 1 71.75 343 SER A CA 1
ATOM 2656 C C . SER A 1 343 ? -30.016 -17.344 -12.406 1 71.75 343 SER A C 1
ATOM 2658 O O . SER A 1 343 ? -30.219 -16.828 -13.508 1 71.75 343 SER A O 1
ATOM 2660 N N . MET B 1 1 ? -22.469 8.336 4.363 1 37.72 1 MET B N 1
ATOM 2661 C CA . MET B 1 1 ? -21.812 8.102 5.648 1 37.72 1 MET B CA 1
ATOM 2662 C C . MET B 1 1 ? -22.422 8.984 6.738 1 37.72 1 MET B C 1
ATOM 2664 O O . MET B 1 1 ? -22.531 10.195 6.566 1 37.72 1 MET B O 1
ATOM 2668 N N . THR B 1 2 ? -23.203 8.469 7.469 1 43.97 2 THR B N 1
ATOM 2669 C CA . THR B 1 2 ? -23.938 9.172 8.508 1 43.97 2 THR B CA 1
ATOM 2670 C C . THR B 1 2 ? -23.016 10.062 9.32 1 43.97 2 THR B C 1
ATOM 2672 O O . THR B 1 2 ? -21.922 9.656 9.695 1 43.97 2 THR B O 1
ATOM 2675 N N . GLN B 1 3 ? -23.109 11.344 9.031 1 64.81 3 GLN B N 1
ATOM 2676 C CA . GLN B 1 3 ? -22.422 12.375 9.797 1 64.81 3 GLN B CA 1
ATOM 2677 C C . GLN B 1 3 ? -22.625 12.195 11.297 1 64.81 3 GLN B C 1
ATOM 2679 O O . GLN B 1 3 ? -23.719 12.477 11.812 1 64.81 3 GLN B O 1
ATOM 2684 N N . HIS B 1 4 ? -21.859 11.273 11.906 1 83.75 4 HIS B N 1
ATOM 2685 C CA . HIS B 1 4 ? -21.984 11.016 13.336 1 83.75 4 HIS B CA 1
ATOM 2686 C C . HIS B 1 4 ? -21.156 12 14.148 1 83.75 4 HIS B C 1
ATOM 2688 O O . HIS B 1 4 ? -20.344 12.742 13.594 1 83.75 4 HIS B O 1
ATOM 2694 N N . LEU B 1 5 ? -21.578 12.125 15.406 1 95.88 5 LEU B N 1
ATOM 2695 C CA . LEU B 1 5 ? -20.875 12.992 16.344 1 95.88 5 LEU B CA 1
ATOM 2696 C C . LEU B 1 5 ? -19.406 12.562 16.469 1 95.88 5 LEU B C 1
ATOM 2698 O O . LEU B 1 5 ? -19.094 11.383 16.312 1 95.88 5 LEU B O 1
ATOM 2702 N N . PHE B 1 6 ? -18.578 13.508 16.625 1 97.81 6 PHE B N 1
ATOM 2703 C CA . PHE B 1 6 ? -17.156 13.328 16.906 1 97.81 6 PHE B CA 1
ATOM 2704 C C . PHE B 1 6 ? -16.453 12.625 15.75 1 97.81 6 PHE B C 1
ATOM 2706 O O . PHE B 1 6 ? -15.758 11.633 15.945 1 97.81 6 PHE B O 1
ATOM 2713 N N . PRO B 1 7 ? -16.656 13.117 14.531 1 98.12 7 PRO B N 1
ATOM 2714 C CA . PRO B 1 7 ? -15.852 12.539 13.453 1 98.12 7 PRO B CA 1
ATOM 2715 C C . PRO B 1 7 ? -14.344 12.695 13.68 1 98.12 7 PRO B C 1
ATOM 2717 O O . PRO B 1 7 ? -13.891 13.75 14.125 1 98.12 7 PRO B O 1
ATOM 2720 N N . THR B 1 8 ? -13.594 11.641 13.422 1 98.56 8 THR B N 1
ATOM 2721 C CA . THR B 1 8 ? -12.164 11.633 13.719 1 98.56 8 THR B CA 1
ATOM 2722 C C . THR B 1 8 ? -11.352 11.922 12.461 1 98.56 8 THR B C 1
ATOM 2724 O O . THR B 1 8 ? -11.789 11.609 11.352 1 98.56 8 THR B O 1
ATOM 2727 N N . SER B 1 9 ? -10.203 12.492 12.648 1 98.25 9 SER B N 1
ATOM 2728 C CA . SER B 1 9 ? -9.305 12.82 11.547 1 98.25 9 SER B CA 1
ATOM 2729 C C . SER B 1 9 ? -7.863 12.945 12.031 1 98.25 9 SER B C 1
ATOM 2731 O O . SER B 1 9 ? -7.617 13.141 13.227 1 98.25 9 SER B O 1
ATOM 2733 N N . LEU B 1 10 ? -6.961 12.766 11.102 1 98.62 10 LEU B N 1
ATOM 2734 C CA . LEU B 1 10 ? -5.609 13.25 11.352 1 98.62 10 LEU B CA 1
ATOM 2735 C C . LEU B 1 10 ? -5.527 14.758 11.148 1 98.62 10 LEU B C 1
ATOM 2737 O O . LEU B 1 10 ? -6.422 15.359 10.547 1 98.62 10 LEU B O 1
ATOM 2741 N N . VAL B 1 11 ? -4.453 15.344 11.75 1 97.94 11 VAL B N 1
ATOM 2742 C CA . VAL B 1 11 ? -4.195 16.75 11.445 1 97.94 11 VAL B CA 1
ATOM 2743 C C . VAL B 1 11 ? -3.746 16.875 9.992 1 97.94 11 VAL B C 1
ATOM 2745 O O . VAL B 1 11 ? -4.25 17.734 9.258 1 97.94 11 VAL B O 1
ATOM 2748 N N . GLY B 1 12 ? -2.812 16.047 9.594 1 96.94 12 GLY B N 1
ATOM 2749 C CA . GLY B 1 12 ? -2.361 16.062 8.211 1 96.94 12 GLY B CA 1
ATOM 2750 C C . GLY B 1 12 ? -1.465 14.898 7.852 1 96.94 12 GLY B C 1
ATOM 2751 O O . GLY B 1 12 ? -1.84 14.047 7.051 1 96.94 12 GLY B O 1
ATOM 2752 N N . SER B 1 13 ? -0.345 14.812 8.508 1 96.81 13 SER B N 1
ATOM 2753 C CA . SER B 1 13 ? 0.679 13.852 8.117 1 96.81 13 SER B CA 1
ATOM 2754 C C . SER B 1 13 ? 0.505 12.531 8.859 1 96.81 13 SER B C 1
ATOM 2756 O O . SER B 1 13 ? 0.054 12.508 10.008 1 96.81 13 SER B O 1
ATOM 2758 N N . TYR B 1 14 ? 0.795 11.438 8.234 1 97.81 14 TYR B N 1
ATOM 2759 C CA . TYR B 1 14 ? 0.949 10.086 8.773 1 97.81 14 TYR B CA 1
ATOM 2760 C C . TYR B 1 14 ? 2.406 9.641 8.719 1 97.81 14 TYR B C 1
ATOM 2762 O O . TYR B 1 14 ? 3.264 10.367 8.211 1 97.81 14 TYR B O 1
ATOM 2770 N N . ALA B 1 15 ? 2.699 8.547 9.367 1 96.25 15 ALA B N 1
ATOM 2771 C CA . ALA B 1 15 ? 4.059 8.008 9.359 1 96.25 15 ALA B CA 1
ATOM 2772 C C . ALA B 1 15 ? 4.445 7.508 7.973 1 96.25 15 ALA B C 1
ATOM 2774 O O . ALA B 1 15 ? 3.816 6.594 7.438 1 96.25 15 ALA B O 1
ATOM 2775 N N . GLN B 1 16 ? 5.504 8.133 7.379 1 96.62 16 GLN B N 1
ATOM 2776 C CA . GLN B 1 16 ? 6.008 7.652 6.098 1 96.62 16 GLN B CA 1
ATOM 2777 C C . GLN B 1 16 ? 6.797 6.359 6.262 1 96.62 16 GLN B C 1
ATOM 2779 O O . GLN B 1 16 ? 7.527 6.191 7.242 1 96.62 16 GLN B O 1
ATOM 2784 N N . PRO B 1 17 ? 6.645 5.41 5.316 1 97.56 17 PRO B N 1
ATOM 2785 C CA . PRO B 1 17 ? 7.383 4.148 5.422 1 97.56 17 PRO B CA 1
ATOM 2786 C C . PRO B 1 17 ? 8.898 4.355 5.41 1 97.56 17 PRO B C 1
ATOM 2788 O O . PRO B 1 17 ? 9.406 5.219 4.691 1 97.56 17 PRO B O 1
ATOM 2791 N N . ASP B 1 18 ? 9.586 3.449 6.105 1 96.75 18 ASP B N 1
ATOM 2792 C CA . ASP B 1 18 ? 11.039 3.52 6.188 1 96.75 18 ASP B CA 1
ATOM 2793 C C . ASP B 1 18 ? 11.68 3.256 4.828 1 96.75 18 ASP B C 1
ATOM 2795 O O . ASP B 1 18 ? 12.766 3.773 4.535 1 96.75 18 ASP B O 1
ATOM 2799 N N . TRP B 1 19 ? 11.031 2.447 4 1 97.75 19 TRP B N 1
ATOM 2800 C CA . TRP B 1 19 ? 11.586 2.133 2.689 1 97.75 19 TRP B CA 1
ATOM 2801 C C . TRP B 1 19 ? 11.477 3.33 1.75 1 97.75 19 TRP B C 1
ATOM 2803 O O . TRP B 1 19 ? 12.172 3.396 0.735 1 97.75 19 TRP B O 1
ATOM 2813 N N . LEU B 1 20 ? 10.633 4.332 2.006 1 97.69 20 LEU B N 1
ATOM 2814 C CA . LEU B 1 20 ? 10.383 5.492 1.155 1 97.69 20 LEU B CA 1
ATOM 2815 C C . LEU B 1 20 ? 11.312 6.645 1.509 1 97.69 20 LEU B C 1
ATOM 2817 O O . LEU B 1 20 ? 11.906 7.266 0.622 1 97.69 20 LEU B O 1
ATOM 2821 N N . ILE B 1 21 ? 11.414 6.871 2.785 1 95.38 21 ILE B N 1
ATOM 2822 C CA . ILE B 1 21 ? 12.148 8.055 3.219 1 95.38 21 ILE B CA 1
ATOM 2823 C C . ILE B 1 21 ? 13.062 7.691 4.391 1 95.38 21 ILE B C 1
ATOM 2825 O O . ILE B 1 21 ? 12.766 6.762 5.148 1 95.38 21 ILE B O 1
ATOM 2829 N N . ASP B 1 22 ? 14.203 8.43 4.527 1 93.88 22 ASP B N 1
ATOM 2830 C CA . ASP B 1 22 ? 15.117 8.289 5.656 1 93.88 22 ASP B CA 1
ATOM 2831 C C . ASP B 1 22 ? 14.57 9.008 6.891 1 93.88 22 ASP B C 1
ATOM 2833 O O . ASP B 1 22 ? 14.867 10.188 7.113 1 93.88 22 ASP B O 1
ATOM 2837 N N . ARG B 1 23 ? 13.961 8.32 7.711 1 88.81 23 ARG B N 1
ATOM 2838 C CA . ARG B 1 23 ? 13.281 8.898 8.859 1 88.81 23 ARG B CA 1
ATOM 2839 C C . ARG B 1 23 ? 14.281 9.336 9.93 1 88.81 23 ARG B C 1
ATOM 2841 O O . ARG B 1 23 ? 14 10.242 10.719 1 88.81 23 ARG B O 1
ATOM 2848 N N . GLN B 1 24 ? 15.391 8.688 9.969 1 86.38 24 GLN B N 1
ATOM 2849 C CA . GLN B 1 24 ? 16.422 9.078 10.93 1 86.38 24 GLN B CA 1
ATOM 2850 C C . GLN B 1 24 ? 17 10.453 10.594 1 86.38 24 GLN B C 1
ATOM 2852 O O . GLN B 1 24 ? 17.156 11.297 11.477 1 86.38 24 GLN B O 1
ATOM 2857 N N . LYS B 1 25 ? 17.25 10.641 9.359 1 85.44 25 LYS B N 1
ATOM 2858 C CA . LYS B 1 25 ? 17.719 11.945 8.914 1 85.44 25 LYS B CA 1
ATOM 2859 C C . LYS B 1 25 ? 16.672 13.023 9.125 1 85.44 25 LYS B C 1
ATOM 2861 O O . LYS B 1 25 ? 17 14.156 9.492 1 85.44 25 LYS B O 1
ATOM 2866 N N . LEU B 1 26 ? 15.492 12.672 8.906 1 83.94 26 LEU B N 1
ATOM 2867 C CA . LEU B 1 26 ? 14.383 13.602 9.109 1 83.94 26 LEU B CA 1
ATOM 2868 C C . LEU B 1 26 ? 14.266 13.984 10.578 1 83.94 26 LEU B C 1
ATOM 2870 O O . LEU B 1 26 ? 14.055 15.156 10.898 1 83.94 26 LEU B O 1
ATOM 2874 N N . ALA B 1 27 ? 14.367 13.047 11.484 1 79.06 27 ALA B N 1
ATOM 2875 C CA . ALA B 1 27 ? 14.203 13.273 12.922 1 79.06 27 ALA B CA 1
ATOM 2876 C C . ALA B 1 27 ? 15.359 14.102 13.477 1 79.06 27 ALA B C 1
ATOM 2878 O O . ALA B 1 27 ? 15.227 14.742 14.523 1 79.06 27 ALA B O 1
ATOM 2879 N N . GLY B 1 28 ? 16.422 14.062 12.789 1 73.25 28 GLY B N 1
ATOM 2880 C CA . GLY B 1 28 ? 17.609 14.727 13.297 1 73.25 28 GLY B CA 1
ATOM 2881 C C . GLY B 1 28 ? 17.703 16.188 12.891 1 73.25 28 GLY B C 1
ATOM 2882 O O . GLY B 1 28 ? 18.672 16.859 13.203 1 73.25 28 GLY B O 1
ATOM 2883 N N . ARG B 1 29 ? 16.609 16.594 12.227 1 72.81 29 ARG B N 1
ATOM 2884 C CA . ARG B 1 29 ? 16.641 17.984 11.781 1 72.81 29 ARG B CA 1
ATOM 2885 C C . ARG B 1 29 ? 15.25 18.594 11.82 1 72.81 29 ARG B C 1
ATOM 2887 O O . ARG B 1 29 ? 14.25 17.891 11.945 1 72.81 29 ARG B O 1
ATOM 2894 N N . PHE B 1 30 ? 15.211 19.922 11.859 1 75.56 30 PHE B N 1
ATOM 2895 C CA . PHE B 1 30 ? 13.945 20.609 11.664 1 75.56 30 PHE B CA 1
ATOM 2896 C C . PHE B 1 30 ? 13.336 20.266 10.312 1 75.56 30 PHE B C 1
ATOM 2898 O O . PHE B 1 30 ? 14.062 20.031 9.344 1 75.56 30 PHE B O 1
ATOM 2905 N N . PRO B 1 31 ? 12 20.266 10.32 1 73.75 31 PRO B N 1
ATOM 2906 C CA . PRO B 1 31 ? 11.383 20 9.023 1 73.75 31 PRO B CA 1
ATOM 2907 C C . PRO B 1 31 ? 11.992 20.828 7.898 1 73.75 31 PRO B C 1
ATOM 2909 O O . PRO B 1 31 ? 12.117 22.047 8.031 1 73.75 31 PRO B O 1
ATOM 2912 N N . PRO B 1 32 ? 12.43 20.109 6.91 1 71.56 32 PRO B N 1
ATOM 2913 C CA . PRO B 1 32 ? 13.039 20.891 5.824 1 71.56 32 PRO B CA 1
ATOM 2914 C C . PRO B 1 32 ? 12.07 21.906 5.207 1 71.56 32 PRO B C 1
ATOM 2916 O O . PRO B 1 32 ? 10.875 21.609 5.07 1 71.56 32 PRO B O 1
ATOM 2919 N N . ARG B 1 33 ? 12.648 23 4.891 1 81.12 33 ARG B N 1
ATOM 2920 C CA . ARG B 1 33 ? 11.836 24.031 4.262 1 81.12 33 ARG B CA 1
ATOM 2921 C C . ARG B 1 33 ? 12.211 24.203 2.795 1 81.12 33 ARG B C 1
ATOM 2923 O O . ARG B 1 33 ? 11.547 24.938 2.061 1 81.12 33 ARG B O 1
ATOM 2930 N N . VAL B 1 34 ? 13.273 23.578 2.449 1 82.12 34 VAL B N 1
ATOM 2931 C CA . VAL B 1 34 ? 13.688 23.5 1.053 1 82.12 34 VAL B CA 1
ATOM 2932 C C . VAL B 1 34 ? 13.602 22.047 0.577 1 82.12 34 VAL B C 1
ATOM 2934 O O . VAL B 1 34 ? 13.414 21.125 1.384 1 82.12 34 VAL B O 1
ATOM 2937 N N . ARG B 1 35 ? 13.766 21.922 -0.676 1 81.19 35 ARG B N 1
ATOM 2938 C CA . ARG B 1 35 ? 13.711 20.547 -1.185 1 81.19 35 ARG B CA 1
ATOM 2939 C C . ARG B 1 35 ? 14.906 19.734 -0.695 1 81.19 35 ARG B C 1
ATOM 2941 O O . ARG B 1 35 ? 16.047 20.188 -0.756 1 81.19 35 ARG B O 1
ATOM 2948 N N . ALA B 1 36 ? 14.586 18.688 -0.082 1 84.06 36 ALA B N 1
ATOM 2949 C CA . ALA B 1 36 ? 15.602 17.766 0.439 1 84.06 36 ALA B CA 1
ATOM 2950 C C . ALA B 1 36 ? 15.5 16.406 -0.235 1 84.06 36 ALA B C 1
ATOM 2952 O O . ALA B 1 36 ? 15.078 15.422 0.388 1 84.06 36 ALA B O 1
ATOM 2953 N N . THR B 1 37 ? 15.969 16.266 -1.377 1 85.88 37 THR B N 1
ATOM 2954 C CA . THR B 1 37 ? 15.836 15.07 -2.207 1 85.88 37 THR B CA 1
ATOM 2955 C C . THR B 1 37 ? 16.578 13.891 -1.587 1 85.88 37 THR B C 1
ATOM 2957 O O . THR B 1 37 ? 16.219 12.734 -1.823 1 85.88 37 THR B O 1
ATOM 2960 N N . GLU B 1 38 ? 17.531 14.266 -0.763 1 88.81 38 GLU B N 1
ATOM 2961 C CA . GLU B 1 38 ? 18.391 13.242 -0.168 1 88.81 38 GLU B CA 1
ATOM 2962 C C . GLU B 1 38 ? 17.625 12.414 0.86 1 88.81 38 GLU B C 1
ATOM 2964 O O . GLU B 1 38 ? 18.094 11.352 1.28 1 88.81 38 GLU B O 1
ATOM 2969 N N . LEU B 1 39 ? 16.469 12.906 1.221 1 92.06 39 LEU B N 1
ATOM 2970 C CA . LEU B 1 39 ? 15.68 12.203 2.221 1 92.06 39 LEU B CA 1
ATOM 2971 C C . LEU B 1 39 ? 14.984 10.992 1.607 1 92.06 39 LEU B C 1
ATOM 2973 O O . LEU B 1 39 ? 14.602 10.055 2.32 1 92.06 39 LEU B O 1
ATOM 2977 N N . TRP B 1 40 ? 14.742 10.977 0.346 1 94.81 40 TRP B N 1
ATOM 2978 C CA . TRP B 1 40 ? 14.023 9.906 -0.327 1 94.81 40 TRP B CA 1
ATOM 2979 C C . TRP B 1 40 ? 14.945 8.742 -0.643 1 94.81 40 TRP B C 1
ATOM 2981 O O . TRP B 1 40 ? 16.031 8.93 -1.184 1 94.81 40 TRP B O 1
ATOM 2991 N N . ARG B 1 41 ? 14.555 7.559 -0.327 1 96.44 41 ARG B N 1
ATOM 2992 C CA . ARG B 1 41 ? 15.367 6.363 -0.535 1 96.44 41 ARG B CA 1
ATOM 2993 C C . ARG B 1 41 ? 15.125 5.77 -1.918 1 96.44 41 ARG B C 1
ATOM 2995 O O . ARG B 1 41 ? 15.93 4.98 -2.412 1 96.44 41 ARG B O 1
ATOM 3002 N N . VAL B 1 42 ? 14 6.133 -2.547 1 96.31 42 VAL B N 1
ATOM 3003 C CA . VAL B 1 42 ? 13.586 5.598 -3.842 1 96.31 42 VAL B CA 1
ATOM 3004 C C . VAL B 1 42 ? 14.156 6.465 -4.961 1 96.31 42 VAL B C 1
ATOM 3006 O O . VAL B 1 42 ? 14.141 7.691 -4.875 1 96.31 42 VAL B O 1
ATOM 3009 N N . ASP B 1 43 ? 14.672 5.859 -6.02 1 94.81 43 ASP B N 1
ATOM 3010 C CA . ASP B 1 43 ? 15.188 6.59 -7.176 1 94.81 43 ASP B CA 1
ATOM 3011 C C . ASP B 1 43 ? 14.125 7.539 -7.742 1 94.81 43 ASP B C 1
ATOM 3013 O O . ASP B 1 43 ? 12.945 7.188 -7.816 1 94.81 43 ASP B O 1
ATOM 3017 N N . PRO B 1 44 ? 14.547 8.75 -8.219 1 95 44 PRO B N 1
ATOM 3018 C CA . PRO B 1 44 ? 13.609 9.758 -8.727 1 95 44 PRO B CA 1
ATOM 3019 C C . PRO B 1 44 ? 12.68 9.203 -9.805 1 95 44 PRO B C 1
ATOM 3021 O O . PRO B 1 44 ? 11.516 9.594 -9.875 1 95 44 PRO B O 1
ATOM 3024 N N . GLU B 1 45 ? 13.219 8.266 -10.594 1 95.56 45 GLU B N 1
ATOM 3025 C CA . GLU B 1 45 ? 12.445 7.711 -11.703 1 95.56 45 GLU B CA 1
ATOM 3026 C C . GLU B 1 45 ? 11.219 6.957 -11.203 1 95.56 45 GLU B C 1
ATOM 3028 O O . GLU B 1 45 ? 10.203 6.871 -11.898 1 95.56 45 GLU B O 1
ATOM 3033 N N . TYR B 1 46 ? 11.305 6.426 -9.969 1 96.62 46 TYR B N 1
ATOM 3034 C CA . TYR B 1 46 ? 10.234 5.59 -9.445 1 96.62 46 TYR B CA 1
ATOM 3035 C C . TYR B 1 46 ? 9.555 6.25 -8.25 1 96.62 46 TYR B C 1
ATOM 3037 O O . TYR B 1 46 ? 8.648 5.672 -7.645 1 96.62 46 TYR B O 1
ATOM 3045 N N . LEU B 1 47 ? 9.969 7.441 -7.93 1 96.88 47 LEU B N 1
ATOM 3046 C CA . LEU B 1 47 ? 9.555 8.094 -6.695 1 96.88 47 LEU B CA 1
ATOM 3047 C C . LEU B 1 47 ? 8.062 8.391 -6.711 1 96.88 47 LEU B C 1
ATOM 3049 O O . LEU B 1 47 ? 7.371 8.188 -5.711 1 96.88 47 LEU B O 1
ATOM 3053 N N . GLU B 1 48 ? 7.543 8.898 -7.801 1 96.75 48 GLU B N 1
ATOM 3054 C CA . GLU B 1 48 ? 6.117 9.203 -7.883 1 96.75 48 GLU B CA 1
ATOM 3055 C C . GLU B 1 48 ? 5.273 7.961 -7.609 1 96.75 48 GLU B C 1
ATOM 3057 O O . GLU B 1 48 ? 4.324 8.008 -6.828 1 96.75 48 GLU B O 1
ATOM 3062 N N . GLN B 1 49 ? 5.602 6.805 -8.219 1 97.38 49 GLN B N 1
ATOM 3063 C CA . GLN B 1 49 ? 4.883 5.559 -7.988 1 97.38 49 GLN B CA 1
ATOM 3064 C C . GLN B 1 49 ? 4.973 5.129 -6.523 1 97.38 49 GLN B C 1
ATOM 3066 O O . GLN B 1 49 ? 3.98 4.707 -5.934 1 97.38 49 GLN B O 1
ATOM 3071 N N . ALA B 1 50 ? 6.16 5.246 -5.992 1 98.25 50 ALA B N 1
ATOM 3072 C CA . ALA B 1 50 ? 6.383 4.875 -4.594 1 98.25 50 ALA B CA 1
ATOM 3073 C C . ALA B 1 50 ? 5.539 5.734 -3.658 1 98.25 50 ALA B C 1
ATOM 3075 O O . ALA B 1 50 ? 4.918 5.223 -2.727 1 98.25 50 ALA B O 1
ATOM 3076 N N . GLN B 1 51 ? 5.496 6.992 -3.941 1 98 51 GLN B N 1
ATOM 3077 C CA . GLN B 1 51 ? 4.723 7.926 -3.127 1 98 51 GLN B CA 1
ATOM 3078 C C . GLN B 1 51 ? 3.227 7.672 -3.268 1 98 51 GLN B C 1
ATOM 3080 O O . GLN B 1 51 ? 2.48 7.766 -2.291 1 98 51 GLN B O 1
ATOM 3085 N N . ASN B 1 52 ? 2.809 7.418 -4.445 1 98.12 52 ASN B N 1
ATOM 3086 C CA . ASN B 1 52 ? 1.413 7.043 -4.648 1 98.12 52 ASN B CA 1
ATOM 3087 C C . ASN B 1 52 ? 1.049 5.789 -3.855 1 98.12 52 ASN B C 1
ATOM 3089 O O . ASN B 1 52 ? 0.017 5.754 -3.182 1 98.12 52 ASN B O 1
ATOM 3093 N N . ASP B 1 53 ? 1.9 4.805 -3.922 1 98.31 53 ASP B N 1
ATOM 3094 C CA . ASP B 1 53 ? 1.641 3.559 -3.209 1 98.31 53 ASP B CA 1
ATOM 3095 C C . ASP B 1 53 ? 1.636 3.781 -1.698 1 98.31 53 ASP B C 1
ATOM 3097 O O . ASP B 1 53 ? 0.792 3.232 -0.987 1 98.31 53 ASP B O 1
ATOM 3101 N N . ALA B 1 54 ? 2.557 4.602 -1.224 1 98.5 54 ALA B N 1
ATOM 3102 C CA . ALA B 1 54 ? 2.58 4.953 0.194 1 98.5 54 ALA B CA 1
ATOM 3103 C C . ALA B 1 54 ? 1.295 5.668 0.604 1 98.5 54 ALA B C 1
ATOM 3105 O O . ALA B 1 54 ? 0.792 5.465 1.712 1 98.5 54 ALA B O 1
ATOM 3106 N N . THR B 1 55 ? 0.775 6.488 -0.286 1 98.62 55 THR B N 1
ATOM 3107 C CA . THR B 1 55 ? -0.475 7.191 -0.019 1 98.62 55 THR B CA 1
ATOM 3108 C C . THR B 1 55 ? -1.635 6.207 0.1 1 98.62 55 THR B C 1
ATOM 3110 O O . THR B 1 55 ? -2.477 6.336 0.99 1 98.62 55 THR B O 1
ATOM 3113 N N . LEU B 1 56 ? -1.646 5.219 -0.757 1 97.88 56 LEU B N 1
ATOM 3114 C CA . LEU B 1 56 ? -2.67 4.184 -0.67 1 97.88 56 LEU B CA 1
ATOM 3115 C C . LEU B 1 56 ? -2.604 3.463 0.672 1 97.88 56 LEU B C 1
ATOM 3117 O O . LEU B 1 56 ? -3.635 3.188 1.287 1 97.88 56 LEU B O 1
ATOM 3121 N N . ILE B 1 57 ? -1.399 3.201 1.111 1 97.5 57 ILE B N 1
ATOM 3122 C CA . ILE B 1 57 ? -1.195 2.525 2.389 1 97.5 57 ILE B CA 1
ATOM 3123 C C . ILE B 1 57 ? -1.701 3.41 3.525 1 97.5 57 ILE B C 1
ATOM 3125 O O . ILE B 1 57 ? -2.383 2.934 4.438 1 97.5 57 ILE B O 1
ATOM 3129 N N . ALA B 1 58 ? -1.423 4.66 3.441 1 98.38 58 ALA B N 1
ATOM 3130 C CA . ALA B 1 58 ? -1.868 5.598 4.469 1 98.38 58 ALA B CA 1
ATOM 3131 C C . ALA B 1 58 ? -3.393 5.676 4.516 1 98.38 58 ALA B C 1
ATOM 3133 O O . ALA B 1 58 ? -3.986 5.664 5.598 1 98.38 58 ALA B O 1
ATOM 3134 N N . ILE B 1 59 ? -4.031 5.785 3.352 1 98.06 59 ILE B N 1
ATOM 3135 C CA . ILE B 1 59 ? -5.488 5.836 3.262 1 98.06 59 ILE B CA 1
ATOM 3136 C C . ILE B 1 59 ? -6.09 4.598 3.918 1 98.06 59 ILE B C 1
ATOM 3138 O O . ILE B 1 59 ? -6.977 4.703 4.77 1 98.06 59 ILE B O 1
ATOM 3142 N N . ARG B 1 60 ? -5.527 3.463 3.609 1 96 60 ARG B N 1
ATOM 3143 C CA . ARG B 1 60 ? -6.07 2.205 4.113 1 96 60 ARG B CA 1
ATOM 3144 C C . ARG B 1 60 ? -5.867 2.088 5.621 1 96 60 ARG B C 1
ATOM 3146 O O . ARG B 1 60 ? -6.754 1.621 6.336 1 96 60 ARG B O 1
ATOM 3153 N N . ASP B 1 61 ? -4.691 2.443 6.098 1 97.25 61 ASP B N 1
ATOM 3154 C CA . ASP B 1 61 ? -4.438 2.418 7.531 1 97.25 61 ASP B CA 1
ATOM 3155 C C . ASP B 1 61 ? -5.434 3.297 8.281 1 97.25 61 ASP B C 1
ATOM 3157 O O . ASP B 1 61 ? -5.938 2.91 9.344 1 97.25 61 ASP B O 1
ATOM 3161 N N . GLN B 1 62 ? -5.699 4.492 7.734 1 98.5 62 GLN B N 1
ATOM 3162 C CA . GLN B 1 62 ? -6.648 5.402 8.367 1 98.5 62 GLN B CA 1
ATOM 3163 C C . GLN B 1 62 ? -8.055 4.805 8.391 1 98.5 62 GLN B C 1
ATOM 3165 O O . GLN B 1 62 ? -8.742 4.871 9.406 1 98.5 62 GLN B O 1
ATOM 3170 N N . GLU B 1 63 ? -8.422 4.184 7.312 1 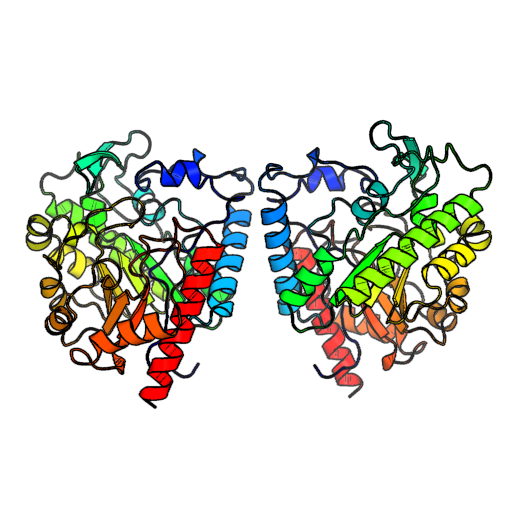96.88 63 GLU B N 1
ATOM 3171 C CA . GLU B 1 63 ? -9.727 3.527 7.238 1 96.88 63 GLU B CA 1
ATOM 3172 C C . GLU B 1 63 ? -9.812 2.365 8.227 1 96.88 63 GLU B C 1
ATOM 3174 O O . GLU B 1 63 ? -10.805 2.223 8.938 1 96.88 63 GLU B O 1
ATOM 3179 N N . ARG B 1 64 ? -8.789 1.547 8.234 1 94.69 64 ARG B N 1
ATOM 3180 C CA . ARG B 1 64 ? -8.742 0.391 9.125 1 94.69 64 ARG B CA 1
ATOM 3181 C C . ARG B 1 64 ? -8.797 0.823 10.586 1 94.69 64 ARG B C 1
ATOM 3183 O O . ARG B 1 64 ? -9.391 0.135 11.422 1 94.69 64 ARG B O 1
ATOM 3190 N N . ALA B 1 65 ? -8.188 1.93 10.898 1 97.62 65 ALA B N 1
ATOM 3191 C CA . ALA B 1 65 ? -8.188 2.451 12.258 1 97.62 65 ALA B CA 1
ATOM 3192 C C . ALA B 1 65 ? -9.57 2.98 12.641 1 97.62 65 ALA B C 1
ATOM 3194 O O . ALA B 1 65 ? -9.859 3.168 13.828 1 97.62 65 ALA B O 1
ATOM 3195 N N . GLY B 1 66 ? -10.391 3.311 11.641 1 97.44 66 GLY B N 1
ATOM 3196 C CA . GLY B 1 66 ? -11.75 3.756 11.906 1 97.44 66 GLY B CA 1
ATOM 3197 C C . GLY B 1 66 ? -11.922 5.258 11.789 1 97.44 66 GLY B C 1
ATOM 3198 O O . GLY B 1 66 ? -12.898 5.816 12.289 1 97.44 66 GLY B O 1
ATOM 3199 N N . LEU B 1 67 ? -10.984 5.945 11.148 1 98.44 67 LEU B N 1
ATOM 3200 C CA . LEU B 1 67 ? -11.094 7.395 11.016 1 98.44 67 LEU B CA 1
ATOM 3201 C C . LEU B 1 67 ? -12.211 7.77 10.055 1 98.44 67 LEU B C 1
ATOM 3203 O O . LEU B 1 67 ? -12.469 7.055 9.086 1 98.44 67 LEU B O 1
ATOM 3207 N N . ASP B 1 68 ? -12.836 8.883 10.258 1 98.25 68 ASP B N 1
ATOM 3208 C CA . ASP B 1 68 ? -13.977 9.344 9.484 1 98.25 68 ASP B CA 1
ATOM 3209 C C . ASP B 1 68 ? -13.539 10.266 8.344 1 98.25 68 ASP B C 1
ATOM 3211 O O . ASP B 1 68 ? -14.156 10.266 7.277 1 98.25 68 ASP B O 1
ATOM 3215 N N . ILE B 1 69 ? -12.594 11.078 8.555 1 98.62 69 ILE B N 1
ATOM 3216 C CA . ILE B 1 69 ? -12.039 12.023 7.594 1 98.62 69 ILE B CA 1
ATOM 3217 C C . ILE B 1 69 ? -10.602 11.633 7.25 1 98.62 69 ILE B C 1
ATOM 3219 O O . ILE B 1 69 ? -9.742 11.562 8.133 1 98.62 69 ILE B O 1
ATOM 3223 N N . ILE B 1 70 ? -10.359 11.398 5.977 1 98.75 70 ILE B N 1
ATOM 3224 C CA . ILE B 1 70 ? -9.109 10.781 5.535 1 98.75 70 ILE B CA 1
ATOM 3225 C C . ILE B 1 70 ? -8.203 11.844 4.91 1 98.75 70 ILE B C 1
ATOM 3227 O O . ILE B 1 70 ? -8.664 12.688 4.145 1 98.75 70 ILE B O 1
ATOM 3231 N N . THR B 1 71 ? -6.969 11.836 5.262 1 98.75 71 THR B N 1
ATOM 3232 C CA . THR B 1 71 ? -5.961 12.664 4.613 1 98.75 71 THR B CA 1
ATOM 3233 C C . THR B 1 71 ? -5.043 11.82 3.732 1 98.75 71 THR B C 1
ATOM 3235 O O . THR B 1 71 ? -5.133 10.586 3.74 1 98.75 71 THR B O 1
ATOM 3238 N N . ASP B 1 72 ? -4.145 12.461 2.963 1 98.25 72 ASP B N 1
ATOM 3239 C CA . ASP B 1 72 ? -3.189 11.719 2.139 1 98.25 72 ASP B CA 1
ATOM 3240 C C . ASP B 1 72 ? -1.953 11.328 2.945 1 98.25 72 ASP B C 1
ATOM 3242 O O . ASP B 1 72 ? -1.007 10.758 2.4 1 98.25 72 ASP B O 1
ATOM 3246 N N . GLY B 1 73 ? -1.986 11.727 4.223 1 98.12 73 GLY B N 1
ATOM 3247 C CA . GLY B 1 73 ? -0.882 11.406 5.113 1 98.12 73 GLY B CA 1
ATOM 3248 C C . GLY B 1 73 ? 0.389 12.164 4.781 1 98.12 73 GLY B C 1
ATOM 3249 O O . GLY B 1 73 ? 1.435 11.93 5.391 1 98.12 73 GLY B O 1
ATOM 3250 N N . GLU B 1 74 ? 0.382 13.031 3.762 1 97.31 74 GLU B N 1
ATOM 3251 C CA . GLU B 1 74 ? 1.517 13.812 3.285 1 97.31 74 GLU B CA 1
ATOM 3252 C C . GLU B 1 74 ? 2.672 12.914 2.857 1 97.31 74 GLU B C 1
ATOM 3254 O O . GLU B 1 74 ? 3.83 13.188 3.184 1 97.31 74 GLU B O 1
ATOM 3259 N N . MET B 1 75 ? 2.348 11.859 2.172 1 97.38 75 MET B N 1
ATOM 3260 C CA . MET B 1 75 ? 3.332 10.859 1.777 1 97.38 75 MET B CA 1
ATOM 3261 C C . MET B 1 75 ? 4.258 11.398 0.693 1 97.38 75 MET B C 1
ATOM 3263 O O . MET B 1 75 ? 5.355 10.883 0.493 1 97.38 75 MET B O 1
ATOM 3267 N N . ARG B 1 76 ? 3.824 12.5 0.009 1 95.44 76 ARG B N 1
ATOM 3268 C CA . ARG B 1 76 ? 4.547 13.016 -1.147 1 95.44 76 ARG B CA 1
ATOM 3269 C C . ARG B 1 76 ? 5.438 14.188 -0.753 1 95.44 76 ARG B C 1
ATOM 3271 O O . ARG B 1 76 ? 6.078 14.805 -1.608 1 95.44 76 ARG B O 1
ATOM 3278 N N . ARG B 1 77 ? 5.441 14.453 0.589 1 92.69 77 ARG B N 1
ATOM 3279 C CA . ARG B 1 77 ? 6.082 15.688 1.038 1 92.69 77 ARG B CA 1
ATOM 3280 C C . ARG B 1 77 ? 7.172 15.391 2.062 1 92.69 77 ARG B C 1
ATOM 3282 O O . ARG B 1 77 ? 6.988 14.562 2.955 1 92.69 77 ARG B O 1
ATOM 3289 N N . GLU B 1 78 ? 8.273 16.125 1.929 1 89.69 78 GLU B N 1
ATOM 3290 C CA . GLU B 1 78 ? 9.297 16.047 2.967 1 89.69 78 GLU B CA 1
ATOM 3291 C C . GLU B 1 78 ? 8.836 16.75 4.242 1 89.69 78 GLU B C 1
ATOM 3293 O O . GLU B 1 78 ? 9.227 16.359 5.344 1 89.69 78 GLU B O 1
ATOM 3298 N N . SER B 1 79 ? 8.094 17.734 3.979 1 88.88 79 SER B N 1
ATOM 3299 C CA . SER B 1 79 ? 7.531 18.516 5.074 1 88.88 79 SER B CA 1
ATOM 3300 C C . SER B 1 79 ? 6.172 19.109 4.695 1 88.88 79 SER B C 1
ATOM 3302 O O . SER B 1 79 ? 5.793 19.094 3.523 1 88.88 79 SER B O 1
ATOM 3304 N N . TYR B 1 80 ? 5.496 19.625 5.699 1 87.88 80 TYR B N 1
ATOM 3305 C CA . TYR B 1 80 ? 4.137 20.109 5.508 1 87.88 80 TYR B CA 1
ATOM 3306 C C . TYR B 1 80 ? 4.129 21.344 4.598 1 87.88 80 TYR B C 1
ATOM 3308 O O . TYR B 1 80 ? 3.104 21.656 3.992 1 87.88 80 TYR B O 1
ATOM 3316 N N . SER B 1 81 ? 5.285 21.953 4.379 1 88.5 81 SER B N 1
ATOM 3317 C CA . SER B 1 81 ? 5.219 23.266 3.729 1 88.5 81 SER B CA 1
ATOM 3318 C C . SER B 1 81 ? 5.988 23.266 2.412 1 88.5 81 SER B C 1
ATOM 3320 O O . SER B 1 81 ? 5.664 24.031 1.497 1 88.5 81 SER B O 1
ATOM 3322 N N . ASN B 1 82 ? 6.938 22.5 2.24 1 87.62 82 ASN B N 1
ATOM 3323 C CA . ASN B 1 82 ? 7.961 22.719 1.224 1 87.62 82 ASN B CA 1
ATOM 3324 C C . ASN B 1 82 ? 7.414 22.484 -0.181 1 87.62 82 ASN B C 1
ATOM 3326 O O . ASN B 1 82 ? 7.805 23.172 -1.128 1 87.62 82 ASN B O 1
ATOM 3330 N N . ARG B 1 83 ? 6.535 21.562 -0.251 1 89.25 83 ARG B N 1
ATOM 3331 C CA . ARG B 1 83 ? 6.035 21.25 -1.586 1 89.25 83 ARG B CA 1
ATOM 3332 C C . ARG B 1 83 ? 5.371 22.469 -2.221 1 89.25 83 ARG B C 1
ATOM 3334 O O . ARG B 1 83 ? 5.633 22.781 -3.381 1 89.25 83 ARG B O 1
ATOM 3341 N N . PHE B 1 84 ? 4.551 23.125 -1.461 1 95.31 84 PHE B N 1
ATOM 3342 C CA . PHE B 1 84 ? 3.852 24.281 -1.977 1 95.31 84 PHE B CA 1
ATOM 3343 C C . PHE B 1 84 ? 4.773 25.5 -2.006 1 95.31 84 PHE B C 1
ATOM 3345 O O . PHE B 1 84 ? 4.848 26.203 -3.014 1 95.31 84 PHE B O 1
ATOM 3352 N N . ALA B 1 85 ? 5.516 25.688 -0.958 1 93.75 85 ALA B N 1
ATOM 3353 C CA . ALA B 1 85 ? 6.34 26.875 -0.79 1 93.75 85 ALA B CA 1
ATOM 3354 C C . ALA B 1 85 ? 7.387 26.984 -1.896 1 93.75 85 ALA B C 1
ATOM 3356 O O . ALA B 1 85 ? 7.758 28.078 -2.305 1 93.75 85 ALA B O 1
ATOM 3357 N N . THR B 1 86 ? 7.832 25.875 -2.41 1 92.88 86 THR B N 1
ATOM 3358 C CA . THR B 1 86 ? 8.922 25.875 -3.381 1 92.88 86 THR B CA 1
ATOM 3359 C C . THR B 1 86 ? 8.383 25.812 -4.805 1 92.88 86 THR B C 1
ATOM 3361 O O . THR B 1 86 ? 9.148 25.766 -5.766 1 92.88 86 THR B O 1
ATOM 3364 N N . ALA B 1 87 ? 7.109 25.844 -4.949 1 94.75 87 ALA B N 1
ATOM 3365 C CA . ALA B 1 87 ? 6.496 25.75 -6.273 1 94.75 87 ALA B CA 1
ATOM 3366 C C . ALA B 1 87 ? 6.047 27.125 -6.77 1 94.75 87 ALA B C 1
ATOM 3368 O O . ALA B 1 87 ? 5.43 27.234 -7.828 1 94.75 87 ALA B O 1
ATOM 3369 N N . LEU B 1 88 ? 6.375 28.172 -6.082 1 96.81 88 LEU B N 1
ATOM 3370 C CA . LEU B 1 88 ? 5.855 29.516 -6.355 1 96.81 88 LEU B CA 1
ATOM 3371 C C . LEU B 1 88 ? 6.863 30.328 -7.148 1 96.81 88 LEU B C 1
ATOM 3373 O O . LEU B 1 88 ? 8.07 30.109 -7.043 1 96.81 88 LEU B O 1
ATOM 3377 N N . GLU B 1 89 ? 6.316 31.234 -8 1 96.94 89 GLU B N 1
ATOM 3378 C CA . GLU B 1 89 ? 7.152 32.281 -8.609 1 96.94 89 GLU B CA 1
ATOM 3379 C C . GLU B 1 89 ? 7.746 33.188 -7.547 1 96.94 89 GLU B C 1
ATOM 3381 O O . GLU B 1 89 ? 7.16 33.375 -6.48 1 96.94 89 GLU B O 1
ATOM 3386 N N . GLY B 1 90 ? 8.945 33.719 -7.82 1 97.38 90 GLY B N 1
ATOM 3387 C CA . GLY B 1 90 ? 9.562 34.688 -6.93 1 97.38 90 GLY B CA 1
ATOM 3388 C C . GLY B 1 90 ? 10.484 34.062 -5.906 1 97.38 90 GLY B C 1
ATOM 3389 O O . GLY B 1 90 ? 11.102 34.75 -5.098 1 97.38 90 GLY B O 1
ATOM 3390 N N . VAL B 1 91 ? 10.547 32.75 -5.867 1 94.94 91 VAL B N 1
ATOM 3391 C CA . VAL B 1 91 ? 11.367 32 -4.914 1 94.94 91 VAL B CA 1
ATOM 3392 C C . VAL B 1 91 ? 12.625 31.469 -5.605 1 94.94 91 VAL B C 1
ATOM 3394 O O . VAL B 1 91 ? 12.539 30.844 -6.656 1 94.94 91 VAL B O 1
ATOM 3397 N N . ASP B 1 92 ? 13.805 31.766 -5.074 1 93.31 92 ASP B N 1
ATOM 3398 C CA . ASP B 1 92 ? 15.078 31.25 -5.559 1 93.31 92 ASP B CA 1
ATOM 3399 C C . ASP B 1 92 ? 15.453 29.938 -4.855 1 93.31 92 ASP B C 1
ATOM 3401 O O . ASP B 1 92 ? 16.031 29.969 -3.764 1 93.31 92 ASP B O 1
ATOM 3405 N N . LEU B 1 93 ? 15.258 28.906 -5.438 1 85.12 93 LEU B N 1
ATOM 3406 C CA . LEU B 1 93 ? 15.453 27.594 -4.832 1 85.12 93 LEU B CA 1
ATOM 3407 C C . LEU B 1 93 ? 16.922 27.172 -4.922 1 85.12 93 LEU B C 1
ATOM 3409 O O . LEU B 1 93 ? 17.375 26.344 -4.133 1 85.12 93 LEU B O 1
ATOM 3413 N N . ASP B 1 94 ? 17.578 27.688 -5.879 1 89.69 94 ASP B N 1
ATOM 3414 C CA . ASP B 1 94 ? 18.969 27.312 -6.098 1 89.69 94 ASP B CA 1
ATOM 3415 C C . ASP B 1 94 ? 19.891 27.953 -5.043 1 89.69 94 ASP B C 1
ATOM 3417 O O . ASP B 1 94 ? 20.938 27.406 -4.727 1 89.69 94 ASP B O 1
ATOM 3421 N N . ASN B 1 95 ? 19.469 29.031 -4.598 1 93 95 ASN B N 1
ATOM 3422 C CA . ASN B 1 95 ? 20.203 29.75 -3.561 1 93 95 ASN B CA 1
ATOM 3423 C C . ASN B 1 95 ? 19.344 29.953 -2.314 1 93 95 ASN B C 1
ATOM 3425 O O . ASN B 1 95 ? 18.828 31.047 -2.092 1 93 95 ASN B O 1
ATOM 3429 N N . PRO B 1 96 ? 19.328 28.953 -1.481 1 91.44 96 PRO B N 1
ATOM 3430 C CA . PRO B 1 96 ? 18.484 29.062 -0.297 1 91.44 96 PRO B CA 1
ATOM 3431 C C . PRO B 1 96 ? 18.938 30.156 0.66 1 91.44 96 PRO B C 1
ATOM 3433 O O . PRO B 1 96 ? 20.109 30.531 0.651 1 91.44 96 PRO B O 1
ATOM 3436 N N . GLY B 1 97 ? 18.016 30.734 1.336 1 93.31 97 GLY B N 1
ATOM 3437 C CA . GLY B 1 97 ? 18.312 31.672 2.402 1 93.31 97 GLY B CA 1
ATOM 3438 C C . GLY B 1 97 ? 18.375 31.031 3.771 1 93.31 97 GLY B C 1
ATOM 3439 O O . GLY B 1 97 ? 18.578 29.812 3.883 1 93.31 97 GLY B O 1
ATOM 3440 N N . THR B 1 98 ? 18.375 31.875 4.758 1 91.31 98 THR B N 1
ATOM 3441 C CA . THR B 1 98 ? 18.391 31.406 6.141 1 91.31 98 THR B CA 1
ATOM 3442 C C . THR B 1 98 ? 17.359 32.156 6.977 1 91.31 98 THR B C 1
ATOM 3444 O O . THR B 1 98 ? 17.141 33.344 6.797 1 91.31 98 THR B O 1
ATOM 3447 N N . ALA B 1 99 ? 16.641 31.438 7.762 1 86.12 99 ALA B N 1
ATOM 3448 C CA . ALA B 1 99 ? 15.703 32.031 8.719 1 86.12 99 ALA B CA 1
ATOM 3449 C C . ALA B 1 99 ? 15.75 31.281 10.055 1 86.12 99 ALA B C 1
ATOM 3451 O O . ALA B 1 99 ? 16.109 30.109 10.109 1 86.12 99 ALA B O 1
ATOM 3452 N N . LEU B 1 100 ? 15.422 32 11.094 1 81.88 100 LEU B N 1
ATOM 3453 C CA . LEU B 1 100 ? 15.383 31.391 12.414 1 81.88 100 LEU B CA 1
ATOM 3454 C C . LEU B 1 100 ? 14.148 30.516 12.57 1 81.88 100 LEU B C 1
ATOM 3456 O O . LEU B 1 100 ? 13.031 30.938 12.25 1 81.88 100 LEU B O 1
ATOM 3460 N N . ASP B 1 101 ? 14.336 29.344 13.016 1 79.12 101 ASP B N 1
ATOM 3461 C CA . ASP B 1 101 ? 13.195 28.469 13.258 1 79.12 101 ASP B CA 1
ATOM 3462 C C . ASP B 1 101 ? 12.531 28.781 14.594 1 79.12 101 ASP B C 1
ATOM 3464 O O . ASP B 1 101 ? 12.867 29.781 15.242 1 79.12 101 ASP B O 1
ATOM 3468 N N . ARG B 1 102 ? 11.492 28.047 14.938 1 75.19 102 ARG B N 1
ATOM 3469 C CA . ARG B 1 102 ? 10.68 28.328 16.109 1 75.19 102 ARG B CA 1
ATOM 3470 C C . ARG B 1 102 ? 11.5 28.172 17.391 1 75.19 102 ARG B C 1
ATOM 3472 O O . ARG B 1 102 ? 11.125 28.703 18.438 1 75.19 102 ARG B O 1
ATOM 3479 N N . SER B 1 103 ? 12.625 27.469 17.219 1 71.75 103 SER B N 1
ATOM 3480 C CA . SER B 1 103 ? 13.508 27.266 18.359 1 71.75 103 SER B CA 1
ATOM 3481 C C . SER B 1 103 ? 14.641 28.297 18.359 1 71.75 103 SER B C 1
ATOM 3483 O O . SER B 1 103 ? 15.508 28.266 19.234 1 71.75 103 SER B O 1
ATOM 3485 N N . GLY B 1 104 ? 14.727 29.062 17.391 1 73.5 104 GLY B N 1
ATOM 3486 C CA . GLY B 1 104 ? 15.719 30.125 17.344 1 73.5 104 GLY B CA 1
ATOM 3487 C C . GLY B 1 104 ? 17 29.719 16.625 1 73.5 104 GLY B C 1
ATOM 3488 O O . GLY B 1 104 ? 18.016 30.391 16.75 1 73.5 104 GLY B O 1
ATOM 3489 N N . HIS B 1 105 ? 16.984 28.625 15.914 1 80.5 105 HIS B N 1
ATOM 3490 C CA . HIS B 1 105 ? 18.156 28.188 15.164 1 80.5 105 HIS B CA 1
ATOM 3491 C C . HIS B 1 105 ? 18.016 28.484 13.68 1 80.5 105 HIS B C 1
ATOM 3493 O O . HIS B 1 105 ? 16.922 28.375 13.125 1 80.5 105 HIS B O 1
ATOM 3499 N N . PRO B 1 106 ? 1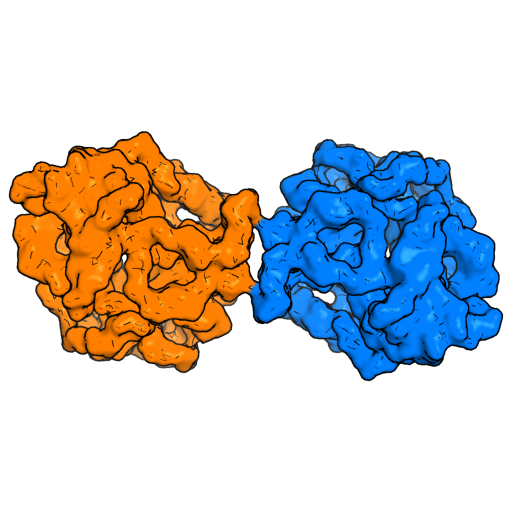9.141 28.812 13.117 1 84.75 106 PRO B N 1
ATOM 3500 C CA . PRO B 1 106 ? 19.094 29.094 11.68 1 84.75 106 PRO B CA 1
ATOM 3501 C C . PRO B 1 106 ? 18.844 27.828 10.852 1 84.75 106 PRO B C 1
ATOM 3503 O O . PRO B 1 106 ? 19.438 26.781 11.117 1 84.75 106 PRO B O 1
ATOM 3506 N N . ASN B 1 107 ? 17.938 27.922 9.969 1 87.12 107 ASN B N 1
ATOM 3507 C CA . ASN B 1 107 ? 17.594 26.844 9.055 1 87.12 107 ASN B CA 1
ATOM 3508 C C . ASN B 1 107 ? 17.516 27.328 7.609 1 87.12 107 ASN B C 1
ATOM 3510 O O . ASN B 1 107 ? 17.125 28.469 7.359 1 87.12 107 ASN B O 1
ATOM 3514 N N . PRO B 1 108 ? 17.969 26.422 6.723 1 89.31 108 PRO B N 1
ATOM 3515 C CA . PRO B 1 108 ? 17.797 26.797 5.32 1 89.31 108 PRO B CA 1
ATOM 3516 C C . PRO B 1 108 ? 16.312 26.953 4.938 1 89.31 108 PRO B C 1
ATOM 3518 O O . PRO B 1 108 ? 15.492 26.109 5.281 1 89.31 108 PRO B O 1
ATOM 3521 N N . VAL B 1 109 ? 16.016 28.047 4.297 1 92.31 109 VAL B N 1
ATOM 3522 C CA . VAL B 1 109 ? 14.656 28.344 3.883 1 92.31 109 VAL B CA 1
ATOM 3523 C C . VAL B 1 109 ? 14.656 28.891 2.457 1 92.31 109 VAL B C 1
ATOM 3525 O O . VAL B 1 109 ? 15.711 29.25 1.927 1 92.31 109 VAL B O 1
ATOM 3528 N N . PRO B 1 110 ? 13.492 28.922 1.789 1 93.38 110 PRO B N 1
ATOM 3529 C CA . PRO B 1 110 ? 13.398 29.578 0.476 1 93.38 110 PRO B CA 1
ATOM 3530 C C . PRO B 1 110 ? 13.789 31.047 0.517 1 93.38 110 PRO B C 1
ATOM 3532 O O . PRO B 1 110 ? 13.461 31.75 1.476 1 93.38 110 PRO B O 1
ATOM 3535 N N . ARG B 1 111 ? 14.477 31.484 -0.529 1 96.06 111 ARG B N 1
ATOM 3536 C CA . ARG B 1 111 ? 14.82 32.906 -0.68 1 96.06 111 ARG B CA 1
ATOM 3537 C C . ARG B 1 111 ? 13.883 33.594 -1.658 1 96.06 111 ARG B C 1
ATOM 3539 O O . ARG B 1 111 ? 13.742 33.156 -2.807 1 96.06 111 ARG B O 1
ATOM 3546 N N . VAL B 1 112 ? 13.188 34.656 -1.165 1 97.62 112 VAL B N 1
ATOM 3547 C CA . VAL B 1 112 ? 12.258 35.406 -2.002 1 97.62 112 VAL B CA 1
ATOM 3548 C C . VAL B 1 112 ? 12.992 36.531 -2.713 1 97.62 112 VAL B C 1
ATOM 3550 O O . VAL B 1 112 ? 13.438 37.469 -2.072 1 97.62 112 VAL B O 1
ATOM 3553 N N . THR B 1 113 ? 13.117 36.438 -4.008 1 97.69 113 THR B N 1
ATOM 3554 C CA . THR B 1 113 ? 13.883 37.406 -4.785 1 97.69 113 THR B CA 1
ATOM 3555 C C . THR B 1 113 ? 12.992 38.094 -5.812 1 97.69 113 THR B C 1
ATOM 3557 O O . THR B 1 113 ? 13.477 38.875 -6.637 1 97.69 113 THR B O 1
ATOM 3560 N N . GLY B 1 114 ? 11.797 37.781 -5.832 1 97.75 114 GLY B N 1
ATOM 3561 C CA . GLY B 1 114 ? 10.773 38.375 -6.684 1 97.75 114 GLY B CA 1
ATOM 3562 C C . GLY B 1 114 ? 9.383 38.281 -6.098 1 97.75 114 GLY B C 1
ATOM 3563 O O . GLY B 1 114 ? 9.195 37.781 -4.988 1 97.75 114 GLY B O 1
ATOM 3564 N N . ARG B 1 115 ? 8.414 38.844 -6.863 1 97.88 115 ARG B N 1
ATOM 3565 C CA . ARG B 1 115 ? 7.039 38.812 -6.371 1 97.88 115 ARG B CA 1
ATOM 3566 C C . ARG B 1 115 ? 6.496 37.406 -6.309 1 97.88 115 ARG B C 1
ATOM 3568 O O . ARG B 1 115 ? 6.625 36.625 -7.266 1 97.88 115 ARG B O 1
ATOM 3575 N N . ILE B 1 116 ? 5.871 37.031 -5.215 1 98.12 116 ILE B N 1
ATOM 3576 C CA . ILE B 1 116 ? 5.301 35.719 -5 1 98.12 116 ILE B CA 1
ATOM 3577 C C . ILE B 1 116 ? 4.004 35.594 -5.793 1 98.12 116 ILE B C 1
ATOM 3579 O O . ILE B 1 116 ? 3.113 36.438 -5.691 1 98.12 116 ILE B O 1
ATOM 3583 N N . ARG B 1 117 ? 3.936 34.625 -6.59 1 97.31 117 ARG B N 1
ATOM 3584 C CA . ARG B 1 117 ? 2.736 34.281 -7.344 1 97.31 117 ARG B CA 1
ATOM 3585 C C . ARG B 1 117 ? 2.648 32.75 -7.57 1 97.31 117 ARG B C 1
ATOM 3587 O O . ARG B 1 117 ? 3.668 32.094 -7.758 1 97.31 117 ARG B O 1
ATOM 3594 N N . ARG B 1 118 ? 1.459 32.312 -7.453 1 97.62 118 ARG B N 1
ATOM 3595 C CA . ARG B 1 118 ? 1.227 30.922 -7.801 1 97.62 118 ARG B CA 1
ATOM 3596 C C . ARG B 1 118 ? 1.169 30.734 -9.312 1 97.62 118 ARG B C 1
ATOM 3598 O O . ARG B 1 118 ? 0.503 31.5 -10.016 1 97.62 118 ARG B O 1
ATOM 3605 N N . MET B 1 119 ? 1.814 29.719 -9.883 1 96.94 119 MET B N 1
ATOM 3606 C CA . MET B 1 119 ? 1.921 29.5 -11.32 1 96.94 119 MET B CA 1
ATOM 3607 C C . MET B 1 119 ? 0.954 28.422 -11.789 1 96.94 119 MET B C 1
ATOM 3609 O O . MET B 1 119 ? 0.538 28.406 -12.945 1 96.94 119 MET B O 1
ATOM 3613 N N . HIS B 1 120 ? 0.623 27.484 -11 1 97.44 120 HIS B N 1
ATOM 3614 C CA . HIS B 1 120 ? -0.256 26.359 -11.289 1 97.44 120 HIS B CA 1
ATOM 3615 C C . HIS B 1 120 ? -0.782 25.719 -10.008 1 97.44 120 HIS B C 1
ATOM 3617 O O . HIS B 1 120 ? -0.315 26.047 -8.914 1 97.44 120 HIS B O 1
ATOM 3623 N N . ALA B 1 121 ? -1.816 24.938 -10.156 1 97.94 121 ALA B N 1
ATOM 3624 C CA . ALA B 1 121 ? -2.279 24.141 -9.016 1 97.94 121 ALA B CA 1
ATOM 3625 C C . ALA B 1 121 ? -1.213 23.156 -8.562 1 97.94 121 ALA B C 1
ATOM 3627 O O . ALA B 1 121 ? -0.748 22.328 -9.359 1 97.94 121 ALA B O 1
ATOM 3628 N N . VAL B 1 122 ? -0.835 23.234 -7.363 1 97.56 122 VAL B N 1
ATOM 3629 C CA . VAL B 1 122 ? 0.3 22.453 -6.879 1 97.56 122 VAL B CA 1
ATOM 3630 C C . VAL B 1 122 ? -0.183 21.094 -6.375 1 97.56 122 VAL B C 1
ATOM 3632 O O . VAL B 1 122 ? 0.428 20.062 -6.668 1 97.56 122 VAL B O 1
ATOM 3635 N N . GLU B 1 123 ? -1.308 21.047 -5.633 1 97.94 123 GLU B N 1
ATOM 3636 C CA . GLU B 1 123 ? -1.704 19.812 -4.945 1 97.94 123 GLU B CA 1
ATOM 3637 C C . GLU B 1 123 ? -3.029 19.281 -5.484 1 97.94 123 GLU B C 1
ATOM 3639 O O . GLU B 1 123 ? -3.643 18.406 -4.879 1 97.94 123 GLU B O 1
ATOM 3644 N N . ALA B 1 124 ? -3.553 19.828 -6.566 1 98.44 124 ALA B N 1
ATOM 3645 C CA . ALA B 1 124 ? -4.836 19.406 -7.117 1 98.44 124 ALA B CA 1
ATOM 3646 C C . ALA B 1 124 ? -4.816 17.922 -7.461 1 98.44 124 ALA B C 1
ATOM 3648 O O . ALA B 1 124 ? -5.77 17.188 -7.172 1 98.44 124 ALA B O 1
ATOM 3649 N N . ASP B 1 125 ? -3.736 17.484 -8.102 1 97.75 125 ASP B N 1
ATOM 3650 C CA . ASP B 1 125 ? -3.625 16.078 -8.477 1 97.75 125 ASP B CA 1
ATOM 3651 C C . ASP B 1 125 ? -3.57 15.188 -7.238 1 97.75 125 ASP B C 1
ATOM 3653 O O . ASP B 1 125 ? -4.066 14.062 -7.262 1 97.75 125 ASP B O 1
ATOM 3657 N N . ASP B 1 126 ? -2.945 15.672 -6.176 1 97.81 126 ASP B N 1
ATOM 3658 C CA . ASP B 1 126 ? -2.943 14.938 -4.914 1 97.81 126 ASP B CA 1
ATOM 3659 C C . ASP B 1 126 ? -4.367 14.711 -4.406 1 97.81 126 ASP B C 1
ATOM 3661 O O . ASP B 1 126 ? -4.699 13.617 -3.938 1 97.81 126 ASP B O 1
ATOM 3665 N N . VAL B 1 127 ? -5.203 15.727 -4.527 1 98.69 127 VAL B N 1
ATOM 3666 C CA . VAL B 1 127 ? -6.586 15.656 -4.062 1 98.69 127 VAL B CA 1
ATOM 3667 C C . VAL B 1 127 ? -7.371 14.68 -4.941 1 98.69 127 VAL B C 1
ATOM 3669 O O . VAL B 1 127 ? -8.141 13.867 -4.434 1 98.69 127 VAL B O 1
ATOM 3672 N N . ARG B 1 128 ? -7.203 14.766 -6.219 1 98.56 128 ARG B N 1
ATOM 3673 C CA . ARG B 1 128 ? -7.898 13.859 -7.121 1 98.56 128 ARG B CA 1
ATOM 3674 C C . ARG B 1 128 ? -7.539 12.406 -6.82 1 98.56 128 ARG B C 1
ATOM 3676 O O . ARG B 1 128 ? -8.406 11.531 -6.84 1 98.56 128 ARG B O 1
ATOM 3683 N N . PHE B 1 129 ? -6.262 12.156 -6.578 1 98.19 129 PHE B N 1
ATOM 3684 C CA . PHE B 1 129 ? -5.805 10.82 -6.211 1 98.19 129 PHE B CA 1
ATOM 3685 C C . PHE B 1 129 ? -6.465 10.359 -4.918 1 98.19 129 PHE B C 1
ATOM 3687 O O . PHE B 1 129 ? -6.934 9.219 -4.824 1 98.19 129 PHE B O 1
ATOM 3694 N N . LEU B 1 130 ? -6.438 11.234 -3.963 1 98.25 130 LEU B N 1
ATOM 3695 C CA . LEU B 1 130 ? -7.062 10.938 -2.678 1 98.25 130 LEU B CA 1
ATOM 3696 C C . LEU B 1 130 ? -8.539 10.617 -2.854 1 98.25 130 LEU B C 1
ATOM 3698 O O . LEU B 1 130 ? -9.023 9.602 -2.34 1 98.25 130 LEU B O 1
ATOM 3702 N N . ARG B 1 131 ? -9.281 11.422 -3.58 1 98.19 131 ARG B N 1
ATOM 3703 C CA . ARG B 1 131 ? -10.711 11.242 -3.822 1 98.19 131 ARG B CA 1
ATOM 3704 C C . ARG B 1 131 ? -10.984 9.93 -4.547 1 98.19 131 ARG B C 1
ATOM 3706 O O . ARG B 1 131 ? -11.938 9.219 -4.223 1 98.19 131 ARG B O 1
ATOM 3713 N N . ALA B 1 132 ? -10.125 9.586 -5.422 1 96.38 132 ALA B N 1
ATOM 3714 C CA . ALA B 1 132 ? -10.312 8.383 -6.23 1 96.38 132 ALA B CA 1
ATOM 3715 C C . ALA B 1 132 ? -10.117 7.121 -5.395 1 96.38 132 ALA B C 1
ATOM 3717 O O . ALA B 1 132 ? -10.492 6.023 -5.812 1 96.38 132 ALA B O 1
ATOM 3718 N N . ASN B 1 133 ? -9.57 7.262 -4.195 1 96.5 133 ASN B N 1
ATOM 3719 C CA . ASN B 1 133 ? -9.148 6.047 -3.502 1 96.5 133 ASN B CA 1
ATOM 3720 C C . ASN B 1 133 ? -9.844 5.91 -2.148 1 96.5 133 ASN B C 1
ATOM 3722 O O . ASN B 1 133 ? -9.469 5.062 -1.338 1 96.5 133 ASN B O 1
ATOM 3726 N N . THR B 1 134 ? -10.883 6.715 -1.871 1 96.56 134 THR B N 1
ATOM 3727 C CA . THR B 1 134 ? -11.719 6.551 -0.685 1 96.56 134 THR B CA 1
ATOM 3728 C C . THR B 1 134 ? -13.094 7.176 -0.9 1 96.56 134 THR B C 1
ATOM 3730 O O . THR B 1 134 ? -13.227 8.172 -1.617 1 96.56 134 THR B O 1
ATOM 3733 N N . ASP B 1 135 ? -14.062 6.652 -0.25 1 95.5 135 ASP B N 1
ATOM 3734 C CA . ASP B 1 135 ? -15.414 7.191 -0.318 1 95.5 135 ASP B CA 1
ATOM 3735 C C . ASP B 1 135 ? -15.719 8.055 0.9 1 95.5 135 ASP B C 1
ATOM 3737 O O . ASP B 1 135 ? -16.797 8.648 0.992 1 95.5 135 ASP B O 1
ATOM 3741 N N . ARG B 1 136 ? -14.812 8.156 1.84 1 97.5 136 ARG B N 1
ATOM 3742 C CA . ARG B 1 136 ? -14.984 8.977 3.033 1 97.5 136 ARG B CA 1
ATOM 3743 C C . ARG B 1 136 ? -14.656 10.438 2.75 1 97.5 136 ARG B C 1
ATOM 3745 O O . ARG B 1 136 ? -14.172 10.766 1.664 1 97.5 136 ARG B O 1
ATOM 3752 N N . ARG B 1 137 ? -15.016 11.273 3.662 1 98.12 137 ARG B N 1
ATOM 3753 C CA . ARG B 1 137 ? -14.609 12.672 3.547 1 98.12 137 ARG B CA 1
ATOM 3754 C C . ARG B 1 137 ? -13.094 12.805 3.523 1 98.12 137 ARG B C 1
ATOM 3756 O O . ARG B 1 137 ? -12.391 12.086 4.238 1 98.12 137 ARG B O 1
ATOM 3763 N N . ILE B 1 138 ? -12.641 13.711 2.666 1 98.69 138 ILE B N 1
ATOM 3764 C CA . ILE B 1 138 ? -11.188 13.859 2.557 1 98.69 138 ILE B CA 1
ATOM 3765 C C . ILE B 1 138 ? -10.781 15.273 2.949 1 98.69 138 ILE B C 1
ATOM 3767 O O . ILE B 1 138 ? -11.508 16.234 2.688 1 98.69 138 ILE B O 1
ATOM 3771 N N . LYS B 1 139 ? -9.625 15.398 3.576 1 98.75 139 LYS B N 1
ATOM 3772 C CA . LYS B 1 139 ? -9.008 16.656 4 1 98.75 139 LYS B CA 1
ATOM 3773 C C . LYS B 1 139 ? -7.59 16.781 3.457 1 98.75 139 LYS B C 1
ATOM 3775 O O . LYS B 1 139 ? -6.832 15.805 3.453 1 98.75 139 LYS B O 1
ATOM 3780 N N . ILE B 1 140 ? -7.254 17.891 2.916 1 98.62 140 ILE B N 1
ATOM 3781 C CA . ILE B 1 140 ? -5.914 18.203 2.434 1 98.62 140 ILE B CA 1
ATOM 3782 C C . ILE B 1 140 ? -5.383 19.438 3.15 1 98.62 140 ILE B C 1
ATOM 3784 O O . ILE B 1 140 ? -6.16 20.281 3.605 1 98.62 140 ILE B O 1
ATOM 3788 N N . THR B 1 141 ? -4.086 19.484 3.348 1 98.44 141 THR B N 1
ATOM 3789 C CA . THR B 1 141 ? -3.486 20.594 4.086 1 98.44 141 THR B CA 1
ATOM 3790 C C . THR B 1 141 ? -2.615 21.438 3.168 1 98.44 141 THR B C 1
ATOM 3792 O O . THR B 1 141 ? -2.025 20.938 2.213 1 98.44 141 THR B O 1
ATOM 3795 N N . VAL B 1 142 ? -2.549 22.688 3.436 1 98.06 142 VAL B N 1
ATOM 3796 C CA . VAL B 1 142 ? -1.639 23.641 2.797 1 98.06 142 VAL B CA 1
ATOM 3797 C C . VAL B 1 142 ? -0.977 24.516 3.855 1 98.06 142 VAL B C 1
ATOM 3799 O O . VAL B 1 142 ? -1.571 24.797 4.898 1 98.06 142 VAL B O 1
ATOM 3802 N N . PRO B 1 143 ? 0.286 24.906 3.592 1 97.38 143 PRO B N 1
ATOM 3803 C CA . PRO B 1 143 ? 0.889 25.859 4.523 1 97.38 143 PRO B CA 1
ATOM 3804 C C . PRO B 1 143 ? 0.225 27.234 4.473 1 97.38 143 PRO B C 1
ATOM 3806 O O . PRO B 1 143 ? -0.188 27.672 3.4 1 97.38 143 PRO B O 1
ATOM 3809 N N . GLY B 1 144 ? 0.145 27.859 5.57 1 98.06 144 GLY B N 1
ATOM 3810 C CA . GLY B 1 144 ? -0.477 29.172 5.645 1 98.06 144 GLY B CA 1
ATOM 3811 C C . GLY B 1 144 ? 0.422 30.281 5.148 1 98.06 144 GLY B C 1
ATOM 3812 O O . GLY B 1 144 ? 1.646 30.156 5.141 1 98.06 144 GLY B O 1
ATOM 3813 N N . PRO B 1 145 ? -0.228 31.359 4.703 1 98.44 145 PRO B N 1
ATOM 3814 C CA . PRO B 1 145 ? 0.548 32.469 4.16 1 98.44 145 PRO B CA 1
ATOM 3815 C C . PRO B 1 145 ? 1.473 33.094 5.195 1 98.44 145 PRO B C 1
ATOM 3817 O O . PRO B 1 145 ? 2.605 33.469 4.871 1 98.44 145 PRO B O 1
ATOM 3820 N N . PHE B 1 146 ? 1.053 33.281 6.426 1 98.06 146 PHE B N 1
ATOM 3821 C CA . PHE B 1 146 ? 1.908 33.875 7.445 1 98.06 146 PHE B CA 1
ATOM 3822 C C . PHE B 1 146 ? 3.086 32.938 7.766 1 98.06 146 PHE B C 1
ATOM 3824 O O . PHE B 1 146 ? 4.234 33.406 7.805 1 98.06 146 PHE B O 1
ATOM 3831 N N . THR B 1 147 ? 2.779 31.641 7.961 1 96.62 147 THR B N 1
ATOM 3832 C CA . THR B 1 147 ? 3.83 30.672 8.25 1 96.62 147 THR B CA 1
ATOM 3833 C C . THR B 1 147 ? 4.879 30.672 7.141 1 96.62 147 THR B C 1
ATOM 3835 O O . THR B 1 147 ? 6.082 30.719 7.414 1 96.62 147 THR B O 1
ATOM 3838 N N . MET B 1 148 ? 4.445 30.672 5.898 1 96.44 148 MET B N 1
ATOM 3839 C CA . MET B 1 148 ? 5.391 30.688 4.789 1 96.44 148 MET B CA 1
ATOM 3840 C C . MET B 1 148 ? 6.23 31.953 4.801 1 96.44 148 MET B C 1
ATOM 3842 O O . MET B 1 148 ? 7.43 31.922 4.523 1 96.44 148 MET B O 1
ATOM 3846 N N . SER B 1 149 ? 5.645 33.125 5.16 1 96.44 149 SER B N 1
ATOM 3847 C CA . SER B 1 149 ? 6.367 34.375 5.203 1 96.44 149 SER B CA 1
ATOM 3848 C C . SER B 1 149 ? 7.422 34.375 6.309 1 96.44 149 SER B C 1
ATOM 3850 O O . SER B 1 149 ? 8.445 35.062 6.199 1 96.44 149 SER B O 1
ATOM 3852 N N . GLN B 1 150 ? 7.152 33.562 7.402 1 94.38 150 GLN B N 1
ATOM 3853 C CA . GLN B 1 150 ? 8.086 33.5 8.523 1 94.38 150 GLN B CA 1
ATOM 3854 C C . GLN B 1 150 ? 9.203 32.5 8.227 1 94.38 150 GLN B C 1
ATOM 3856 O O . GLN B 1 150 ? 10.258 32.531 8.867 1 94.38 150 GLN B O 1
ATOM 3861 N N . GLN B 1 151 ? 8.938 31.609 7.25 1 92.69 151 GLN B N 1
ATOM 3862 C CA . GLN B 1 151 ? 9.883 30.562 6.891 1 92.69 151 GLN B CA 1
ATOM 3863 C C . GLN B 1 151 ? 10.547 30.844 5.547 1 92.69 151 GLN B C 1
ATOM 3865 O O . GLN B 1 151 ? 10.695 29.938 4.719 1 92.69 151 GLN B O 1
ATOM 3870 N N . ALA B 1 152 ? 10.836 32.031 5.285 1 93.94 152 ALA B N 1
ATOM 3871 C CA . ALA B 1 152 ? 11.516 32.5 4.07 1 93.94 152 ALA B CA 1
ATOM 3872 C C . ALA B 1 152 ? 12.438 33.656 4.363 1 93.94 152 ALA B C 1
ATOM 3874 O O . ALA B 1 152 ? 12.234 34.406 5.336 1 93.94 152 ALA B O 1
ATOM 3875 N N . GLN B 1 153 ? 13.5 33.719 3.609 1 95.12 153 GLN B N 1
ATOM 3876 C CA . GLN B 1 153 ? 14.289 34.938 3.598 1 95.12 153 GLN B CA 1
ATOM 3877 C C . GLN B 1 153 ? 13.75 35.938 2.576 1 95.12 153 GLN B C 1
ATOM 3879 O O . GLN B 1 153 ? 13.609 35.625 1.395 1 95.12 153 GLN B O 1
ATOM 3884 N N . ASN B 1 154 ? 13.398 37.125 3.033 1 96.62 154 ASN B N 1
ATOM 3885 C CA . ASN B 1 154 ? 12.805 38.156 2.18 1 96.62 154 ASN B CA 1
ATOM 3886 C C . ASN B 1 154 ? 13.867 39.094 1.61 1 96.62 154 ASN B C 1
ATOM 3888 O O . ASN B 1 154 ? 14.398 39.938 2.324 1 96.62 154 ASN B O 1
ATOM 3892 N N . ASP B 1 155 ? 14.164 38.969 0.376 1 97.38 155 ASP B N 1
ATOM 3893 C CA . ASP B 1 155 ? 15.133 39.844 -0.29 1 97.38 155 ASP B CA 1
ATOM 3894 C C . ASP B 1 155 ? 14.438 40.75 -1.3 1 97.38 155 ASP B C 1
ATOM 3896 O O . ASP B 1 155 ? 15.094 41.406 -2.117 1 97.38 155 ASP B O 1
ATOM 3900 N N . TRP B 1 156 ? 13.18 40.875 -1.302 1 97.69 156 TRP B N 1
ATOM 3901 C CA . TRP B 1 156 ? 12.484 41.562 -2.367 1 97.69 156 TRP B CA 1
ATOM 3902 C C . TRP B 1 156 ? 11.531 42.625 -1.793 1 97.69 156 TRP B C 1
ATOM 3904 O O . TRP B 1 156 ? 11.547 43.781 -2.205 1 97.69 156 TRP B O 1
ATOM 3914 N N . TYR B 1 157 ? 10.734 42.219 -0.864 1 97.94 157 TYR B N 1
ATOM 3915 C CA . TYR B 1 157 ? 9.68 43.094 -0.345 1 97.94 157 TYR B CA 1
ATOM 3916 C C . TYR B 1 157 ? 10.234 44.031 0.706 1 97.94 157 TYR B C 1
ATOM 3918 O O . TYR B 1 157 ? 11.023 43.625 1.567 1 97.94 157 TYR B O 1
ATOM 3926 N N . ASP B 1 158 ? 9.82 45.281 0.71 1 97.12 158 ASP B N 1
ATOM 3927 C CA . ASP B 1 158 ? 10.156 46.219 1.756 1 97.12 158 ASP B CA 1
ATOM 3928 C C . ASP B 1 158 ? 9.281 46.031 2.992 1 97.12 158 ASP B C 1
ATOM 3930 O O . ASP B 1 158 ? 9.75 46.188 4.121 1 97.12 158 ASP B O 1
ATOM 3934 N N . ASP B 1 159 ? 8.086 45.688 2.775 1 95.94 159 ASP B N 1
ATOM 3935 C CA . ASP B 1 159 ? 7.082 45.438 3.812 1 95.94 159 ASP B CA 1
ATOM 3936 C C . ASP B 1 159 ? 6.77 43.969 3.955 1 95.94 159 ASP B C 1
ATOM 3938 O O . ASP B 1 159 ? 6.227 43.344 3.035 1 95.94 159 ASP B O 1
ATOM 3942 N N . PRO B 1 160 ? 7.059 43.438 5.184 1 94.81 160 PRO B N 1
ATOM 3943 C CA . PRO B 1 160 ? 6.754 42 5.383 1 94.81 160 PRO B CA 1
ATOM 3944 C C . PRO B 1 160 ? 5.273 41.688 5.191 1 94.81 160 PRO B C 1
ATOM 3946 O O . PRO B 1 160 ? 4.93 40.594 4.746 1 94.81 160 PRO B O 1
ATOM 3949 N N . GLY B 1 161 ? 4.441 42.594 5.508 1 97.38 161 GLY B N 1
ATOM 3950 C CA . GLY B 1 161 ? 3.012 42.406 5.305 1 97.38 161 GLY B CA 1
ATOM 3951 C C . GLY B 1 161 ? 2.637 42.219 3.85 1 97.38 161 GLY B C 1
ATOM 3952 O O . GLY B 1 161 ? 1.706 41.469 3.533 1 97.38 161 GLY B O 1
ATOM 3953 N N . GLU B 1 162 ? 3.32 42.938 2.98 1 98 162 GLU B N 1
ATOM 3954 C CA . GLU B 1 162 ? 3.064 42.812 1.549 1 98 162 GLU B CA 1
ATOM 3955 C C . GLU B 1 162 ? 3.418 41.406 1.059 1 98 162 GLU B C 1
ATOM 3957 O O . GLU B 1 162 ? 2.695 40.844 0.244 1 98 162 GLU B O 1
ATOM 3962 N N . MET B 1 163 ? 4.551 40.875 1.496 1 98.06 163 MET B N 1
ATOM 3963 C CA . MET B 1 163 ? 4.926 39.531 1.154 1 98.06 163 MET B CA 1
ATOM 3964 C C . MET B 1 163 ? 3.865 38.531 1.619 1 98.06 163 MET B C 1
ATOM 3966 O O . MET B 1 163 ? 3.471 37.625 0.867 1 98.06 163 MET B O 1
ATOM 3970 N N . ALA B 1 164 ? 3.4 38.656 2.848 1 98.5 164 ALA B N 1
ATOM 3971 C CA . ALA B 1 164 ? 2.373 37.781 3.404 1 98.5 164 ALA B CA 1
ATOM 3972 C C . ALA B 1 164 ? 1.091 37.844 2.578 1 98.5 164 ALA B C 1
ATOM 3974 O O . ALA B 1 164 ? 0.423 36.844 2.377 1 98.5 164 ALA B O 1
ATOM 3975 N N . GLN B 1 165 ? 0.773 39.031 2.084 1 98.5 165 GLN B N 1
ATOM 3976 C CA . GLN B 1 165 ? -0.429 39.219 1.275 1 98.5 165 GLN B CA 1
ATOM 3977 C C . GLN B 1 165 ? -0.295 38.5 -0.065 1 98.5 165 GLN B C 1
ATOM 3979 O O . GLN B 1 165 ? -1.269 37.938 -0.579 1 98.5 165 GLN B O 1
ATOM 3984 N N . ASP B 1 166 ? 0.862 38.562 -0.659 1 98.62 166 ASP B N 1
ATOM 3985 C CA . ASP B 1 166 ? 1.082 37.844 -1.91 1 98.62 166 ASP B CA 1
ATOM 3986 C C . ASP B 1 166 ? 1.035 36.312 -1.691 1 98.62 166 ASP B C 1
ATOM 3988 O O . ASP B 1 166 ? 0.491 35.594 -2.518 1 98.62 166 ASP B O 1
ATOM 3992 N N . TYR B 1 167 ? 1.652 35.812 -0.594 1 98.56 167 TYR B N 1
ATOM 3993 C CA . TYR B 1 167 ? 1.478 34.406 -0.227 1 98.56 167 TYR B CA 1
ATOM 3994 C C . TYR B 1 167 ? 0.001 34.062 -0.064 1 98.56 167 TYR B C 1
ATOM 3996 O O . TYR B 1 167 ? -0.446 33 -0.487 1 98.56 167 TYR B O 1
ATOM 4004 N N . ALA B 1 168 ? -0.744 34.969 0.574 1 98.81 168 ALA B N 1
ATOM 4005 C CA . ALA B 1 168 ? -2.168 34.75 0.817 1 98.81 168 ALA B CA 1
ATOM 4006 C C . ALA B 1 168 ? -2.93 34.594 -0.494 1 98.81 168 ALA B C 1
ATOM 4008 O O . ALA B 1 168 ? -3.803 33.719 -0.608 1 98.81 168 ALA B O 1
ATOM 4009 N N . ALA B 1 169 ? -2.627 35.438 -1.429 1 98.75 169 ALA B N 1
ATOM 4010 C CA . ALA B 1 169 ? -3.254 35.312 -2.742 1 98.75 169 ALA B CA 1
ATOM 4011 C C . ALA B 1 169 ? -2.953 33.969 -3.381 1 98.75 169 ALA B C 1
ATOM 4013 O O . ALA B 1 169 ? -3.838 33.344 -3.975 1 98.75 169 ALA B O 1
ATOM 4014 N N . ALA B 1 170 ? -1.697 33.562 -3.316 1 98.69 170 ALA B N 1
ATOM 4015 C CA . ALA B 1 170 ? -1.291 32.25 -3.85 1 98.69 170 ALA B CA 1
ATOM 4016 C C . ALA B 1 170 ? -2.045 31.125 -3.162 1 98.69 170 ALA B C 1
ATOM 4018 O O . ALA B 1 170 ? -2.533 30.203 -3.824 1 98.69 170 ALA B O 1
ATOM 4019 N N . VAL B 1 171 ? -2.16 31.156 -1.874 1 98.75 171 VAL B N 1
ATOM 4020 C CA . VAL B 1 171 ? -2.844 30.125 -1.091 1 98.75 171 VAL B CA 1
ATOM 4021 C C . VAL B 1 171 ? -4.328 30.109 -1.442 1 98.75 171 VAL B C 1
ATOM 4023 O O . VAL B 1 171 ? -4.934 29.047 -1.566 1 98.75 171 VAL B O 1
ATOM 4026 N N . ASN B 1 172 ? -4.934 31.312 -1.531 1 98.81 172 ASN B N 1
ATOM 4027 C CA . ASN B 1 172 ? -6.34 31.422 -1.911 1 98.81 172 ASN B CA 1
ATOM 4028 C C . ASN B 1 172 ? -6.621 30.703 -3.227 1 98.81 172 ASN B C 1
ATOM 4030 O O . ASN B 1 172 ? -7.566 29.906 -3.32 1 98.81 172 ASN B O 1
ATOM 4034 N N . GLU B 1 173 ? -5.762 30.969 -4.207 1 98.69 173 GLU B N 1
ATOM 4035 C CA . GLU B 1 173 ? -5.898 30.312 -5.5 1 98.69 173 GLU B CA 1
ATOM 4036 C C . GLU B 1 173 ? -5.766 28.797 -5.359 1 98.69 173 GLU B C 1
ATOM 4038 O O . GLU B 1 173 ? -6.512 28.047 -5.988 1 98.69 173 GLU B O 1
ATOM 4043 N N . GLU B 1 174 ? -4.824 28.375 -4.586 1 98.75 174 GLU B N 1
ATOM 4044 C CA . GLU B 1 174 ? -4.621 26.953 -4.363 1 98.75 174 GLU B CA 1
ATOM 4045 C C . GLU B 1 174 ? -5.844 26.312 -3.713 1 98.75 174 GLU B C 1
ATOM 4047 O O . GLU B 1 174 ? -6.316 25.266 -4.164 1 98.75 174 GLU B O 1
ATOM 4052 N N . ILE B 1 175 ? -6.367 26.922 -2.676 1 98.81 175 ILE B N 1
ATOM 4053 C CA . ILE B 1 175 ? -7.512 26.406 -1.941 1 98.81 175 ILE B CA 1
ATOM 4054 C C . ILE B 1 175 ? -8.695 26.219 -2.893 1 98.81 175 ILE B C 1
ATOM 4056 O O . ILE B 1 175 ? -9.359 25.172 -2.867 1 98.81 175 ILE B O 1
ATOM 4060 N N . ARG B 1 176 ? -8.93 27.188 -3.713 1 98.62 176 ARG B N 1
ATOM 4061 C CA . ARG B 1 176 ? -10.023 27.094 -4.668 1 98.62 176 ARG B CA 1
ATOM 4062 C C . ARG B 1 176 ? -9.844 25.906 -5.605 1 98.62 176 ARG B C 1
ATOM 4064 O O . ARG B 1 176 ? -10.797 25.172 -5.875 1 98.62 176 ARG B O 1
ATOM 4071 N N . ASP B 1 177 ? -8.641 25.734 -6.078 1 98.62 177 ASP B N 1
ATOM 4072 C CA . ASP B 1 177 ? -8.359 24.625 -6.973 1 98.62 177 ASP B CA 1
ATOM 4073 C C . ASP B 1 177 ? -8.484 23.297 -6.242 1 98.62 177 ASP B C 1
ATOM 4075 O O . ASP B 1 177 ? -8.891 22.281 -6.832 1 98.62 177 ASP B O 1
ATOM 4079 N N . LEU B 1 178 ? -8.086 23.234 -4.98 1 98.81 178 LEU B N 1
ATOM 4080 C CA . LEU B 1 178 ? -8.203 22.016 -4.199 1 98.81 178 LEU B CA 1
ATOM 4081 C C . LEU B 1 178 ? -9.664 21.609 -4.02 1 98.81 178 LEU B C 1
ATOM 4083 O O . LEU B 1 178 ? -10.008 20.438 -4.133 1 98.81 178 LEU B O 1
ATOM 4087 N N . PHE B 1 179 ? -10.578 22.562 -3.752 1 98.81 179 PHE B N 1
ATOM 4088 C CA . PHE B 1 179 ? -12.008 22.266 -3.674 1 98.81 179 PHE B CA 1
ATOM 4089 C C . PHE B 1 179 ? -12.539 21.828 -5.027 1 98.81 179 PHE B C 1
ATOM 4091 O O . PHE B 1 179 ? -13.336 20.891 -5.109 1 98.81 179 PHE B O 1
ATOM 4098 N N . ALA B 1 180 ? -12.078 22.5 -6.074 1 98.44 180 ALA B N 1
ATOM 4099 C CA . ALA B 1 180 ? -12.492 22.125 -7.422 1 98.44 180 ALA B CA 1
ATOM 4100 C C . ALA B 1 180 ? -12.055 20.688 -7.738 1 98.44 180 ALA B C 1
ATOM 4102 O O . ALA B 1 180 ? -12.734 19.984 -8.484 1 98.44 180 ALA B O 1
ATOM 4103 N N . ALA B 1 181 ? -10.961 20.297 -7.152 1 98.56 181 ALA B N 1
ATOM 4104 C CA . ALA B 1 181 ? -10.406 18.953 -7.398 1 98.56 181 ALA B CA 1
ATOM 4105 C C . ALA B 1 181 ? -11.148 17.906 -6.586 1 98.56 181 ALA B C 1
ATOM 4107 O O . ALA B 1 181 ? -10.984 16.703 -6.828 1 98.56 181 ALA B O 1
ATOM 4108 N N . GLY B 1 182 ? -11.898 18.328 -5.559 1 98.38 182 GLY B N 1
ATOM 4109 C CA . GLY B 1 182 ? -12.75 17.359 -4.875 1 98.38 182 GLY B CA 1
ATOM 4110 C C . GLY B 1 182 ? -12.523 17.328 -3.377 1 98.38 182 GLY B C 1
ATOM 4111 O O . GLY B 1 182 ? -13.07 16.469 -2.684 1 98.38 182 GLY B O 1
ATOM 4112 N N . ALA B 1 183 ? -11.766 18.234 -2.805 1 98.62 183 ALA B N 1
ATOM 4113 C CA . ALA B 1 183 ? -11.539 18.25 -1.361 1 98.62 183 ALA B CA 1
ATOM 4114 C C . ALA B 1 183 ? -12.828 18.578 -0.61 1 98.62 183 ALA B C 1
ATOM 4116 O O . ALA B 1 183 ? -13.617 19.422 -1.049 1 98.62 183 ALA B O 1
ATOM 4117 N N . ASP B 1 184 ? -13.094 17.906 0.499 1 98.5 184 ASP B N 1
ATOM 4118 C CA . ASP B 1 184 ? -14.203 18.25 1.379 1 98.5 184 ASP B CA 1
ATOM 4119 C C . ASP B 1 184 ? -13.789 19.328 2.387 1 98.5 184 ASP B C 1
ATOM 4121 O O . ASP B 1 184 ? -14.594 20.172 2.773 1 98.5 184 ASP B O 1
ATOM 4125 N N . ILE B 1 185 ? -12.523 19.25 2.84 1 98.75 185 ILE B N 1
ATOM 4126 C CA . ILE B 1 185 ? -11.961 20.172 3.816 1 98.75 185 ILE B CA 1
ATOM 4127 C C . ILE B 1 185 ? -10.547 20.578 3.387 1 98.75 185 ILE B C 1
ATOM 4129 O O . ILE B 1 185 ? -9.75 19.734 2.982 1 98.75 185 ILE B O 1
ATOM 4133 N N . VAL B 1 186 ? -10.289 21.828 3.414 1 98.88 186 VAL B N 1
ATOM 4134 C CA . VAL B 1 186 ? -8.922 22.312 3.229 1 98.88 186 VAL B CA 1
ATOM 4135 C C . VAL B 1 186 ? -8.43 22.969 4.512 1 98.88 186 VAL B C 1
ATOM 4137 O O . VAL B 1 186 ? -9.078 23.891 5.035 1 98.88 186 VAL B O 1
ATOM 4140 N N . GLN B 1 187 ? -7.363 22.469 5.023 1 98.88 187 GLN B N 1
ATOM 4141 C CA . GLN B 1 187 ? -6.773 22.969 6.258 1 98.88 187 GLN B CA 1
ATOM 4142 C C . GLN B 1 187 ? -5.535 23.812 5.977 1 98.88 187 GLN B C 1
ATOM 4144 O O . GLN B 1 187 ? -4.648 23.391 5.227 1 98.88 187 GLN B O 1
ATOM 4149 N N . ILE B 1 188 ? -5.516 24.969 6.535 1 98.75 188 ILE B N 1
ATOM 4150 C CA . ILE B 1 188 ? -4.352 25.844 6.469 1 98.75 188 ILE B CA 1
ATOM 4151 C C . ILE B 1 188 ? -3.514 25.688 7.738 1 98.75 188 ILE B C 1
ATOM 4153 O O . ILE B 1 188 ? -4.016 25.859 8.852 1 98.75 188 ILE B O 1
ATOM 4157 N N . ASP B 1 189 ? -2.262 25.344 7.586 1 97.88 189 ASP B N 1
ATOM 4158 C CA . ASP B 1 189 ? -1.367 25.156 8.727 1 97.88 189 ASP B CA 1
ATOM 4159 C C . ASP B 1 189 ? -0.636 26.453 9.07 1 97.88 189 ASP B C 1
ATOM 4161 O O . ASP B 1 189 ? 0.197 26.938 8.289 1 97.88 189 ASP B O 1
ATOM 4165 N N . GLU B 1 190 ? -0.904 27 10.234 1 96.81 190 GLU B N 1
ATOM 4166 C CA . GLU B 1 190 ? -0.33 28.266 10.656 1 96.81 190 GLU B CA 1
ATOM 4167 C C . GLU B 1 190 ? 0.33 28.156 12.031 1 96.81 190 GLU B C 1
ATOM 4169 O O . GLU B 1 190 ? 0.026 28.922 12.945 1 96.81 190 GLU B O 1
ATOM 4174 N N . PRO B 1 191 ? 1.301 27.25 12.172 1 93.62 191 PRO B N 1
ATOM 4175 C CA . PRO B 1 191 ? 1.927 27.094 13.492 1 93.62 191 PRO B CA 1
ATOM 4176 C C . PRO B 1 191 ? 2.686 28.344 13.93 1 93.62 191 PRO B C 1
ATOM 4178 O O . PRO B 1 191 ? 2.832 28.594 15.125 1 93.62 191 PRO B O 1
ATOM 4181 N N . TYR B 1 192 ? 3.104 29.172 13.008 1 94.25 192 TYR B N 1
ATOM 4182 C CA . TYR B 1 192 ? 3.936 30.312 13.344 1 94.25 192 TYR B CA 1
ATOM 4183 C C . TYR B 1 192 ? 3.092 31.453 13.891 1 94.25 192 TYR B C 1
ATOM 4185 O O . TYR B 1 192 ? 3.623 32.406 14.461 1 94.25 192 TYR B O 1
ATOM 4193 N N . MET B 1 193 ? 1.761 31.406 13.719 1 95.62 193 MET B N 1
ATOM 4194 C CA . MET B 1 193 ? 0.915 32.406 14.352 1 95.62 193 MET B CA 1
ATOM 4195 C C . MET B 1 193 ? 0.985 32.312 15.875 1 95.62 193 MET B C 1
ATOM 4197 O O . MET B 1 193 ? 0.943 33.312 16.578 1 95.62 193 MET B O 1
ATOM 4201 N N . GLN B 1 194 ? 1.075 31.078 16.297 1 92.38 194 GLN B N 1
ATOM 4202 C CA . GLN B 1 194 ? 1.242 30.828 17.734 1 92.38 194 GLN B CA 1
ATOM 4203 C C . GLN B 1 194 ? 2.668 31.141 18.172 1 92.38 194 GLN B C 1
ATOM 4205 O O . GLN B 1 194 ? 2.879 31.688 19.266 1 92.38 194 GLN B O 1
ATOM 4210 N N . ALA B 1 195 ? 3.652 30.828 17.391 1 90.38 195 ALA B N 1
ATOM 4211 C CA . ALA B 1 195 ? 5.059 31.016 17.75 1 90.38 195 ALA B CA 1
ATOM 4212 C C . ALA B 1 195 ? 5.449 32.469 17.734 1 90.38 195 ALA B C 1
ATOM 4214 O O . ALA B 1 195 ? 6.328 32.906 18.5 1 90.38 195 ALA B O 1
ATOM 4215 N N . ARG B 1 196 ? 4.836 33.281 16.859 1 93.69 196 ARG B N 1
ATOM 4216 C CA . ARG B 1 196 ? 5.109 34.719 16.734 1 93.69 196 ARG B CA 1
ATOM 4217 C C . ARG B 1 196 ? 3.818 35.531 16.719 1 93.69 196 ARG B C 1
ATOM 4219 O O . ARG B 1 196 ? 3.447 36.094 15.695 1 93.69 196 ARG B O 1
ATOM 4226 N N . PRO B 1 197 ? 3.232 35.719 17.938 1 95.06 197 PRO B N 1
ATOM 4227 C CA . PRO B 1 197 ? 1.899 36.312 18.016 1 95.06 197 PRO B CA 1
ATOM 4228 C C . PRO B 1 197 ? 1.897 37.781 17.625 1 95.06 197 PRO B C 1
ATOM 4230 O O . PRO B 1 197 ? 0.915 38.281 17.078 1 95.06 197 PRO B O 1
ATOM 4233 N N . ASP B 1 198 ? 2.984 38.5 17.859 1 96.31 198 ASP B N 1
ATOM 4234 C CA . ASP B 1 198 ? 3 39.938 17.609 1 96.31 198 ASP B CA 1
ATOM 4235 C C . ASP B 1 198 ? 2.926 40.25 16.109 1 96.31 198 ASP B C 1
ATOM 4237 O O . ASP B 1 198 ? 2.016 40.938 15.656 1 96.31 198 ASP B O 1
ATOM 4241 N N . PRO B 1 199 ? 3.832 39.688 15.344 1 96.5 199 PRO B N 1
ATOM 4242 C CA . PRO B 1 199 ? 3.662 39.906 13.906 1 96.5 199 PRO B CA 1
ATOM 4243 C C . PRO B 1 199 ? 2.379 39.281 13.359 1 96.5 199 PRO B C 1
ATOM 4245 O O . PRO B 1 199 ? 1.792 39.781 12.406 1 96.5 199 PRO B O 1
ATOM 4248 N N . ALA B 1 200 ? 1.925 38.188 13.93 1 97.19 200 ALA B N 1
ATOM 4249 C CA . ALA B 1 200 ? 0.667 37.562 13.508 1 97.19 200 ALA B CA 1
ATOM 4250 C C . ALA B 1 200 ? -0.494 38.562 13.648 1 97.19 200 ALA B C 1
ATOM 4252 O O . ALA B 1 200 ? -1.347 38.656 12.766 1 97.19 200 ALA B O 1
ATOM 4253 N N . ARG B 1 201 ? -0.518 39.312 14.758 1 97.25 201 ARG B N 1
ATOM 4254 C CA . ARG B 1 201 ? -1.546 40.312 14.977 1 97.25 201 ARG B CA 1
ATOM 4255 C C . ARG B 1 201 ? -1.383 41.5 14.008 1 97.25 201 ARG B C 1
ATOM 4257 O O . ARG B 1 201 ? -2.371 42.062 13.539 1 97.25 201 ARG B O 1
ATOM 4264 N N . ALA B 1 202 ? -0.134 41.781 13.719 1 97.44 202 ALA B N 1
ATOM 4265 C CA . ALA B 1 202 ? 0.162 42.938 12.883 1 97.44 202 ALA B CA 1
ATOM 4266 C C . ALA B 1 202 ? -0.293 42.719 11.445 1 97.44 202 ALA B C 1
ATOM 4268 O O . ALA B 1 202 ? -0.861 43.594 10.812 1 97.44 202 ALA B O 1
ATOM 4269 N N . TYR B 1 203 ? 0.028 41.5 10.906 1 97.69 203 TYR B N 1
ATOM 4270 C CA . TYR B 1 203 ? -0.309 41.344 9.5 1 97.69 203 TYR B CA 1
ATOM 4271 C C . TYR B 1 203 ? -0.726 39.938 9.195 1 97.69 203 TYR B C 1
ATOM 4273 O O . TYR B 1 203 ? -1.187 39.625 8.086 1 97.69 203 TYR B O 1
ATOM 4281 N N . GLY B 1 204 ? -0.589 39 10.117 1 97.81 204 GLY B N 1
ATOM 4282 C CA . GLY B 1 204 ? -0.902 37.625 9.883 1 97.81 204 GLY B CA 1
ATOM 4283 C C . GLY B 1 204 ? -2.389 37.344 9.727 1 97.81 204 GLY B C 1
ATOM 4284 O O . GLY B 1 204 ? -2.797 36.594 8.852 1 97.81 204 GLY B O 1
ATOM 4285 N N . VAL B 1 205 ? -3.211 37.938 10.617 1 97.94 205 VAL B N 1
ATOM 4286 C CA . VAL B 1 205 ? -4.656 37.75 10.57 1 97.94 205 VAL B CA 1
ATOM 4287 C C . VAL B 1 205 ? -5.203 38.25 9.234 1 97.94 205 VAL B C 1
ATOM 4289 O O . VAL B 1 205 ? -6.016 37.594 8.594 1 97.94 205 VAL B O 1
ATOM 4292 N N . ALA B 1 206 ? -4.723 39.438 8.836 1 97.88 206 ALA B N 1
ATOM 4293 C CA . ALA B 1 206 ? -5.148 40 7.559 1 97.88 206 ALA B CA 1
ATOM 4294 C C . ALA B 1 206 ? -4.773 39.062 6.395 1 97.88 206 ALA B C 1
ATOM 4296 O O . ALA B 1 206 ? -5.547 38.906 5.449 1 97.88 206 ALA B O 1
ATOM 4297 N N . ALA B 1 207 ? -3.582 38.531 6.414 1 98.38 207 ALA B N 1
ATOM 4298 C CA . ALA B 1 207 ? -3.135 37.594 5.375 1 98.38 207 ALA B CA 1
ATOM 4299 C C . ALA B 1 207 ? -4.012 36.344 5.336 1 98.38 207 ALA B C 1
ATOM 4301 O O . ALA B 1 207 ? -4.391 35.875 4.262 1 98.38 207 ALA B O 1
ATOM 4302 N N . LEU B 1 208 ? -4.285 35.812 6.465 1 98.62 208 LEU B N 1
ATOM 4303 C CA . LEU B 1 208 ? -5.121 34.625 6.555 1 98.62 208 LEU B CA 1
ATOM 4304 C C . LEU B 1 208 ? -6.527 34.906 6.031 1 98.62 208 LEU B C 1
ATOM 4306 O O . LEU B 1 208 ? -7.113 34.062 5.332 1 98.62 208 LEU B O 1
ATOM 4310 N N . GLN B 1 209 ? -7.078 36.062 6.383 1 98.31 209 GLN B N 1
ATOM 4311 C CA . GLN B 1 209 ? -8.383 36.469 5.871 1 98.31 209 GLN B CA 1
ATOM 4312 C C . GLN B 1 209 ? -8.375 36.562 4.348 1 98.31 209 GLN B C 1
ATOM 4314 O O . GLN B 1 209 ? -9.32 36.125 3.689 1 98.31 209 GLN B O 1
ATOM 4319 N N . ARG B 1 210 ? -7.34 37.125 3.834 1 98.38 210 ARG B N 1
ATOM 4320 C CA . ARG B 1 210 ? -7.199 37.219 2.385 1 98.38 210 ARG B CA 1
ATOM 4321 C C . ARG B 1 210 ? -7.133 35.812 1.748 1 98.38 210 ARG B C 1
ATOM 4323 O O . ARG B 1 210 ? -7.711 35.594 0.686 1 98.38 210 ARG B O 1
ATOM 4330 N N . ALA B 1 211 ? -6.398 34.875 2.352 1 98.69 211 ALA B N 1
ATOM 4331 C CA . ALA B 1 211 ? -6.262 33.531 1.848 1 98.69 211 ALA B CA 1
ATOM 4332 C C . ALA B 1 211 ? -7.617 32.812 1.789 1 98.69 211 ALA B C 1
ATOM 4334 O O . ALA B 1 211 ? -7.824 31.922 0.967 1 98.69 211 ALA B O 1
ATOM 4335 N N . LEU B 1 212 ? -8.562 33.219 2.584 1 98.62 212 LEU B N 1
ATOM 4336 C CA . LEU B 1 212 ? -9.844 32.562 2.707 1 98.62 212 LEU B CA 1
ATOM 4337 C C . LEU B 1 212 ? -10.945 33.344 1.993 1 98.62 212 LEU B C 1
ATOM 4339 O O . LEU B 1 212 ? -12.094 32.906 1.95 1 98.62 212 LEU B O 1
ATOM 4343 N N . GLU B 1 213 ? -10.578 34.469 1.455 1 98.06 213 GLU B N 1
ATOM 4344 C CA . GLU B 1 213 ? -11.555 35.344 0.822 1 98.06 213 GLU B CA 1
ATOM 4345 C C . GLU B 1 213 ? -12.289 34.625 -0.309 1 98.06 213 GLU B C 1
ATOM 4347 O O . GLU B 1 213 ? -11.664 34.125 -1.236 1 98.06 213 GLU B O 1
ATOM 4352 N N . GLY B 1 214 ? -13.562 34.594 -0.217 1 97.5 214 GLY B N 1
ATOM 4353 C CA . GLY B 1 214 ? -14.398 34.094 -1.288 1 97.5 214 GLY B CA 1
ATOM 4354 C C . GLY B 1 214 ? -14.398 32.562 -1.365 1 97.5 214 GLY B C 1
ATOM 4355 O O . GLY B 1 214 ? -14.961 31.984 -2.295 1 97.5 214 GLY B O 1
ATOM 4356 N N . VAL B 1 215 ? -13.68 31.906 -0.551 1 97.44 215 VAL B N 1
ATOM 4357 C CA . VAL B 1 215 ? -13.617 30.438 -0.559 1 97.44 215 VAL B CA 1
ATOM 4358 C C . VAL B 1 215 ? -14.961 29.859 -0.121 1 97.44 215 VAL B C 1
ATOM 4360 O O . VAL B 1 215 ? -15.539 30.312 0.871 1 97.44 215 VAL B O 1
ATOM 4363 N N . GLU B 1 216 ? -15.383 28.906 -1.131 1 91.44 216 GLU B N 1
ATOM 4364 C CA . GLU B 1 216 ? -16.609 28.172 -0.846 1 91.44 216 GLU B CA 1
ATOM 4365 C C . GLU B 1 216 ? -16.312 26.75 -0.388 1 91.44 216 GLU B C 1
ATOM 4367 O O . GLU B 1 216 ? -15.414 26.094 -0.917 1 91.44 216 GLU B O 1
ATOM 4372 N N . GLY B 1 217 ? -16.328 26.312 0.792 1 96.75 217 GLY B N 1
ATOM 4373 C CA . GLY B 1 217 ? -16.094 25 1.366 1 96.75 217 GLY B CA 1
ATOM 4374 C C . GLY B 1 217 ? -15.672 25.062 2.824 1 96.75 217 GLY B C 1
ATOM 4375 O O . GLY B 1 217 ? -15.445 26.141 3.371 1 96.75 217 GLY B O 1
ATOM 4376 N N . GLU B 1 218 ? -15.562 23.922 3.295 1 98.31 218 GLU B N 1
ATOM 4377 C CA . GLU B 1 218 ? -15.195 23.844 4.703 1 98.31 218 GLU B CA 1
ATOM 4378 C C . GLU B 1 218 ? -13.688 24.016 4.887 1 98.31 218 GLU B C 1
ATOM 4380 O O . GLU B 1 218 ? -12.898 23.281 4.293 1 98.31 218 GLU B O 1
ATOM 4385 N N . THR B 1 219 ? -13.289 25 5.645 1 98.75 219 THR B N 1
ATOM 4386 C CA . THR B 1 219 ? -11.867 25.266 5.848 1 98.75 219 THR B CA 1
ATOM 4387 C C . THR B 1 219 ? -11.492 25.125 7.32 1 98.75 219 THR B C 1
ATOM 4389 O O . THR B 1 219 ? -12.352 25.25 8.195 1 98.75 219 THR B O 1
ATOM 4392 N N . ALA B 1 220 ? -10.289 24.797 7.551 1 98.75 220 ALA B N 1
ATOM 4393 C CA . ALA B 1 220 ? -9.734 24.672 8.898 1 98.75 220 ALA B CA 1
ATOM 4394 C C . ALA B 1 220 ? -8.406 25.406 9.008 1 98.75 220 ALA B C 1
ATOM 4396 O O . ALA B 1 220 ? -7.707 25.594 8.008 1 98.75 220 ALA B O 1
ATOM 4397 N N . VAL B 1 221 ? -8.102 25.906 10.148 1 98.69 221 VAL B N 1
ATOM 4398 C CA . VAL B 1 221 ? -6.797 26.484 10.453 1 98.69 221 VAL B CA 1
ATOM 4399 C C . VAL B 1 221 ? -6.152 25.719 11.609 1 98.69 221 VAL B C 1
ATOM 4401 O O . VAL B 1 221 ? -6.758 25.562 12.672 1 98.69 221 VAL B O 1
ATOM 4404 N N . HIS B 1 222 ? -4.973 25.219 11.398 1 98.19 222 HIS B N 1
ATOM 4405 C CA . HIS B 1 222 ? -4.254 24.469 12.414 1 98.19 222 HIS B CA 1
ATOM 4406 C C . HIS B 1 222 ? -3.186 25.312 13.094 1 98.19 222 HIS B C 1
ATOM 4408 O O . HIS B 1 222 ? -2.322 25.875 12.422 1 98.19 222 HIS B O 1
ATOM 4414 N N . ILE B 1 223 ? -3.316 25.375 14.375 1 95.31 223 ILE B N 1
ATOM 4415 C CA . ILE B 1 223 ? -2.342 26.109 15.188 1 95.31 223 ILE B CA 1
ATOM 4416 C C . ILE B 1 223 ? -1.783 25.188 16.266 1 95.31 223 ILE B C 1
ATOM 4418 O O . ILE B 1 223 ? -2.533 24.656 17.094 1 95.31 223 ILE B O 1
ATOM 4422 N N . CYS B 1 224 ? -0.499 24.906 16.172 1 91.44 224 CYS B N 1
ATOM 4423 C CA . CYS B 1 224 ? 0.118 24.031 17.156 1 91.44 224 CYS B CA 1
ATOM 4424 C C . CYS B 1 224 ? 1.423 24.625 17.672 1 91.44 224 CYS B C 1
ATOM 4426 O O . CYS B 1 224 ? 1.772 25.75 17.344 1 91.44 224 CYS B O 1
ATOM 4428 N N . PHE B 1 225 ? 2.016 23.891 18.578 1 89.56 225 PHE B N 1
ATOM 4429 C CA . PHE B 1 225 ? 3.248 24.344 19.219 1 89.56 225 PHE B CA 1
ATOM 4430 C C . PHE B 1 225 ? 4.465 23.703 18.562 1 89.56 225 PHE B C 1
ATOM 4432 O O . PHE B 1 225 ? 5.598 23.922 19 1 89.56 225 PHE B O 1
ATOM 4439 N N . GLY B 1 226 ? 4.215 22.906 17.531 1 83.94 226 GLY B N 1
ATOM 4440 C CA . GLY B 1 226 ? 5.285 22.203 16.844 1 83.94 226 GLY B CA 1
ATOM 4441 C C . GLY B 1 226 ? 5.25 20.703 17.062 1 83.94 226 GLY B C 1
ATOM 4442 O O . GLY B 1 226 ? 4.578 20.219 17.984 1 83.94 226 GLY B O 1
ATOM 4443 N N . TYR B 1 227 ? 6.023 20.047 16.281 1 83.5 227 TYR B N 1
ATOM 4444 C CA . TYR B 1 227 ? 6.137 18.594 16.438 1 83.5 227 TYR B CA 1
ATOM 4445 C C . TYR B 1 227 ? 6.801 18.25 17.75 1 83.5 227 TYR B C 1
ATOM 4447 O O . TYR B 1 227 ? 7.875 18.766 18.078 1 83.5 227 TYR B O 1
ATOM 4455 N N . ALA B 1 228 ? 6.195 17.297 18.375 1 81.62 228 ALA B N 1
ATOM 4456 C CA . ALA B 1 228 ? 6.695 16.891 19.688 1 81.62 228 ALA B CA 1
ATOM 4457 C C . ALA B 1 228 ? 8.109 16.328 19.594 1 81.62 228 ALA B C 1
ATOM 4459 O O . ALA B 1 228 ? 8.891 16.438 20.531 1 81.62 228 ALA B O 1
ATOM 4460 N N . ALA B 1 229 ? 8.398 15.766 18.5 1 77 229 ALA B N 1
ATOM 4461 C CA . ALA B 1 229 ? 9.711 15.172 18.281 1 77 229 ALA B CA 1
ATOM 4462 C C . ALA B 1 229 ? 10.797 16.25 18.234 1 77 229 ALA B C 1
ATOM 4464 O O . ALA B 1 229 ? 11.977 15.953 18.422 1 77 229 ALA B O 1
ATOM 4465 N N . ILE B 1 230 ? 10.391 17.422 17.953 1 77.62 230 ILE B N 1
ATOM 4466 C CA . ILE B 1 230 ? 11.344 18.5 17.719 1 77.62 230 ILE B CA 1
ATOM 4467 C C . ILE B 1 230 ? 11.266 19.516 18.859 1 77.62 230 ILE B C 1
ATOM 4469 O O . ILE B 1 230 ? 12.297 19.953 19.375 1 77.62 230 ILE B O 1
ATOM 4473 N N . ILE B 1 231 ? 10.031 19.859 19.141 1 78.25 231 ILE B N 1
ATOM 4474 C CA . ILE B 1 231 ? 9.789 20.828 20.203 1 78.25 231 ILE B CA 1
ATOM 4475 C C . ILE B 1 231 ? 9.391 20.109 21.484 1 78.25 231 ILE B C 1
ATOM 4477 O O . ILE B 1 231 ? 8.281 19.578 21.594 1 78.25 231 ILE B O 1
ATOM 4481 N N . HIS B 1 232 ? 10.195 20.25 22.531 1 78.69 232 HIS B N 1
ATOM 4482 C CA . HIS B 1 232 ? 9.977 19.469 23.75 1 78.69 232 HIS B CA 1
ATOM 4483 C C . HIS B 1 232 ? 9.242 20.297 24.797 1 78.69 232 HIS B C 1
ATOM 4485 O O . HIS B 1 232 ? 8.445 19.766 25.578 1 78.69 232 HIS B O 1
ATOM 4491 N N . GLU B 1 233 ? 9.539 21.562 24.797 1 80.19 233 GLU B N 1
ATOM 4492 C CA . GLU B 1 233 ? 8.891 22.422 25.766 1 80.19 233 GLU B CA 1
ATOM 4493 C C . GLU B 1 233 ? 7.598 23.016 25.203 1 80.19 233 GLU B C 1
ATOM 4495 O O . GLU B 1 233 ? 7.59 23.562 24.094 1 80.19 233 GLU B O 1
ATOM 4500 N N . ARG B 1 234 ? 6.527 22.859 25.969 1 83.44 234 ARG B N 1
ATOM 4501 C CA . ARG B 1 234 ? 5.227 23.375 25.547 1 83.44 234 ARG B CA 1
ATOM 4502 C C . ARG B 1 234 ? 4.758 24.484 26.484 1 83.44 234 ARG B C 1
ATOM 4504 O O . ARG B 1 234 ? 4.949 24.406 27.688 1 83.44 234 ARG B O 1
ATOM 4511 N N . PRO B 1 235 ? 4.18 25.453 25.828 1 84.31 235 PRO B N 1
ATOM 4512 C CA . PRO B 1 235 ? 3.605 26.5 26.688 1 84.31 235 PRO B CA 1
ATOM 4513 C C . PRO B 1 235 ? 2.361 26.016 27.422 1 84.31 235 PRO B C 1
ATOM 4515 O O . PRO B 1 235 ? 1.824 24.953 27.125 1 84.31 235 PRO B O 1
ATOM 4518 N N . GLU B 1 236 ? 1.936 26.812 28.406 1 83.5 236 GLU B N 1
ATOM 4519 C CA . GLU B 1 236 ? 0.778 26.484 29.219 1 83.5 236 GLU B CA 1
ATOM 4520 C C . GLU B 1 236 ? -0.525 26.844 28.516 1 83.5 236 GLU B C 1
ATOM 4522 O O . GLU B 1 236 ? -1.604 26.422 28.938 1 83.5 236 GLU B O 1
ATOM 4527 N N . GLY B 1 237 ? -0.394 27.578 27.516 1 88.88 237 GLY B N 1
ATOM 4528 C CA . GLY B 1 237 ? -1.585 27.984 26.781 1 88.88 237 GLY B CA 1
ATOM 4529 C C . GLY B 1 237 ? -1.274 28.625 25.453 1 88.88 237 GLY B C 1
ATOM 4530 O O . GLY B 1 237 ? -0.11 28.719 25.047 1 88.88 237 GLY B O 1
ATOM 4531 N N . TYR B 1 238 ? -2.344 28.984 24.75 1 92.25 238 TYR B N 1
ATOM 4532 C CA . TYR B 1 238 ? -2.213 29.641 23.453 1 92.25 238 TYR B CA 1
ATOM 4533 C C . TYR B 1 238 ? -2.094 31.156 23.625 1 92.25 238 TYR B C 1
ATOM 4535 O O . TYR B 1 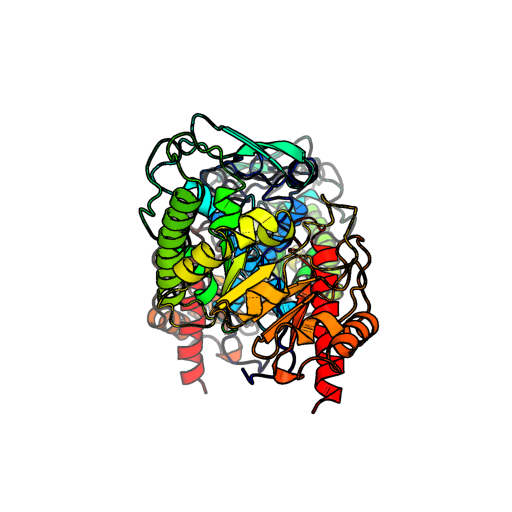238 ? -2.887 31.766 24.344 1 92.25 238 TYR B O 1
ATOM 4543 N N . SER B 1 239 ? -1.123 31.766 23.016 1 89.5 239 SER B N 1
ATOM 4544 C CA . SER B 1 239 ? -0.93 33.219 23.031 1 89.5 239 SER B CA 1
ATOM 4545 C C . SER B 1 239 ? -1.71 33.906 21.922 1 89.5 239 SER B C 1
ATOM 4547 O O . SER B 1 239 ? -1.881 35.125 21.922 1 89.5 239 SER B O 1
ATOM 4549 N N . PHE B 1 240 ? -2.182 33.219 20.969 1 93.44 240 PHE B N 1
ATOM 4550 C CA . PHE B 1 240 ? -2.791 33.781 19.781 1 93.44 240 PHE B CA 1
ATOM 4551 C C . PHE B 1 240 ? -4.062 33.031 19.406 1 93.44 240 PHE B C 1
ATOM 4553 O O . PHE B 1 240 ? -4.754 33.406 18.453 1 93.44 240 PHE B O 1
ATOM 4560 N N . LEU B 1 241 ? -4.746 32.312 20.031 1 95.31 241 LEU B N 1
ATOM 4561 C CA . LEU B 1 241 ? -5.883 31.469 19.656 1 95.31 241 LEU B CA 1
ATOM 4562 C C . LEU B 1 241 ? -7.16 32.312 19.547 1 95.31 241 LEU B C 1
ATOM 4564 O O . LEU B 1 241 ? -7.906 32.188 18.578 1 95.31 241 LEU B O 1
ATOM 4568 N N . PRO B 1 242 ? -7.473 33.281 20.438 1 95.38 242 PRO B N 1
ATOM 4569 C CA . PRO B 1 242 ? -8.719 34.062 20.391 1 95.38 242 PRO B CA 1
ATOM 4570 C C . PRO B 1 242 ? -8.844 34.906 19.125 1 95.38 242 PRO B C 1
ATOM 4572 O O . PRO B 1 242 ? -9.961 35.188 18.672 1 95.38 242 PRO B O 1
ATOM 4575 N N . GLU B 1 243 ? -7.723 35.312 18.562 1 96.19 243 GLU B N 1
ATOM 4576 C CA . GLU B 1 243 ? -7.707 36.125 17.359 1 96.19 243 GLU B CA 1
ATOM 4577 C C . GLU B 1 243 ? -8.328 35.406 16.172 1 96.19 243 GLU B C 1
ATOM 4579 O O . GLU B 1 243 ? -8.781 36.031 15.219 1 96.19 243 GLU B O 1
ATOM 4584 N N . LEU B 1 244 ? -8.398 34.031 16.219 1 97 244 LEU B N 1
ATOM 4585 C CA . LEU B 1 244 ? -8.93 33.25 15.117 1 97 244 LEU B CA 1
ATOM 4586 C C . LEU B 1 244 ? -10.453 33.281 15.086 1 97 244 LEU B C 1
ATOM 4588 O O . LEU B 1 244 ? -11.078 32.906 14.102 1 97 244 LEU B O 1
ATOM 4592 N N . ALA B 1 245 ? -11.086 33.781 16.172 1 96.25 245 ALA B N 1
ATOM 4593 C CA . ALA B 1 245 ? -12.539 33.906 16.203 1 96.25 245 ALA B CA 1
ATOM 4594 C C . ALA B 1 245 ? -13.031 34.781 15.062 1 96.25 245 ALA B C 1
ATOM 4596 O O . ALA B 1 245 ? -14.117 34.562 14.523 1 96.25 245 ALA B O 1
ATOM 4597 N N . ALA B 1 246 ? -12.25 35.75 14.656 1 92.88 246 ALA B N 1
ATOM 4598 C CA . ALA B 1 246 ? -12.656 36.719 13.641 1 92.88 246 ALA B CA 1
ATOM 4599 C C . ALA B 1 246 ? -12.32 36.219 12.242 1 92.88 246 ALA B C 1
ATOM 4601 O O . ALA B 1 246 ? -12.742 36.812 11.25 1 92.88 246 ALA B O 1
ATOM 4602 N N . VAL B 1 247 ? -11.516 35.219 12.117 1 96.38 247 VAL B N 1
ATOM 4603 C CA . VAL B 1 247 ? -11.102 34.656 10.836 1 96.38 247 VAL B CA 1
ATOM 4604 C C . VAL B 1 247 ? -12.25 33.812 10.242 1 96.38 247 VAL B C 1
ATOM 4606 O O . VAL B 1 247 ? -12.898 33.062 10.945 1 96.38 247 VAL B O 1
ATOM 4609 N N . PRO B 1 248 ? -12.539 34.031 8.945 1 96.56 248 PRO B N 1
ATOM 4610 C CA . PRO B 1 248 ? -13.672 33.312 8.336 1 96.56 248 PRO B CA 1
ATOM 4611 C C . PRO B 1 248 ? -13.344 31.859 8 1 96.56 248 PRO B C 1
ATOM 4613 O O . PRO B 1 248 ? -13.508 31.438 6.852 1 96.56 248 PRO B O 1
ATOM 4616 N N . CYS B 1 249 ? -12.836 31.062 8.875 1 97.81 249 CYS B N 1
ATOM 4617 C CA . CYS B 1 249 ? -12.68 29.609 8.75 1 97.81 249 CYS B CA 1
ATOM 4618 C C . CYS B 1 249 ? -13.75 28.875 9.539 1 97.81 249 CYS B C 1
ATOM 4620 O O . CYS B 1 249 ? -14.344 29.438 10.461 1 97.81 249 CYS B O 1
ATOM 4622 N N . ASP B 1 250 ? -14.023 27.672 9.133 1 98.06 250 ASP B N 1
ATOM 4623 C CA . ASP B 1 250 ? -15.07 26.875 9.773 1 98.06 250 ASP B CA 1
ATOM 4624 C C . ASP B 1 250 ? -14.547 26.172 11.023 1 98.06 250 ASP B C 1
ATOM 4626 O O . ASP B 1 250 ? -15.258 26.062 12.023 1 98.06 250 ASP B O 1
ATOM 4630 N N . CYS B 1 251 ? -13.289 25.703 10.969 1 98.31 251 CYS B N 1
ATOM 4631 C CA . CYS B 1 251 ? -12.719 24.875 12.023 1 98.31 251 CYS B CA 1
ATOM 4632 C C . CYS B 1 251 ? -11.375 25.438 12.484 1 98.31 251 CYS B C 1
ATOM 4634 O O . CYS B 1 251 ? -10.656 26.047 11.703 1 98.31 251 CYS B O 1
ATOM 4636 N N . VAL B 1 252 ? -11.086 25.266 13.727 1 98.56 252 VAL B N 1
ATOM 4637 C CA . VAL B 1 252 ? -9.758 25.531 14.273 1 98.56 252 VAL B CA 1
ATOM 4638 C C . VAL B 1 252 ? -9.203 24.281 14.93 1 98.56 252 VAL B C 1
ATOM 4640 O O . VAL B 1 252 ? -9.875 23.641 15.75 1 98.56 252 VAL B O 1
ATOM 4643 N N . SER B 1 253 ? -8.062 23.844 14.5 1 98.25 253 SER B N 1
ATOM 4644 C CA . SER B 1 253 ? -7.367 22.672 15.016 1 98.25 253 SER B CA 1
ATOM 4645 C C . SER B 1 253 ? -6.359 23.062 16.094 1 98.25 253 SER B C 1
ATOM 4647 O O . SER B 1 253 ? -5.469 23.875 15.859 1 98.25 253 SER B O 1
ATOM 4649 N N . ILE B 1 254 ? -6.473 22.453 17.297 1 97.19 254 ILE B N 1
ATOM 4650 C CA . ILE B 1 254 ? -5.605 22.844 18.406 1 97.19 254 ILE B CA 1
ATOM 4651 C C . ILE B 1 254 ? -5.09 21.594 19.109 1 97.19 254 ILE B C 1
ATOM 4653 O O . ILE B 1 254 ? -5.645 20.5 18.938 1 97.19 254 ILE B O 1
ATOM 4657 N N . GLU B 1 255 ? -4.012 21.75 19.859 1 95.88 255 GLU B N 1
ATOM 4658 C CA . GLU B 1 255 ? -3.461 20.656 20.672 1 95.88 255 GLU B CA 1
ATOM 4659 C C . GLU B 1 255 ? -3.814 20.844 22.141 1 95.88 255 GLU B C 1
ATOM 4661 O O . GLU B 1 255 ? -3.754 21.953 22.672 1 95.88 255 GLU B O 1
ATOM 4666 N N . THR B 1 256 ? -4.18 19.766 22.781 1 96.38 256 THR B N 1
ATOM 4667 C CA . THR B 1 256 ? -4.504 19.859 24.203 1 96.38 256 THR B CA 1
ATOM 4668 C C . THR B 1 256 ? -3.854 18.719 24.984 1 96.38 256 THR B C 1
ATOM 4670 O O . THR B 1 256 ? -3.652 18.828 26.188 1 96.38 256 THR B O 1
ATOM 4673 N N . ALA B 1 257 ? -3.559 17.609 24.344 1 95.88 257 ALA B N 1
ATOM 4674 C CA . ALA B 1 257 ? -3.188 16.375 25.031 1 95.88 257 ALA B CA 1
ATOM 4675 C C . ALA B 1 257 ? -1.782 16.469 25.609 1 95.88 257 ALA B C 1
ATOM 4677 O O . ALA B 1 257 ? -1.566 16.141 26.781 1 95.88 257 ALA B O 1
ATOM 4678 N N . GLN B 1 258 ? -0.839 16.922 24.828 1 93.19 258 GLN B N 1
ATOM 4679 C CA . GLN B 1 258 ? 0.563 16.938 25.234 1 93.19 258 GLN B CA 1
ATOM 4680 C C . GLN B 1 258 ? 0.781 17.812 26.453 1 93.19 258 GLN B C 1
ATOM 4682 O O . GLN B 1 258 ? 1.508 17.438 27.375 1 93.19 258 GLN B O 1
ATOM 4687 N N . SER B 1 259 ? 0.141 19 26.484 1 90.38 259 SER B N 1
ATOM 4688 C CA . SER B 1 259 ? 0.358 19.953 27.578 1 90.38 259 SER B CA 1
ATOM 4689 C C . SER B 1 259 ? -0.802 19.938 28.562 1 90.38 259 SER B C 1
ATOM 4691 O O . SER B 1 259 ? -0.822 20.719 29.516 1 90.38 259 SER B O 1
ATOM 4693 N N . ASN B 1 260 ? -1.702 19.062 28.328 1 92.88 260 ASN B N 1
ATOM 4694 C CA . ASN B 1 260 ? -2.898 19.016 29.156 1 92.88 260 ASN B CA 1
ATOM 4695 C C . ASN B 1 260 ? -3.533 20.406 29.297 1 92.88 260 ASN B C 1
ATOM 4697 O O . ASN B 1 260 ? -3.764 20.875 30.406 1 92.88 260 ASN B O 1
ATOM 4701 N N . LEU B 1 261 ? -3.752 21.031 28.25 1 94.69 261 LEU B N 1
ATOM 4702 C CA . LEU B 1 261 ? -4.25 22.406 28.234 1 94.69 261 LEU B CA 1
ATOM 4703 C C . LEU B 1 261 ? -5.676 22.484 28.766 1 94.69 261 LEU B C 1
ATOM 4705 O O . LEU B 1 261 ? -6.465 21.547 28.562 1 94.69 261 LEU B O 1
ATOM 4709 N N . ASP B 1 262 ? -5.965 23.578 29.422 1 95.31 262 ASP B N 1
ATOM 4710 C CA . ASP B 1 262 ? -7.32 23.859 29.891 1 95.31 262 ASP B CA 1
ATOM 4711 C C . ASP B 1 262 ? -8.258 24.141 28.719 1 95.31 262 ASP B C 1
ATOM 4713 O O . ASP B 1 262 ? -8.047 25.078 27.953 1 95.31 262 ASP B O 1
ATOM 4717 N N . CYS B 1 263 ? -9.367 23.438 28.609 1 96.31 263 CYS B N 1
ATOM 4718 C CA . CYS B 1 263 ? -10.258 23.5 27.469 1 96.31 263 CYS B CA 1
ATOM 4719 C C . CYS B 1 263 ? -11.188 24.703 27.547 1 96.31 263 CYS B C 1
ATOM 4721 O O . CYS B 1 263 ? -11.914 25 26.609 1 96.31 263 CYS B O 1
ATOM 4723 N N . SER B 1 264 ? -11.141 25.484 28.625 1 96.44 264 SER B N 1
ATOM 4724 C CA . SER B 1 264 ? -11.945 26.703 28.703 1 96.44 264 SER B CA 1
ATOM 4725 C C . SER B 1 264 ? -11.57 27.672 27.609 1 96.44 264 SER B C 1
ATOM 4727 O O . SER B 1 264 ? -12.367 28.547 27.25 1 96.44 264 SER B O 1
ATOM 4729 N N . ILE B 1 265 ? -10.391 27.5 27.031 1 95.44 265 ILE B N 1
ATOM 4730 C CA . ILE B 1 265 ? -9.906 28.375 25.969 1 95.44 265 ILE B CA 1
ATOM 4731 C C . ILE B 1 265 ? -10.812 28.234 24.75 1 95.44 265 ILE B C 1
ATOM 4733 O O . ILE B 1 265 ? -10.875 29.141 23.906 1 95.44 265 ILE B O 1
ATOM 4737 N N . LEU B 1 266 ? -11.523 27.141 24.609 1 96.94 266 LEU B N 1
ATOM 4738 C CA . LEU B 1 266 ? -12.414 26.891 23.5 1 96.94 266 LEU B CA 1
ATOM 4739 C C . LEU B 1 266 ? -13.555 27.906 23.469 1 96.94 266 LEU B C 1
ATOM 4741 O O . LEU B 1 266 ? -14.156 28.156 22.422 1 96.94 266 LEU B O 1
ATOM 4745 N N . GLU B 1 267 ? -13.867 28.469 24.609 1 97.31 267 GLU B N 1
ATOM 4746 C CA . GLU B 1 267 ? -14.945 29.453 24.719 1 97.31 267 GLU B CA 1
ATOM 4747 C C . GLU B 1 267 ? -14.617 30.719 23.953 1 97.31 267 GLU B C 1
ATOM 4749 O O . GLU B 1 267 ? -15.508 31.516 23.641 1 97.31 267 GLU B O 1
ATOM 4754 N N . THR B 1 268 ? -13.328 30.906 23.656 1 96.62 268 THR B N 1
ATOM 4755 C CA . THR B 1 268 ? -12.914 32.062 22.875 1 96.62 268 THR B CA 1
ATOM 4756 C C . THR B 1 268 ? -13.219 31.859 21.391 1 96.62 268 THR B C 1
ATOM 4758 O O . THR B 1 268 ? -13.094 32.781 20.594 1 96.62 268 THR B O 1
ATOM 4761 N N . LEU B 1 269 ? -13.617 30.656 20.953 1 97.38 269 LEU B N 1
ATOM 4762 C CA . LEU B 1 269 ? -13.984 30.297 19.578 1 97.38 269 LEU B CA 1
ATOM 4763 C C . LEU B 1 269 ? -15.43 29.812 19.516 1 97.38 269 LEU B C 1
ATOM 4765 O O . LEU B 1 269 ? -15.695 28.703 19.047 1 97.38 269 LEU B O 1
ATOM 4769 N N . PRO B 1 270 ? -16.375 30.641 19.906 1 93.94 270 PRO B N 1
ATOM 4770 C CA . PRO B 1 270 ? -17.75 30.172 20.125 1 93.94 270 PRO B CA 1
ATOM 4771 C C . PRO B 1 270 ? -18.422 29.703 18.844 1 93.94 270 PRO B C 1
ATOM 4773 O O . PRO B 1 270 ? -19.328 28.875 18.891 1 93.94 270 PRO B O 1
ATOM 4776 N N . GLU B 1 271 ? -18.031 30.125 17.703 1 94.56 271 GLU B N 1
ATOM 4777 C CA . GLU B 1 271 ? -18.734 29.797 16.469 1 94.56 271 GLU B CA 1
ATOM 4778 C C . GLU B 1 271 ? -17.938 28.812 15.609 1 94.56 271 GLU B C 1
ATOM 4780 O O . GLU B 1 271 ? -18.312 28.5 14.484 1 94.56 271 GLU B O 1
ATOM 4785 N N . LYS B 1 272 ? -16.781 28.375 16.094 1 97.88 272 LYS B N 1
ATOM 4786 C CA . LYS B 1 272 ? -15.906 27.5 15.312 1 97.88 272 LYS B CA 1
ATOM 4787 C C . LYS B 1 272 ? -16.094 26.031 15.688 1 97.88 272 LYS B C 1
ATOM 4789 O O . LYS B 1 272 ? -16.375 25.719 16.844 1 97.88 272 LYS B O 1
ATOM 4794 N N . LYS B 1 273 ? -16.047 25.141 14.688 1 97.5 273 LYS B N 1
ATOM 4795 C CA . LYS B 1 273 ? -15.742 23.75 14.992 1 97.5 273 LYS B CA 1
ATOM 4796 C C . LYS B 1 273 ? -14.312 23.594 15.492 1 97.5 273 LYS B C 1
ATOM 4798 O O . LYS B 1 273 ? -13.422 24.328 15.07 1 97.5 273 LYS B O 1
ATOM 4803 N N . ILE B 1 274 ? -14.18 22.625 16.375 1 98.44 274 ILE B N 1
ATOM 4804 C CA . ILE B 1 274 ? -12.867 22.453 16.984 1 98.44 274 ILE B CA 1
ATOM 4805 C C . ILE B 1 274 ? -12.297 21.078 16.609 1 98.44 274 ILE B C 1
ATOM 4807 O O . ILE B 1 274 ? -12.867 20.047 16.969 1 98.44 274 ILE B O 1
ATOM 4811 N N . ILE B 1 275 ? -11.227 21.078 15.875 1 98.69 275 ILE B N 1
ATOM 4812 C CA . ILE B 1 275 ? -10.414 19.875 15.75 1 98.69 275 ILE B CA 1
ATOM 4813 C C . ILE B 1 275 ? -9.508 19.734 16.969 1 98.69 275 ILE B C 1
ATOM 4815 O O . ILE B 1 275 ? -8.508 20.453 17.094 1 98.69 275 ILE B O 1
ATOM 4819 N N . LEU B 1 276 ? -9.875 18.844 17.797 1 98.62 276 LEU B N 1
ATOM 4820 C CA . LEU B 1 276 ? -9.336 18.797 19.156 1 98.62 276 LEU B CA 1
ATOM 4821 C C . LEU B 1 276 ? -8.234 17.75 19.25 1 98.62 276 LEU B C 1
ATOM 4823 O O . LEU B 1 276 ? -8.484 16.547 19.094 1 98.62 276 LEU B O 1
ATOM 4827 N N . GLY B 1 277 ? -7.039 18.219 19.547 1 98.56 277 GLY B N 1
ATOM 4828 C CA . GLY B 1 277 ? -5.941 17.297 19.797 1 98.56 277 GLY B CA 1
ATOM 4829 C C . GLY B 1 277 ? -6.109 16.5 21.078 1 98.56 277 GLY B C 1
ATOM 4830 O O . GLY B 1 277 ? -6.129 17.078 22.172 1 98.56 277 GLY B O 1
ATOM 4831 N N . VAL B 1 278 ? -6.148 15.188 20.891 1 98.75 278 VAL B N 1
ATOM 4832 C CA . VAL B 1 278 ? -6.414 14.359 22.062 1 98.75 278 VAL B CA 1
ATOM 4833 C C . VAL B 1 278 ? -5.395 13.234 22.141 1 98.75 278 VAL B C 1
ATOM 4835 O O . VAL B 1 278 ? -5.535 12.312 22.953 1 98.75 278 VAL B O 1
ATOM 4838 N N . LEU B 1 279 ? -4.453 13.227 21.312 1 98.62 279 LEU B N 1
ATOM 4839 C CA . LEU B 1 279 ? -3.361 12.258 21.344 1 98.62 279 LEU B CA 1
ATOM 4840 C C . LEU B 1 279 ? -2.043 12.938 21.703 1 98.62 279 LEU B C 1
ATOM 4842 O O . LEU B 1 279 ? -1.685 13.953 21.109 1 98.62 279 LEU B O 1
ATOM 4846 N N . ASP B 1 280 ? -1.35 12.367 22.672 1 96.81 280 ASP B N 1
ATOM 4847 C CA . ASP B 1 280 ? -0.034 12.844 23.078 1 96.81 280 ASP B CA 1
ATOM 4848 C C . ASP B 1 280 ? 1.064 12.273 22.188 1 96.81 280 ASP B C 1
ATOM 4850 O O . ASP B 1 280 ? 1.321 11.062 22.203 1 96.81 280 ASP B O 1
ATOM 4854 N N . LEU B 1 281 ? 1.767 13.102 21.469 1 95.94 281 LEU B N 1
ATOM 4855 C CA . LEU B 1 281 ? 2.748 12.656 20.5 1 95.94 281 LEU B CA 1
ATOM 4856 C C . LEU B 1 281 ? 4.164 12.773 21.047 1 95.94 281 LEU B C 1
ATOM 4858 O O . LEU B 1 281 ? 5.137 12.531 20.328 1 95.94 281 LEU B O 1
ATOM 4862 N N . SER B 1 282 ? 4.301 13.133 22.344 1 93.44 282 SER B N 1
ATOM 4863 C CA . SER B 1 282 ? 5.609 13.273 22.984 1 93.44 282 SER B CA 1
ATOM 4864 C C . SER B 1 282 ? 6.156 11.922 23.422 1 93.44 282 SER B C 1
ATOM 4866 O O . SER B 1 282 ? 7.328 11.805 23.781 1 93.44 282 SER B O 1
ATOM 4868 N N . THR B 1 283 ? 5.297 10.922 23.438 1 94.31 283 THR B N 1
ATOM 4869 C CA . THR B 1 283 ? 5.691 9.562 23.781 1 94.31 283 THR B CA 1
ATOM 4870 C C . THR B 1 283 ? 5.199 8.57 22.734 1 94.31 283 THR B C 1
ATOM 4872 O O . THR B 1 283 ? 4.254 8.852 22 1 94.31 283 THR B O 1
ATOM 4875 N N . HIS B 1 284 ? 5.832 7.398 22.75 1 96.19 284 HIS B N 1
ATOM 4876 C CA . HIS B 1 284 ? 5.434 6.348 21.828 1 96.19 284 HIS B CA 1
ATOM 4877 C C . HIS B 1 284 ? 4.379 5.438 22.453 1 96.19 284 HIS B C 1
ATOM 4879 O O . HIS B 1 284 ? 3.957 4.457 21.828 1 96.19 284 HIS B O 1
ATOM 4885 N N . GLU B 1 285 ? 3.979 5.789 23.609 1 97.56 285 GLU B N 1
ATOM 4886 C CA . GLU B 1 285 ? 2.936 4.996 24.25 1 97.56 285 GLU B CA 1
ATOM 4887 C C . GLU B 1 285 ? 1.59 5.188 23.562 1 97.56 285 GLU B C 1
ATOM 4889 O O . GLU B 1 285 ? 1.175 6.32 23.297 1 97.56 285 GLU B O 1
ATOM 4894 N N . VAL B 1 286 ? 0.93 4.102 23.266 1 98.5 286 VAL B N 1
ATOM 4895 C CA . VAL B 1 286 ? -0.393 4.152 22.641 1 98.5 286 VAL B CA 1
ATOM 4896 C C . VAL B 1 286 ? -1.457 4.332 23.734 1 98.5 286 VAL B C 1
ATOM 4898 O O . VAL B 1 286 ? -1.524 3.547 24.672 1 98.5 286 VAL B O 1
ATOM 4901 N N . GLU B 1 287 ? -2.236 5.348 23.625 1 98.62 287 GLU B N 1
ATOM 4902 C CA . GLU B 1 287 ? -3.303 5.617 24.578 1 98.62 287 GLU B CA 1
ATOM 4903 C C . GLU B 1 287 ? -4.359 4.516 24.547 1 98.62 287 GLU B C 1
ATOM 4905 O O . GLU B 1 287 ? -4.574 3.879 23.516 1 98.62 287 GLU B O 1
ATOM 4910 N N . THR B 1 288 ? -4.988 4.262 25.688 1 98.56 288 THR B N 1
ATOM 4911 C CA . THR B 1 288 ? -6.203 3.455 25.688 1 98.56 288 THR B CA 1
ATOM 4912 C C . THR B 1 288 ? -7.379 4.254 25.141 1 98.56 288 THR B C 1
ATOM 4914 O O . THR B 1 288 ? -7.344 5.484 25.109 1 98.56 288 THR B O 1
ATOM 4917 N N . ALA B 1 289 ? -8.391 3.512 24.719 1 98.69 289 ALA B N 1
ATOM 4918 C CA . ALA B 1 289 ? -9.617 4.164 24.266 1 98.69 289 ALA B CA 1
ATOM 4919 C C . ALA B 1 289 ? -10.203 5.051 25.359 1 98.69 289 ALA B C 1
ATOM 4921 O O . ALA B 1 289 ? -10.68 6.152 25.094 1 98.69 289 ALA B O 1
ATOM 4922 N N . GLU B 1 290 ? -10.102 4.625 26.578 1 98.69 290 GLU B N 1
ATOM 4923 C CA . GLU B 1 290 ? -10.656 5.355 27.703 1 98.69 290 GLU B CA 1
ATOM 4924 C C . GLU B 1 290 ? -9.906 6.664 27.938 1 98.69 290 GLU B C 1
ATOM 4926 O O . GLU B 1 290 ? -10.508 7.676 28.297 1 98.69 290 GLU B O 1
ATOM 4931 N N . THR B 1 291 ? -8.617 6.645 27.812 1 98.75 291 THR B N 1
ATOM 4932 C CA . THR B 1 291 ? -7.816 7.859 27.953 1 98.75 291 THR B CA 1
ATOM 4933 C C . THR B 1 291 ? -8.227 8.898 26.922 1 98.75 291 THR B C 1
ATOM 4935 O O . THR B 1 291 ? -8.414 10.07 27.25 1 98.75 291 THR B O 1
ATOM 4938 N N . VAL B 1 292 ? -8.414 8.453 25.688 1 98.88 292 VAL B N 1
ATOM 4939 C CA . VAL B 1 292 ? -8.812 9.352 24.594 1 98.88 292 VAL B CA 1
ATOM 4940 C C . VAL B 1 292 ? -10.203 9.906 24.859 1 98.88 292 VAL B C 1
ATOM 4942 O O . VAL B 1 292 ? -10.445 11.109 24.719 1 98.88 292 VAL B O 1
ATOM 4945 N N . ALA B 1 293 ? -11.102 9 25.297 1 98.81 293 ALA B N 1
ATOM 4946 C CA . ALA B 1 293 ? -12.461 9.43 25.609 1 98.81 293 ALA B CA 1
ATOM 4947 C C . ALA B 1 293 ? -12.461 10.5 26.688 1 98.81 293 ALA B C 1
ATOM 4949 O O . ALA B 1 293 ? -13.188 11.492 26.594 1 98.81 293 ALA B O 1
ATOM 4950 N N . ALA B 1 294 ? -11.68 10.289 27.719 1 98.69 294 ALA B N 1
ATOM 4951 C CA . ALA B 1 294 ? -11.586 11.258 28.812 1 98.69 294 ALA B CA 1
ATOM 4952 C C . ALA B 1 294 ? -11.109 12.617 28.312 1 98.69 294 ALA B C 1
ATOM 4954 O O . ALA B 1 294 ? -11.602 13.656 28.75 1 98.69 294 ALA B O 1
ATOM 4955 N N . ARG B 1 295 ? -10.203 12.641 27.406 1 98.69 295 ARG B N 1
ATOM 4956 C CA . ARG B 1 295 ? -9.656 13.875 26.859 1 98.69 295 ARG B CA 1
ATOM 4957 C C . ARG B 1 295 ? -10.68 14.594 26 1 98.69 295 ARG B C 1
ATOM 4959 O O . ARG B 1 295 ? -10.742 15.828 25.984 1 98.69 295 ARG B O 1
ATOM 4966 N N . ILE B 1 296 ? -11.484 13.82 25.266 1 98.62 296 ILE B N 1
ATOM 4967 C CA . ILE B 1 296 ? -12.57 14.414 24.5 1 98.62 296 ILE B CA 1
ATOM 4968 C C . ILE B 1 296 ? -13.586 15.055 25.438 1 98.62 296 ILE B C 1
ATOM 4970 O O . ILE B 1 296 ? -14.016 16.188 25.234 1 98.62 296 ILE B O 1
ATOM 4974 N N . ARG B 1 297 ? -13.898 14.406 26.562 1 98.19 297 ARG B N 1
ATOM 4975 C CA . ARG B 1 297 ? -14.891 14.859 27.531 1 98.19 297 ARG B CA 1
ATOM 4976 C C . ARG B 1 297 ? -14.484 16.188 28.156 1 98.19 297 ARG B C 1
ATOM 4978 O O . ARG B 1 297 ? -15.336 17.016 28.5 1 98.19 297 ARG B O 1
ATOM 4985 N N . ARG B 1 298 ? -13.234 16.391 28.266 1 98.06 298 ARG B N 1
ATOM 4986 C CA . ARG B 1 298 ? -12.734 17.641 28.859 1 98.06 298 ARG B CA 1
ATOM 4987 C C . ARG B 1 298 ? -13.219 18.844 28.062 1 98.06 298 ARG B C 1
ATOM 4989 O O . ARG B 1 298 ? -13.344 19.938 28.625 1 98.06 298 ARG B O 1
ATOM 4996 N N . ALA B 1 299 ? -13.5 18.672 26.797 1 97.94 299 ALA B N 1
ATOM 4997 C CA . ALA B 1 299 ? -13.867 19.797 25.922 1 97.94 299 ALA B CA 1
ATOM 4998 C C . ALA B 1 299 ? -15.375 20.062 25.984 1 97.94 299 ALA B C 1
ATOM 5000 O O . ALA B 1 299 ? -15.828 21.156 25.641 1 97.94 299 ALA B O 1
ATOM 5001 N N . LEU B 1 300 ? -16.172 19.141 26.438 1 97.44 300 LEU B N 1
ATOM 5002 C CA . LEU B 1 300 ? -17.609 19.141 26.25 1 97.44 300 LEU B CA 1
ATOM 5003 C C . LEU B 1 300 ? -18.266 20.203 27.109 1 97.44 300 LEU B C 1
ATOM 5005 O O . LEU B 1 300 ? -19.328 20.734 26.75 1 97.44 300 LEU B O 1
ATOM 5009 N N . PRO B 1 301 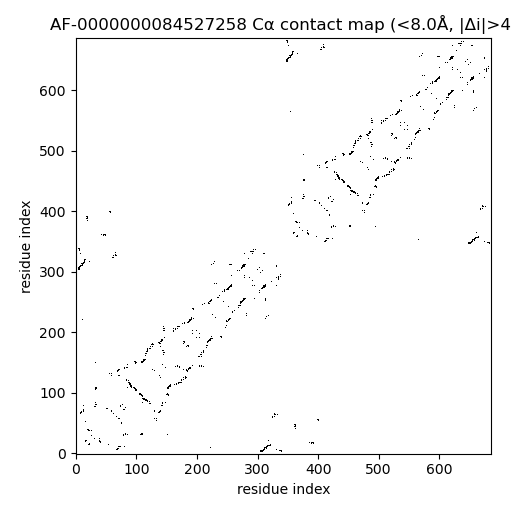? -17.734 20.562 28.312 1 97.62 301 PRO B N 1
ATOM 5010 C CA . PRO B 1 301 ? -18.312 21.688 29.047 1 97.62 301 PRO B CA 1
ATOM 5011 C C . PRO B 1 301 ? -18.141 23.016 28.328 1 97.62 301 PRO B C 1
ATOM 5013 O O . PRO B 1 301 ? -18.812 24 28.672 1 97.62 301 PRO B O 1
ATOM 5016 N N . HIS B 1 302 ? -17.328 23.109 27.344 1 97.88 302 HIS B N 1
ATOM 5017 C CA . HIS B 1 302 ? -16.906 24.391 26.781 1 97.88 302 HIS B CA 1
ATOM 5018 C C . HIS B 1 302 ? -17.297 24.516 25.312 1 97.88 302 HIS B C 1
ATOM 5020 O O . HIS B 1 302 ? -17.266 25.609 24.75 1 97.88 302 HIS B O 1
ATOM 5026 N N . ALA B 1 303 ? -17.656 23.5 24.672 1 96.62 303 ALA B N 1
ATOM 5027 C CA . ALA B 1 303 ? -18.078 23.453 23.266 1 96.62 303 ALA B CA 1
ATOM 5028 C C . ALA B 1 303 ? -19.094 22.344 23.047 1 96.62 303 ALA B C 1
ATOM 5030 O O . ALA B 1 303 ? -18.969 21.25 23.609 1 96.62 303 ALA B O 1
ATOM 5031 N N . ASP B 1 304 ? -20.047 22.625 22.125 1 95.94 304 ASP B N 1
ATOM 5032 C CA . ASP B 1 304 ? -21.047 21.609 21.812 1 95.94 304 ASP B CA 1
ATOM 5033 C C . ASP B 1 304 ? -20.422 20.391 21.156 1 95.94 304 ASP B C 1
ATOM 5035 O O . ASP B 1 304 ? -19.5 20.516 20.344 1 95.94 304 ASP B O 1
ATOM 5039 N N . ALA B 1 305 ? -21 19.219 21.438 1 96.38 305 ALA B N 1
ATOM 5040 C CA . ALA B 1 305 ? -20.5 17.953 20.906 1 96.38 305 ALA B CA 1
ATOM 5041 C C . ALA B 1 305 ? -20.438 18 19.391 1 96.38 305 ALA B C 1
ATOM 5043 O O . ALA B 1 305 ? -19.516 17.438 18.781 1 96.38 305 ALA B O 1
ATOM 5044 N N . ALA B 1 306 ? -21.375 18.641 18.812 1 95.88 306 ALA B N 1
ATOM 5045 C CA . ALA B 1 306 ? -21.484 18.672 17.344 1 95.88 306 ALA B CA 1
ATOM 5046 C C . ALA B 1 306 ? -20.344 19.453 16.719 1 95.88 306 ALA B C 1
ATOM 5048 O O . ALA B 1 306 ? -20.109 19.359 15.523 1 95.88 306 ALA B O 1
ATOM 5049 N N . ARG B 1 307 ? -19.562 20.203 17.562 1 97.31 307 ARG B N 1
ATOM 5050 C CA . ARG B 1 307 ? -18.5 21.062 17.047 1 97.31 307 ARG B CA 1
ATOM 5051 C C . ARG B 1 307 ? -17.125 20.406 17.219 1 97.31 307 ARG B C 1
ATOM 5053 O O . ARG B 1 307 ? -16.109 20.969 16.812 1 97.31 307 ARG B O 1
ATOM 5060 N N . ILE B 1 308 ? -17.125 19.234 17.812 1 98 308 ILE B N 1
ATOM 5061 C CA . ILE B 1 308 ? -15.852 18.656 18.203 1 98 308 ILE B CA 1
ATOM 5062 C C . ILE B 1 308 ? -15.445 17.578 17.203 1 98 308 ILE B C 1
ATOM 5064 O O . ILE B 1 308 ? -16.219 16.672 16.906 1 98 308 ILE B O 1
ATOM 5068 N N . VAL B 1 309 ? -14.234 17.672 16.672 1 98.38 309 VAL B N 1
ATOM 5069 C CA . VAL B 1 309 ? -13.602 16.703 15.797 1 98.38 309 VAL B CA 1
ATOM 5070 C C . VAL B 1 309 ? -12.297 16.203 16.422 1 98.38 309 VAL B C 1
ATOM 5072 O O . VAL B 1 309 ? -11.258 16.859 16.312 1 98.38 309 VAL B O 1
ATOM 5075 N N . PRO B 1 310 ? -12.32 15.039 17.078 1 98.75 310 PRO B N 1
ATOM 5076 C CA . PRO B 1 310 ? -11.102 14.539 17.719 1 98.75 310 PRO B CA 1
ATOM 5077 C C . PRO B 1 310 ? -9.984 14.25 16.734 1 98.75 310 PRO B C 1
ATOM 5079 O O . PRO B 1 310 ? -10.242 13.711 15.648 1 98.75 310 PRO B O 1
ATOM 5082 N N . ALA B 1 311 ? -8.789 14.547 17.047 1 98.75 311 ALA B N 1
ATOM 5083 C CA . ALA B 1 311 ? -7.598 14.406 16.219 1 98.75 311 ALA B CA 1
ATOM 5084 C C . ALA B 1 311 ? -6.34 14.32 17.078 1 98.75 311 ALA B C 1
ATOM 5086 O O . ALA B 1 311 ? -6.398 14.477 18.297 1 98.75 311 ALA B O 1
ATOM 5087 N N . PRO B 1 312 ? -5.199 13.953 16.484 1 98.62 312 PRO B N 1
ATOM 5088 C CA . PRO B 1 312 ? -3.941 14.094 17.219 1 98.62 312 PRO B CA 1
ATOM 5089 C C . PRO B 1 312 ? -3.564 15.547 17.484 1 98.62 312 PRO B C 1
ATOM 5091 O O . PRO B 1 312 ? -4.078 16.453 16.812 1 98.62 312 PRO B O 1
ATOM 5094 N N . ASP B 1 313 ? -2.676 15.75 18.422 1 97.56 313 ASP B N 1
ATOM 5095 C CA . ASP B 1 313 ? -2.215 17.094 18.734 1 97.56 313 ASP B CA 1
ATOM 5096 C C . ASP B 1 313 ? -1.537 17.734 17.531 1 97.56 313 ASP B C 1
ATOM 5098 O O . ASP B 1 313 ? -1.561 18.953 17.375 1 97.56 313 ASP B O 1
ATOM 5102 N N . CYS B 1 314 ? -0.881 16.969 16.781 1 96.06 314 CYS B N 1
ATOM 5103 C CA . CYS B 1 314 ? -0.141 17.391 15.602 1 96.06 314 CYS B CA 1
ATOM 5104 C C . CYS B 1 314 ? -0.011 16.25 14.602 1 96.06 314 CYS B C 1
ATOM 5106 O O . CYS B 1 314 ? -0.737 15.25 14.695 1 96.06 314 CYS B O 1
ATOM 5108 N N . GLY B 1 315 ? 0.738 16.422 13.555 1 95.56 315 GLY B N 1
ATOM 5109 C CA . GLY B 1 315 ? 0.962 15.367 12.586 1 95.56 315 GLY B CA 1
ATOM 5110 C C . GLY B 1 315 ? 1.731 14.188 13.156 1 95.56 315 GLY B C 1
ATOM 5111 O O . GLY B 1 315 ? 2.531 14.352 14.078 1 95.56 315 GLY B O 1
ATOM 5112 N N . LEU B 1 316 ? 1.603 13.023 12.547 1 96.62 316 LEU B N 1
ATOM 5113 C CA . LEU B 1 316 ? 2.174 11.781 13.062 1 96.62 316 LEU B CA 1
ATOM 5114 C C . LEU B 1 316 ? 3.475 11.445 12.344 1 96.62 316 LEU B C 1
ATOM 5116 O O . LEU B 1 316 ? 4.004 10.344 12.5 1 96.62 316 LEU B O 1
ATOM 5120 N N . LYS B 1 317 ? 4.008 12.336 11.625 1 93.44 317 LYS B N 1
ATOM 5121 C CA . LYS B 1 317 ? 5.113 12.125 10.695 1 93.44 317 LYS B CA 1
ATOM 5122 C C . LYS B 1 317 ? 6.309 11.484 11.391 1 93.44 317 LYS B C 1
ATOM 5124 O O . LYS B 1 317 ? 7.004 10.648 10.805 1 93.44 317 LYS B O 1
ATOM 5129 N N . TYR B 1 318 ? 6.527 11.766 12.602 1 92.81 318 TYR B N 1
ATOM 5130 C CA . TYR B 1 318 ? 7.785 11.391 13.242 1 92.81 318 TYR B CA 1
ATOM 5131 C C . TYR B 1 318 ? 7.609 10.156 14.109 1 92.81 318 TYR B C 1
ATOM 5133 O O . TYR B 1 318 ? 8.555 9.711 14.766 1 92.81 318 TYR B O 1
ATOM 5141 N N . LEU B 1 319 ? 6.496 9.609 14.18 1 95.12 319 LEU B N 1
ATOM 5142 C CA . LEU B 1 319 ? 6.246 8.383 14.938 1 95.12 319 LEU B CA 1
ATOM 5143 C C . LEU B 1 319 ? 6.535 7.148 14.086 1 95.12 319 LEU B C 1
ATOM 5145 O O . LEU B 1 319 ? 6.344 7.172 12.867 1 95.12 319 LEU B O 1
ATOM 5149 N N . PRO B 1 320 ? 7.016 6.07 14.805 1 95.12 320 PRO B N 1
ATOM 5150 C CA . PRO B 1 320 ? 6.984 4.793 14.086 1 95.12 320 PRO B CA 1
ATOM 5151 C C . PRO B 1 320 ? 5.578 4.418 13.609 1 95.12 320 PRO B C 1
ATOM 5153 O O . PRO B 1 320 ? 4.594 4.707 14.297 1 95.12 320 PRO B O 1
ATOM 5156 N N . ARG B 1 321 ? 5.527 3.822 12.492 1 96.06 321 ARG B N 1
ATOM 5157 C CA . ARG B 1 321 ? 4.238 3.561 11.859 1 96.06 321 ARG B CA 1
ATOM 5158 C C . ARG B 1 321 ? 3.334 2.744 12.773 1 96.06 321 ARG B C 1
ATOM 5160 O O . ARG B 1 321 ? 2.127 2.988 12.844 1 96.06 321 ARG B O 1
ATOM 5167 N N . ASP B 1 322 ? 3.883 1.691 13.461 1 96.12 322 ASP B N 1
ATOM 5168 C CA . ASP B 1 322 ? 3.07 0.863 14.344 1 96.12 322 ASP B CA 1
ATOM 5169 C C . ASP B 1 322 ? 2.494 1.688 15.492 1 96.12 322 ASP B C 1
ATOM 5171 O O . ASP B 1 322 ? 1.345 1.488 15.891 1 96.12 322 ASP B O 1
ATOM 5175 N N . VAL B 1 323 ? 3.23 2.625 16 1 97.94 323 VAL B N 1
ATOM 5176 C CA . VAL B 1 323 ? 2.779 3.527 17.062 1 97.94 323 VAL B CA 1
ATOM 5177 C C . VAL B 1 323 ? 1.704 4.465 16.516 1 97.94 323 VAL B C 1
ATOM 5179 O O . VAL B 1 323 ? 0.66 4.652 17.141 1 97.94 323 VAL B O 1
ATOM 5182 N N . ALA B 1 324 ? 1.996 5.02 15.359 1 98.38 324 ALA B N 1
ATOM 5183 C CA . ALA B 1 324 ? 1.032 5.918 14.727 1 98.38 324 ALA B CA 1
ATOM 5184 C C . ALA B 1 324 ? -0.307 5.223 14.508 1 98.38 324 ALA B C 1
ATOM 5186 O O . ALA B 1 324 ? -1.363 5.781 14.812 1 98.38 324 ALA B O 1
ATOM 5187 N N . PHE B 1 325 ? -0.282 4.016 14.008 1 98.31 325 PHE B N 1
ATOM 5188 C CA . PHE B 1 325 ? -1.505 3.258 13.781 1 98.31 325 PHE B CA 1
ATOM 5189 C C . PHE B 1 325 ? -2.24 3.002 15.086 1 98.31 325 PHE B C 1
ATOM 5191 O O . PHE B 1 325 ? -3.461 3.17 15.164 1 98.31 325 PHE B O 1
ATOM 5198 N N . GLY B 1 326 ? -1.482 2.508 16.047 1 98.62 326 GLY B N 1
ATOM 5199 C CA . GLY B 1 326 ? -2.086 2.275 17.359 1 98.62 326 GLY B CA 1
ATOM 5200 C C . GLY B 1 326 ? -2.775 3.504 17.922 1 98.62 326 GLY B C 1
ATOM 5201 O O . GLY B 1 326 ? -3.879 3.41 18.453 1 98.62 326 GLY B O 1
ATOM 5202 N N . LYS B 1 327 ? -2.164 4.625 17.781 1 98.75 327 LYS B N 1
ATOM 5203 C CA . LYS B 1 327 ? -2.734 5.875 18.281 1 98.75 327 LYS B CA 1
ATOM 5204 C C . LYS B 1 327 ? -3.986 6.258 17.5 1 98.75 327 LYS B C 1
ATOM 5206 O O . LYS B 1 327 ? -4.953 6.766 18.078 1 98.75 327 LYS B O 1
ATOM 5211 N N . MET B 1 328 ? -3.971 6.035 16.188 1 98.62 328 MET B N 1
ATOM 5212 C CA . MET B 1 328 ? -5.164 6.285 15.375 1 98.62 328 MET B CA 1
ATOM 5213 C C . MET B 1 328 ? -6.324 5.41 15.836 1 98.62 328 MET B C 1
ATOM 5215 O O . MET B 1 328 ? -7.461 5.875 15.93 1 98.62 328 MET B O 1
ATOM 5219 N N . LYS B 1 329 ? -6.008 4.133 16.078 1 98.5 329 LYS B N 1
ATOM 5220 C CA . LYS B 1 329 ? -7.047 3.215 16.531 1 98.5 329 LYS B CA 1
ATOM 5221 C C . LYS B 1 329 ? -7.613 3.658 17.875 1 98.5 329 LYS B C 1
ATOM 5223 O O . LYS B 1 329 ? -8.828 3.646 18.078 1 98.5 329 LYS B O 1
ATOM 5228 N N . ALA B 1 330 ? -6.719 4.055 18.75 1 98.81 330 ALA B N 1
ATOM 5229 C CA . ALA B 1 330 ? -7.156 4.582 20.047 1 98.81 330 ALA B CA 1
ATOM 5230 C C . ALA B 1 330 ? -8.055 5.801 19.859 1 98.81 330 ALA B C 1
ATOM 5232 O O . ALA B 1 330 ? -9.047 5.957 20.578 1 98.81 330 ALA B O 1
ATOM 5233 N N . LEU B 1 331 ? -7.715 6.656 18.953 1 98.81 331 LEU B N 1
ATOM 5234 C CA . LEU B 1 331 ? -8.484 7.852 18.641 1 98.81 331 LEU B CA 1
ATOM 5235 C C . LEU B 1 331 ? -9.906 7.488 18.234 1 98.81 331 LEU B C 1
ATOM 5237 O O . LEU B 1 331 ? -10.875 8.031 18.766 1 98.81 331 LEU B O 1
ATOM 5241 N N . ALA B 1 332 ? -10.055 6.586 17.234 1 98.62 332 ALA B N 1
ATOM 5242 C CA . ALA B 1 332 ? -11.359 6.168 16.734 1 98.62 332 ALA B CA 1
ATOM 5243 C C . ALA B 1 332 ? -12.18 5.48 17.828 1 98.62 332 ALA B C 1
ATOM 5245 O O . ALA B 1 332 ? -13.367 5.766 17.984 1 98.62 332 ALA B O 1
ATOM 5246 N N . ASP B 1 333 ? -11.492 4.598 18.578 1 98.62 333 ASP B N 1
ATOM 5247 C CA . ASP B 1 333 ? -12.18 3.857 19.625 1 98.62 333 ASP B CA 1
ATOM 5248 C C . ASP B 1 333 ? -12.641 4.793 20.75 1 98.62 333 ASP B C 1
ATOM 5250 O O . ASP B 1 333 ? -13.734 4.625 21.297 1 98.62 333 ASP B O 1
ATOM 5254 N N . GLY B 1 334 ? -11.773 5.711 21.125 1 98.81 334 GLY B N 1
ATOM 5255 C CA . GLY B 1 334 ? -12.148 6.684 22.141 1 98.81 334 GLY B CA 1
ATOM 5256 C C . GLY B 1 334 ? -13.312 7.562 21.734 1 98.81 334 GLY B C 1
ATOM 5257 O O . GLY B 1 334 ? -14.219 7.824 22.531 1 98.81 334 GLY B O 1
ATOM 5258 N N . ALA B 1 335 ? -13.258 8.031 20.5 1 98.56 335 ALA B N 1
ATOM 5259 C CA . ALA B 1 335 ? -14.359 8.836 19.969 1 98.56 335 ALA B CA 1
ATOM 5260 C C . ALA B 1 335 ? -15.664 8.039 19.969 1 98.56 335 ALA B C 1
ATOM 5262 O O . ALA B 1 335 ? -16.734 8.586 20.234 1 98.56 335 ALA B O 1
ATOM 5263 N N . ALA B 1 336 ? -15.594 6.785 19.609 1 97.88 336 ALA B N 1
ATOM 5264 C CA . ALA B 1 336 ? -16.766 5.918 19.594 1 97.88 336 ALA B CA 1
ATOM 5265 C C . ALA B 1 336 ? -17.391 5.82 20.984 1 97.88 336 ALA B C 1
ATOM 5267 O O . ALA B 1 336 ? -18.625 5.785 21.109 1 97.88 336 ALA B O 1
ATOM 5268 N N . ILE B 1 337 ? -16.531 5.738 22 1 98.06 337 ILE B N 1
ATOM 5269 C CA . ILE B 1 337 ? -17.016 5.68 23.375 1 98.06 337 ILE B CA 1
ATOM 5270 C C . ILE B 1 337 ? -17.859 6.922 23.688 1 98.06 337 ILE B C 1
ATOM 5272 O O . ILE B 1 337 ? -18.984 6.816 24.172 1 98.06 337 ILE B O 1
ATOM 5276 N N . VAL B 1 338 ? -17.328 8.094 23.406 1 98.06 338 VAL B N 1
ATOM 5277 C CA . VAL B 1 338 ? -18 9.352 23.734 1 98.06 338 VAL B CA 1
ATOM 5278 C C . VAL B 1 338 ? -19.266 9.492 22.875 1 98.06 338 VAL B C 1
ATOM 5280 O O . VAL B 1 338 ? -20.281 10.023 23.328 1 98.06 338 VAL B O 1
ATOM 5283 N N . ARG B 1 339 ? -19.172 9.047 21.594 1 96.12 339 ARG B N 1
ATOM 5284 C CA . ARG B 1 339 ? -20.328 9.078 20.703 1 96.12 339 ARG B CA 1
ATOM 5285 C C . ARG B 1 339 ? -21.484 8.266 21.266 1 96.12 339 ARG B C 1
ATOM 5287 O O . ARG B 1 339 ? -22.641 8.68 21.172 1 96.12 339 ARG B O 1
ATOM 5294 N N . ALA B 1 340 ? -21.203 7.156 21.781 1 94.88 340 ALA B N 1
ATOM 5295 C CA . ALA B 1 340 ? -22.219 6.281 22.359 1 94.88 340 ALA B CA 1
ATOM 5296 C C . ALA B 1 340 ? -22.875 6.93 23.562 1 94.88 340 ALA B C 1
ATOM 5298 O O . ALA B 1 340 ? -24.062 6.691 23.844 1 94.88 340 ALA B O 1
ATOM 5299 N N . GLU B 1 341 ? -22.094 7.723 24.219 1 93.94 341 GLU B N 1
ATOM 5300 C CA . GLU B 1 341 ? -22.609 8.422 25.391 1 93.94 341 GLU B CA 1
ATOM 5301 C C . GLU B 1 341 ? -23.547 9.555 24.984 1 93.94 341 GLU B C 1
ATOM 5303 O O . GLU B 1 341 ? -24.438 9.938 25.75 1 93.94 341 GLU B O 1
ATOM 5308 N N . ALA B 1 342 ? -23.234 10.156 23.859 1 85.88 342 ALA B N 1
ATOM 5309 C CA . ALA B 1 342 ? -24 11.312 23.391 1 85.88 342 ALA B CA 1
ATOM 5310 C C . ALA B 1 342 ? -25.266 10.883 22.641 1 85.88 342 ALA B C 1
ATOM 5312 O O . ALA B 1 342 ? -26.188 11.664 22.5 1 85.88 342 ALA B O 1
ATOM 5313 N N . SER B 1 343 ? -25.422 9.672 22.078 1 71.06 343 SER B N 1
ATOM 5314 C CA . SER B 1 343 ? -26.609 9.156 21.391 1 71.06 343 SER B CA 1
ATOM 5315 C C . SER B 1 343 ? -27.641 8.633 22.406 1 71.06 343 SER B C 1
ATOM 5317 O O . SER B 1 343 ? -27.266 8.141 23.469 1 71.06 343 SER B O 1
#

pLDDT: mean 94.5, std 7.2, range [37.72, 98.88]

Secondary structure (DSSP, 8-state):
----SS--B-SSB-PPPTTTB-HHHHHTS---SS--GGGB-S-HHHHHHHHHHHHHHHHHHHHHHT-SEE--BTTT-SSTTHHHHTTSEEEEEEEEEEEE-TTS-EEEEEEEEEEEE--S-SSHHHHHHHHHT-SSEEEEEEE-HHHHHHTSEESS-SSHHHHHHHHHHHHHHHHHHHHHHT-SEEEEE-HHHHH-HHHIIIIIHHHHHHHHTT--SEEEEE--S--TTT-----SS-SSGGGGGGS--SEEEEE-TTTT--GGGGGG-TTSEEEEEEE--SS-PPPPHHHHHHHHHTTTTTS-GGGEEEEESS--TTS-HHHHHHHHHHHHHHHHHHHHHH-/----SS--B-SSB-PPPTTTB-HHHHHTSPPPSS--GGGB-S-HHHHHHHHHHHHHHHHHHHHHHT-SEE--BTTT-SSTTHHHHTTSEEEEEEEEEEEE-TTS-EEEEEEEEEEEE--S-SSHHHHHHHHHT-SSEEEEEEE-HHHHHHTSEESS-SSHHHHHHHHHHHHHHHHHHHHHHT-SEEEEE-HHHHH-HHHIIIIIHHHHHHHHTT--SEEEEE--S--TTT-----SS-SSGGGGGGS--SEEEEE-TTTT--GGGGGG-TTSEEEEEEE--SS-PPPPHHHHHHHHHTTTTTS-GGGEEEEESS--TTS-HHHHHHHHHHHHHHHHHHHHHH-

Radius of gyration: 29.29 Å; Cα contacts (8 Å, |Δi|>4): 1502; chains: 2; bounding box: 56×88×59 Å

Nearest PDB structures (foldseek):
  3bq6-assembly2_B  TM=8.450E-01  e=5.647E-20  Thermotoga maritima
  4qqu-assembly1_A  TM=8.315E-01  e=1.601E-19  Candida albicans
  3l7r-assembly1_A  TM=8.390E-01  e=3.647E-19  Streptococcus mutans UA159
  1xdj-assembly2_B  TM=8.285E-01  e=5.068E-19  Thermotoga maritima
  3ppf-assembly1_A  TM=7.938E-01  e=1.900E-15  Candida albicans

Organism: NCBI:txid1123501

Sequence (686 aa):
MTQHLFPTSLVGSYAQPDWLIDRQKLAGRFPPRVRATELWRVDPEYLEQAQNDATLIAIRDQERAGLDIITDGEMRRESYSNRFATALEGVDLDNPGTALDRSGHPNPVPRVTGRIRRMHAVEADDVRFLRANTDRRIKITVPGPFTMSQQAQNDWYDDPGEMAQDYAAAVNEEIRDLFAAGADIVQIDEPYMQARPDPARAYGVAALQRALEGVEGETAVHICFGYAAIIHERPEGYSFLPELAAVPCDCVSIETAQSNLDCSILETLPEKKIILGVLDLSTHEVETAETVAARIRRALPHADAARIVPAPDCGLKYLPRDVAFGKMKALADGAAIVRAEASMTQHLFPTSLVGSYAQPDWLIDRQKLAGRFPPRVRATELWRVDPEYLEQAQNDATLIAIRDQERAGLDIITDGEMRRESYSNRFATALEGVDLDNPGTALDRSGHPNPVPRVTGRIRRMHAVEADDVRFLRANTDRRIKITVPGPFTMSQQAQNDWYDDPGEMAQDYAAAVNEEIRDLFAAGADIVQIDEPYMQARPDPARAYGVAALQRALEGVEGETAVHICFGYAAIIHERPEGYSFLPELAAVPCDCVSIETAQSNLDCSILETLPEKKIILGVLDLSTHEVETAETVAARIRRALPHADAARIVPAPDCGLKYLPRDVAFGKMKALADGAAIVRAEAS

Foldseek 3Di:
DPLFFQAADAPAAAAADVQFFPLVVLLVDDQAQADDPVGGNDDPVCNVVVLLVSLLVQQVLLVVLPGQEGHSNCSSDSDQENQLLVQWPQWDRVDWDWAQDLVGDIHTHIEGRDQTAHDDQRCLVVLLSVVVNDPGAYEHEYEALVQSLRRYHYPHDPDSLNSSQSSLQRLLVNLQSNVVSPHQEYEYEDQVCQSPVVVCVVRVLVSLLSSCPPDDHAYEYEYEPDQCSVDVDDDQDGPHVLSCLPRPHAEYEAECQQNVHQLLVCLSNARHQYAYAQDHRNDLDADALQSSLVSQVSNVVRHPSNRYHYYHRHRNHNHDNVSSSSNSSSNSSNSVVNSVVVD/DPLFFAAAEAPAAAAADVQFFPLVVLLVDDQAQADDVVGGNDPPVCNVVVLLVSLLVQQVLLVVLPGQEGHSNCSSDSDQENQLLVQWPQWDRVDWDWAQDLVGDIHTHIEGRDQTAHDDQRCLVVLLSVVVNDPGAYEHEYEALVQSLRRYHYPHDPDSLNSSQSSLQRLLVNLQSNVVSPHQEYEYEDQVCQSPVVVCVVRVLVSLLSSCPPDDHAYEYEYEPDQLSVDVDDDQDGPHDLSCLPRPHAEYEAECQQNVHQLLVCLSNARHQYAYAQDHRNDLDADALQSSLVSQVSNVVRHPSNRYHYYHRHRNHNHDNVSSSSNSSSNSSNSVVNSVVVD